Protein AF-A0A2M6Z151-F1 (afdb_monomer)

Nearest PDB structures (foldseek):
  4gug-assembly1_A  TM=4.540E-01  e=3.270E-01  Salmonella enterica subsp. enterica serovar Typhimurium str. LT2
  3lb0-assembly1_B  TM=4.136E-01  e=5.228E-01  Salmonella enterica subsp. enterica serovar Typhimurium str. LT2
  3gyb-assembly1_B  TM=2.472E-01  e=1.348E-01  Corynebacterium glutamicum
  1dbp-assembly1_A  TM=1.691E-01  e=4.508E-02  Escherichia coli
  6sw4-assembly1_A  TM=1.558E-01  e=1.957E-02  Geobacillus stearothermophilus

pLDDT: mean 87.72, std 14.54, range [30.88, 98.75]

Mean predicted aligned error: 7.16 Å

Structure (mmCIF, N/CA/C/O backbone):
data_AF-A0A2M6Z151-F1
#
_entry.id   AF-A0A2M6Z151-F1
#
loop_
_atom_site.group_PDB
_atom_site.id
_atom_site.type_symbol
_atom_site.label_atom_id
_atom_site.label_alt_id
_atom_site.label_comp_id
_atom_site.label_asym_id
_atom_site.label_entity_id
_atom_site.label_seq_id
_atom_site.pdbx_PDB_ins_code
_atom_site.Cartn_x
_atom_site.Cartn_y
_atom_site.Cartn_z
_atom_site.occupancy
_atom_site.B_iso_or_equiv
_atom_site.auth_seq_id
_atom_site.auth_comp_id
_atom_site.auth_asym_id
_atom_site.auth_atom_id
_atom_site.pdbx_PDB_model_num
ATOM 1 N N . MET A 1 1 ? -70.090 42.543 28.246 1.00 35.19 1 MET A N 1
ATOM 2 C CA . MET A 1 1 ? -69.728 41.661 27.106 1.00 35.19 1 MET A CA 1
ATOM 3 C C . MET A 1 1 ? -68.418 42.211 26.548 1.00 35.19 1 MET A C 1
ATOM 5 O O . MET A 1 1 ? -68.407 43.393 26.272 1.00 35.19 1 MET A O 1
ATOM 9 N N . ARG A 1 2 ? -67.268 41.540 26.450 1.00 32.69 2 ARG A N 1
ATOM 10 C CA . ARG A 1 2 ? -66.901 40.126 26.283 1.00 32.69 2 ARG A CA 1
ATOM 11 C C . ARG A 1 2 ? -65.659 39.806 27.140 1.00 32.69 2 ARG A C 1
ATOM 13 O O . ARG A 1 2 ? -64.844 40.686 27.391 1.00 32.69 2 ARG A O 1
ATOM 20 N N . ARG A 1 3 ? -65.564 38.552 27.595 1.00 32.09 3 ARG A N 1
ATOM 21 C CA . ARG A 1 3 ? -64.459 37.978 28.380 1.00 32.09 3 ARG A CA 1
ATOM 22 C C . ARG A 1 3 ? -63.292 37.571 27.476 1.00 32.09 3 ARG A C 1
ATOM 24 O O . ARG A 1 3 ? -63.520 37.079 26.374 1.00 32.09 3 ARG A O 1
ATOM 31 N N . ALA A 1 4 ? -62.079 37.726 28.000 1.00 33.22 4 ALA A N 1
ATOM 32 C CA . ALA A 1 4 ? -60.856 37.109 27.507 1.00 33.22 4 ALA A CA 1
ATOM 33 C C . ALA A 1 4 ? -60.859 35.597 27.796 1.00 33.22 4 ALA A C 1
ATOM 35 O O . ALA A 1 4 ? -61.297 35.174 28.867 1.00 33.22 4 ALA A O 1
ATOM 36 N N . ALA A 1 5 ? -60.356 34.801 26.853 1.00 33.69 5 ALA A N 1
ATOM 37 C CA . ALA A 1 5 ? -60.055 33.387 27.038 1.00 33.69 5 ALA A CA 1
ATOM 38 C C . ALA A 1 5 ? -58.546 33.195 26.849 1.00 33.69 5 ALA A C 1
ATOM 40 O O . ALA A 1 5 ? -58.009 33.465 25.777 1.00 33.69 5 ALA A O 1
ATOM 41 N N . VAL A 1 6 ? -57.878 32.774 27.920 1.00 34.41 6 VAL A N 1
ATOM 42 C CA . VAL A 1 6 ? -56.476 32.350 27.936 1.00 34.41 6 VAL A CA 1
ATOM 43 C C . VAL A 1 6 ? -56.460 30.861 27.595 1.00 34.41 6 VAL A C 1
ATOM 45 O O . VAL A 1 6 ? -57.033 30.057 28.328 1.00 34.41 6 VAL A O 1
ATOM 48 N N . GLY A 1 7 ? -55.854 30.507 26.463 1.00 31.27 7 GLY A N 1
ATOM 49 C CA . GLY A 1 7 ? -55.612 29.124 26.058 1.00 31.27 7 GLY A CA 1
ATOM 50 C C . GLY A 1 7 ? -54.285 28.625 26.623 1.00 31.27 7 GLY A C 1
ATOM 51 O O . GLY A 1 7 ? -53.240 29.218 26.370 1.00 31.27 7 GLY A O 1
ATOM 52 N N . PHE A 1 8 ? -54.343 27.542 27.394 1.00 31.70 8 PHE A N 1
ATOM 53 C CA . PHE A 1 8 ? -53.193 26.789 27.892 1.00 31.70 8 PHE A CA 1
ATOM 54 C C . PHE A 1 8 ? -52.585 25.978 26.733 1.00 31.70 8 PHE A C 1
ATOM 56 O O . PHE A 1 8 ? -53.241 25.088 26.193 1.00 31.70 8 PHE A O 1
ATOM 63 N N . LEU A 1 9 ? -51.342 26.276 26.349 1.00 32.91 9 LEU A N 1
ATOM 64 C CA . LEU A 1 9 ? -50.526 25.416 25.489 1.00 32.91 9 LEU A CA 1
ATOM 65 C C . LEU A 1 9 ? -49.807 24.406 26.388 1.00 32.91 9 LEU A C 1
ATOM 67 O O . LEU A 1 9 ? -48.947 24.774 27.185 1.00 32.91 9 LEU A O 1
ATOM 71 N N . ALA A 1 10 ? -50.194 23.137 26.283 1.00 30.88 10 ALA A N 1
ATOM 72 C CA . ALA A 1 10 ? -49.451 22.033 26.871 1.00 30.88 10 ALA A CA 1
ATOM 73 C C . ALA A 1 10 ? -48.181 21.807 26.039 1.00 30.88 10 ALA A C 1
ATOM 75 O O . ALA A 1 10 ? -48.242 21.300 24.920 1.00 30.88 10 ALA A O 1
ATOM 76 N N . SER A 1 11 ? -47.036 22.220 26.576 1.00 31.56 11 SER A N 1
ATOM 77 C CA . SER A 1 11 ? -45.727 21.880 26.027 1.00 31.56 11 SER A CA 1
ATOM 78 C C . SER A 1 11 ? -45.445 20.404 26.290 1.00 31.56 11 SER A C 1
ATOM 80 O O . SER A 1 11 ? -45.212 20.000 27.429 1.00 31.56 11 SER A O 1
ATOM 82 N N . THR A 1 12 ? -45.452 19.595 25.236 1.00 32.94 12 THR A N 1
ATOM 83 C CA . THR A 1 12 ? -44.906 18.238 25.257 1.00 32.94 12 THR A CA 1
ATOM 84 C C . THR A 1 12 ? -43.391 18.345 25.426 1.00 32.94 12 THR A C 1
ATOM 86 O O . THR A 1 12 ? -42.662 18.598 24.470 1.00 32.94 12 THR A O 1
ATOM 89 N N . ILE A 1 13 ? -42.909 18.212 26.661 1.00 32.41 13 ILE A N 1
ATOM 90 C CA . ILE A 1 13 ? -41.485 18.028 26.940 1.00 32.41 13 ILE A CA 1
ATOM 91 C C . ILE A 1 13 ? -41.140 16.614 26.471 1.00 32.41 13 ILE A C 1
ATOM 93 O O . ILE A 1 13 ? -41.472 15.633 27.134 1.00 32.41 13 ILE A O 1
ATOM 97 N N . VAL A 1 14 ? -40.499 16.503 25.307 1.00 34.97 14 VAL A N 1
ATOM 98 C CA . VAL A 1 14 ? -39.755 15.293 24.953 1.00 34.97 14 VAL A CA 1
ATOM 99 C C . VAL A 1 14 ? -38.577 15.242 25.916 1.00 34.97 14 VAL A C 1
ATOM 101 O O . VAL A 1 14 ? -37.662 16.060 25.835 1.00 34.97 14 VAL A O 1
ATOM 104 N N . ALA A 1 15 ? -38.646 14.339 26.891 1.00 33.75 15 ALA A N 1
ATOM 105 C CA . ALA A 1 15 ? -37.527 14.051 27.768 1.00 33.75 15 ALA A CA 1
ATOM 106 C C . ALA A 1 15 ? -36.375 13.537 26.896 1.00 33.75 15 ALA A C 1
ATOM 108 O O . ALA A 1 15 ? -36.418 12.412 26.402 1.00 33.75 15 ALA A O 1
ATOM 109 N N . ALA A 1 16 ? -35.363 14.376 26.675 1.00 36.88 16 ALA A N 1
ATOM 110 C CA . ALA A 1 16 ? -34.077 13.914 26.189 1.00 36.88 16 ALA A CA 1
ATOM 111 C C . ALA A 1 16 ? -33.544 12.935 27.241 1.00 36.88 16 ALA A C 1
ATOM 113 O O . ALA A 1 16 ? -33.193 13.338 28.351 1.00 36.88 16 ALA A O 1
ATOM 114 N N . SER A 1 17 ? -33.576 11.641 26.923 1.00 42.75 17 SER A N 1
ATOM 115 C CA . SER A 1 17 ? -32.907 10.622 27.719 1.00 42.75 17 SER A CA 1
ATOM 116 C C . SER A 1 17 ? -31.439 11.026 27.817 1.00 42.75 17 SER A C 1
ATOM 118 O O . SER A 1 17 ? -30.738 11.076 26.808 1.00 42.75 17 SER A O 1
ATOM 120 N N . LEU A 1 18 ? -30.993 11.388 29.019 1.00 45.53 18 LEU A N 1
ATOM 121 C CA . LEU A 1 18 ? -29.583 11.596 29.327 1.00 45.53 18 LEU A CA 1
ATOM 122 C C . LEU A 1 18 ? -28.897 10.236 29.185 1.00 45.53 18 LEU A C 1
ATOM 124 O O . LEU A 1 18 ? -28.844 9.461 30.138 1.00 45.53 18 LEU A O 1
ATOM 128 N N . HIS A 1 19 ? -28.440 9.910 27.977 1.00 58.19 19 HIS A N 1
ATOM 129 C CA . HIS A 1 19 ? -27.643 8.716 27.751 1.00 58.19 19 HIS A CA 1
ATOM 130 C C . HIS A 1 19 ? -26.319 8.883 28.491 1.00 58.19 19 HIS A C 1
ATOM 132 O O . HIS A 1 19 ? -25.520 9.771 28.198 1.00 58.19 19 HIS A O 1
ATOM 138 N N . THR A 1 20 ? -26.122 8.056 29.512 1.00 67.56 20 THR A N 1
ATOM 139 C CA . THR 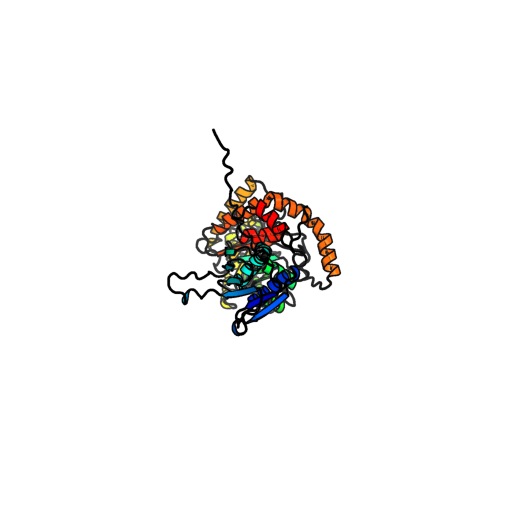A 1 20 ? -24.858 7.972 30.231 1.00 67.56 20 THR A CA 1
ATOM 140 C C . THR A 1 20 ? -23.879 7.191 29.374 1.00 67.56 20 THR A C 1
ATOM 142 O O . THR A 1 20 ? -24.136 6.029 29.069 1.00 67.56 20 THR A O 1
ATOM 145 N N . THR A 1 21 ? -22.765 7.820 29.001 1.00 79.38 21 THR A N 1
ATOM 146 C CA . THR A 1 21 ? -21.636 7.145 28.355 1.00 79.38 21 THR A CA 1
ATOM 147 C C . THR A 1 21 ? -21.264 5.882 29.140 1.00 79.38 21 THR A C 1
ATOM 149 O O . THR A 1 21 ? -21.118 5.974 30.368 1.00 79.38 21 THR A O 1
ATOM 152 N N . PRO A 1 22 ? -21.121 4.718 28.477 1.00 83.94 22 PRO A N 1
ATOM 153 C CA . PRO A 1 22 ? -20.812 3.470 29.157 1.00 83.94 22 PRO A CA 1
ATOM 154 C C . PRO A 1 22 ? -19.457 3.586 29.853 1.00 83.94 22 PRO A C 1
ATOM 156 O O . PRO A 1 22 ? -18.478 4.069 29.282 1.00 83.94 22 PRO A O 1
ATOM 159 N N . ARG A 1 23 ? -19.393 3.140 31.105 1.00 88.38 23 ARG A N 1
ATOM 160 C CA . ARG A 1 23 ? -18.162 3.109 31.905 1.00 88.38 23 ARG A CA 1
ATOM 161 C C . ARG A 1 23 ? -17.315 1.888 31.579 1.00 88.38 23 ARG A C 1
ATOM 163 O O . ARG A 1 23 ? -16.101 1.914 31.792 1.00 88.38 23 ARG A O 1
ATOM 170 N N . SER A 1 24 ? -17.945 0.832 31.071 1.00 91.75 24 SER A N 1
ATOM 171 C CA . SER A 1 24 ? -17.282 -0.383 30.619 1.00 91.75 24 SER A CA 1
ATOM 172 C C . SER A 1 24 ? -17.861 -0.899 29.305 1.00 91.75 24 SER A C 1
ATOM 174 O O . SER A 1 24 ? -19.068 -0.850 29.075 1.00 91.75 24 SER A O 1
ATOM 176 N N . VAL A 1 25 ? -16.981 -1.419 28.451 1.00 93.38 25 VAL A N 1
ATOM 177 C CA . VAL A 1 25 ? -17.342 -2.067 27.188 1.00 93.38 25 VAL A CA 1
ATOM 178 C C . VAL A 1 25 ? -16.665 -3.431 27.097 1.00 93.38 25 VAL A C 1
ATOM 180 O O . VAL A 1 25 ? -15.449 -3.546 27.270 1.00 93.38 25 VAL A O 1
ATOM 183 N N . THR A 1 26 ? -17.431 -4.477 26.794 1.00 95.44 26 THR A N 1
ATOM 184 C CA . THR A 1 26 ? -16.865 -5.776 26.412 1.00 95.44 26 THR A CA 1
ATOM 185 C C . THR A 1 26 ? -16.655 -5.820 24.904 1.00 95.44 26 THR A C 1
ATOM 187 O O . THR A 1 26 ? -17.583 -5.590 24.136 1.00 95.44 26 THR A O 1
ATOM 190 N N . ILE A 1 27 ? -15.443 -6.155 24.471 1.00 96.62 27 ILE A N 1
ATOM 191 C CA . ILE A 1 27 ? -15.145 -6.460 23.072 1.00 96.62 27 ILE A CA 1
ATOM 192 C C . ILE A 1 27 ? -15.231 -7.974 22.911 1.00 96.62 27 ILE A C 1
ATOM 194 O O . ILE A 1 27 ? -14.508 -8.719 23.577 1.00 96.62 27 ILE A O 1
ATOM 198 N N . VAL A 1 28 ? -16.129 -8.436 22.046 1.00 96.19 28 VAL A N 1
ATOM 199 C CA . VAL A 1 28 ? -16.355 -9.861 21.794 1.00 96.19 28 VAL A CA 1
ATOM 200 C C . VAL A 1 28 ? -15.749 -10.240 20.453 1.00 96.19 28 VAL A C 1
ATOM 202 O O . VAL A 1 28 ? -16.156 -9.724 19.415 1.00 96.19 28 VAL A O 1
ATOM 205 N N . ILE A 1 29 ? -14.798 -11.170 20.468 1.00 96.44 29 ILE A N 1
ATOM 206 C CA . ILE A 1 29 ? -14.116 -11.667 19.267 1.00 96.44 29 ILE A CA 1
ATOM 207 C C . ILE A 1 29 ? -14.513 -13.114 18.947 1.00 96.44 29 ILE A C 1
ATOM 209 O O . ILE A 1 29 ? -14.890 -13.862 19.854 1.00 96.44 29 ILE A O 1
ATOM 213 N N . PRO A 1 30 ? -14.384 -13.560 17.683 1.00 94.12 30 PRO A N 1
ATOM 214 C CA . PRO A 1 30 ? -14.575 -14.964 17.330 1.00 94.12 30 PRO A CA 1
ATOM 215 C C . PRO A 1 30 ? -13.659 -15.893 18.142 1.00 94.12 30 PRO A C 1
ATOM 217 O O . PRO A 1 30 ? -12.493 -15.576 18.381 1.00 94.12 30 PRO A O 1
ATOM 220 N N . ASP A 1 31 ? -14.138 -17.091 18.495 1.00 91.00 31 ASP A N 1
ATOM 221 C CA . ASP A 1 31 ? -13.372 -18.054 19.315 1.00 91.00 31 ASP A CA 1
ATOM 222 C C . ASP A 1 31 ? -12.021 -18.446 18.698 1.00 91.00 31 ASP A C 1
ATOM 224 O O . ASP A 1 31 ? -11.068 -18.793 19.402 1.00 91.00 31 ASP A O 1
ATOM 228 N N . ARG A 1 32 ? -11.949 -18.391 17.364 1.00 92.38 32 ARG A N 1
ATOM 229 C CA . ARG A 1 32 ? -10.753 -18.637 16.551 1.00 92.38 32 ARG A CA 1
ATOM 230 C C . ARG A 1 32 ? -10.313 -17.370 15.815 1.00 92.38 32 ARG A C 1
ATOM 232 O O . ARG A 1 32 ? -10.051 -17.420 14.617 1.00 92.38 32 ARG A O 1
ATOM 239 N N . ALA A 1 33 ? -10.273 -16.242 16.520 1.00 94.06 33 ALA A N 1
ATOM 240 C CA . ALA A 1 33 ? -9.779 -14.982 15.977 1.00 94.06 33 ALA A CA 1
ATOM 241 C C . ALA A 1 33 ? -8.347 -15.133 15.438 1.00 94.06 33 ALA A C 1
ATOM 243 O O . ALA A 1 33 ? -7.465 -15.680 16.108 1.00 94.06 33 ALA A O 1
ATOM 244 N N . SER A 1 34 ? -8.117 -14.641 14.222 1.00 97.56 34 SER A N 1
ATOM 245 C CA . SER A 1 34 ? -6.777 -14.587 13.648 1.00 97.56 34 SER A CA 1
ATOM 246 C C . SER A 1 34 ? -5.941 -13.479 14.302 1.00 97.56 34 SER A C 1
ATOM 248 O O . SER A 1 34 ? -6.489 -12.592 14.963 1.00 97.56 34 SER A O 1
ATOM 250 N N . PRO A 1 35 ? -4.611 -13.467 14.098 1.00 98.44 35 PRO A N 1
ATOM 251 C CA . PRO A 1 35 ? -3.765 -12.382 14.590 1.00 98.44 35 PRO A CA 1
ATOM 252 C C . PRO A 1 35 ? -4.197 -10.982 14.122 1.00 98.44 35 PRO A C 1
ATOM 254 O O . PRO A 1 35 ? -4.013 -10.027 14.868 1.00 98.44 35 PRO A O 1
ATOM 257 N N . VAL A 1 36 ? -4.812 -10.868 12.938 1.00 98.69 36 VAL A N 1
ATOM 258 C CA . VAL A 1 36 ? -5.318 -9.593 12.397 1.00 98.69 36 VAL A CA 1
ATOM 259 C C . VAL A 1 36 ? -6.510 -9.093 13.210 1.00 98.69 36 VAL A C 1
ATOM 261 O O . VAL A 1 36 ? -6.548 -7.933 13.612 1.00 98.69 36 VAL A O 1
ATOM 264 N N . VAL A 1 37 ? -7.449 -9.987 13.528 1.00 98.44 37 VAL A N 1
ATOM 265 C CA . VAL A 1 37 ? -8.613 -9.671 14.369 1.00 98.44 37 VAL A CA 1
ATOM 266 C C . VAL A 1 37 ? -8.184 -9.345 15.805 1.00 98.44 37 VAL A C 1
ATOM 268 O O . VAL A 1 37 ? -8.739 -8.444 16.430 1.00 98.44 37 VAL A O 1
ATOM 271 N N . LEU A 1 38 ? -7.163 -10.034 16.327 1.00 98.44 38 LEU A N 1
ATOM 272 C CA . LEU A 1 38 ? -6.587 -9.730 17.641 1.00 98.44 38 LEU A CA 1
ATOM 273 C C . LEU A 1 38 ? -5.899 -8.359 17.674 1.00 98.44 38 LEU A C 1
ATOM 275 O O . LEU A 1 38 ? -6.035 -7.641 18.662 1.00 98.44 38 LEU A O 1
ATOM 279 N N . PHE A 1 39 ? -5.194 -7.983 16.603 1.00 98.62 39 PHE A N 1
ATOM 280 C CA . PHE A 1 39 ? -4.627 -6.643 16.465 1.00 98.62 39 PHE A CA 1
ATOM 281 C C . PHE A 1 39 ? -5.732 -5.575 16.467 1.00 98.62 39 PHE A C 1
ATOM 283 O O . PHE A 1 39 ? -5.667 -4.647 17.269 1.00 98.62 39 PHE A O 1
ATOM 290 N N . ALA A 1 40 ? -6.793 -5.763 15.673 1.00 98.75 40 ALA A N 1
ATOM 291 C CA . ALA A 1 40 ? -7.950 -4.863 15.653 1.00 98.75 40 ALA A CA 1
ATOM 292 C C . ALA A 1 40 ? -8.585 -4.694 17.047 1.00 98.75 40 ALA A C 1
ATOM 294 O O . ALA A 1 40 ? -8.864 -3.579 17.485 1.00 98.75 40 ALA A O 1
ATOM 295 N N . ALA A 1 41 ? -8.751 -5.792 17.790 1.00 98.56 41 ALA A N 1
ATOM 296 C CA . ALA A 1 41 ? -9.297 -5.744 19.143 1.00 98.56 41 ALA A CA 1
ATOM 297 C C . ALA A 1 41 ? -8.397 -4.941 20.099 1.00 98.56 41 ALA A C 1
ATOM 299 O O . ALA A 1 41 ? -8.901 -4.154 20.899 1.00 98.56 41 ALA A O 1
ATOM 300 N N . GLY A 1 42 ? -7.074 -5.095 19.991 1.00 98.38 42 GLY A N 1
ATOM 301 C CA . GLY A 1 42 ? -6.102 -4.333 20.779 1.00 98.38 42 GLY A CA 1
ATOM 302 C C . GLY A 1 42 ? -6.119 -2.827 20.486 1.00 98.38 42 GLY A C 1
ATOM 303 O O . GLY A 1 42 ? -6.042 -2.017 21.417 1.00 98.38 42 GLY A O 1
ATOM 304 N N . GLU A 1 43 ? -6.280 -2.439 19.218 1.00 98.19 43 GLU A N 1
ATOM 305 C CA . GLU A 1 43 ? -6.454 -1.034 18.819 1.00 98.19 43 GLU A CA 1
ATOM 306 C C . GLU A 1 43 ? -7.739 -0.448 19.416 1.00 98.19 43 GLU A C 1
ATOM 308 O O . GLU A 1 43 ? -7.712 0.617 20.039 1.00 98.19 43 GLU A O 1
ATOM 313 N N . LEU A 1 44 ? -8.848 -1.190 19.345 1.00 98.12 44 LEU A N 1
ATOM 314 C CA . LEU A 1 44 ? -10.124 -0.762 19.914 1.00 98.12 44 LEU A CA 1
ATOM 315 C C . LEU A 1 44 ? -10.074 -0.641 21.446 1.00 98.12 44 LEU A C 1
ATOM 317 O O . LEU A 1 44 ? -10.556 0.346 22.004 1.00 98.12 44 LEU A O 1
ATOM 321 N N . GLN A 1 45 ? -9.434 -1.591 22.141 1.00 97.88 45 GLN A N 1
ATOM 322 C CA . GLN A 1 45 ? -9.189 -1.488 23.586 1.00 97.88 45 GLN A CA 1
ATOM 323 C C . GLN A 1 45 ? -8.397 -0.227 23.939 1.00 97.88 45 GLN A C 1
ATOM 325 O O . GLN A 1 45 ? -8.716 0.460 24.914 1.00 97.88 45 GLN A O 1
ATOM 330 N N . THR A 1 46 ? -7.370 0.085 23.146 1.00 96.88 46 THR A N 1
ATOM 331 C CA . THR A 1 46 ? -6.534 1.274 23.336 1.00 96.88 46 THR A CA 1
ATOM 332 C C . THR A 1 46 ? -7.344 2.554 23.132 1.00 96.88 46 THR A C 1
ATOM 334 O O . THR A 1 46 ? -7.239 3.474 23.947 1.00 96.88 46 THR A O 1
ATOM 337 N N . ALA A 1 47 ? -8.197 2.600 22.108 1.00 96.75 47 ALA A N 1
ATOM 338 C CA . ALA A 1 47 ? -9.067 3.737 21.826 1.00 96.75 47 ALA A CA 1
ATOM 339 C C . ALA A 1 47 ? -10.087 3.989 22.954 1.00 96.75 47 ALA A C 1
ATOM 341 O O . ALA A 1 47 ? -10.162 5.103 23.475 1.00 96.75 47 ALA A O 1
ATOM 342 N N . PHE A 1 48 ? -10.795 2.955 23.424 1.00 96.25 48 PHE A N 1
ATOM 343 C CA . PHE A 1 48 ? -11.705 3.079 24.572 1.00 96.25 48 PHE A CA 1
ATOM 344 C C . PHE A 1 48 ? -10.983 3.517 25.850 1.00 96.25 48 PHE A C 1
ATOM 346 O O . PHE A 1 48 ? -11.465 4.398 26.562 1.00 96.25 48 PHE A O 1
ATOM 353 N N . LYS A 1 49 ? -9.791 2.970 26.119 1.00 95.44 49 LYS A N 1
ATOM 354 C CA . LYS A 1 49 ? -8.985 3.374 27.278 1.00 95.44 49 LYS A CA 1
ATOM 355 C C . LYS A 1 49 ? -8.619 4.859 27.226 1.00 95.44 49 LYS A C 1
ATOM 357 O O . LYS A 1 49 ? -8.679 5.529 28.255 1.00 95.44 49 LYS A O 1
ATOM 362 N N . ARG A 1 50 ? -8.260 5.388 26.049 1.00 94.88 50 ARG A N 1
ATOM 363 C CA . ARG A 1 50 ? -8.000 6.828 25.848 1.00 94.88 50 ARG A CA 1
ATOM 364 C C . ARG A 1 50 ? -9.253 7.674 26.087 1.00 94.88 50 ARG A C 1
ATOM 366 O O . ARG A 1 50 ? -9.139 8.765 26.633 1.00 94.88 50 ARG A O 1
ATOM 373 N N . ALA A 1 51 ? -10.430 7.148 25.752 1.00 93.56 51 ALA A N 1
ATOM 374 C CA . ALA A 1 51 ? -11.721 7.766 26.052 1.00 93.56 51 ALA A CA 1
ATOM 375 C C . ALA A 1 51 ? -12.169 7.605 27.524 1.00 93.56 51 ALA A C 1
ATOM 377 O O . ALA A 1 51 ? -13.253 8.054 27.886 1.00 93.56 51 ALA A O 1
ATOM 378 N N . GLY A 1 52 ? -11.358 6.977 28.387 1.00 94.56 52 GLY A N 1
ATOM 379 C CA . GLY A 1 52 ? -11.682 6.771 29.802 1.00 94.56 52 GLY A CA 1
ATOM 380 C C . GLY A 1 52 ? -12.673 5.634 30.071 1.00 94.56 52 GLY A C 1
ATOM 381 O O . GLY A 1 52 ? -13.237 5.571 31.162 1.00 94.56 52 GLY A O 1
ATOM 382 N N . VAL A 1 53 ? -12.877 4.734 29.106 1.00 93.88 53 VAL A N 1
ATOM 383 C CA . VAL A 1 53 ? -13.801 3.594 29.197 1.00 93.88 53 VAL A CA 1
ATOM 384 C C . VAL A 1 53 ? -13.017 2.319 29.507 1.00 93.88 53 VAL A C 1
ATOM 386 O O . VAL A 1 53 ? -12.035 1.994 28.833 1.00 93.88 53 VAL A O 1
ATOM 389 N N . ALA A 1 54 ? -13.434 1.582 30.539 1.00 93.62 54 ALA A N 1
ATOM 390 C CA . ALA A 1 54 ? -12.828 0.297 30.874 1.00 93.62 54 ALA A CA 1
ATOM 391 C C . ALA A 1 54 ? -13.186 -0.756 29.817 1.00 93.62 54 ALA A C 1
ATOM 393 O O . ALA A 1 54 ? -14.318 -0.794 29.339 1.00 93.62 54 ALA A O 1
ATOM 394 N N . THR A 1 55 ? -12.247 -1.637 29.468 1.00 94.81 55 THR A N 1
ATOM 395 C CA . THR A 1 55 ? -12.501 -2.692 28.480 1.00 94.81 55 THR A CA 1
ATOM 396 C C . THR A 1 55 ? -12.179 -4.079 28.999 1.00 94.81 55 THR A C 1
ATOM 398 O O . THR A 1 55 ? -11.227 -4.281 29.752 1.00 94.81 55 THR A O 1
ATOM 401 N N . GLU A 1 56 ? -12.969 -5.047 28.549 1.00 94.38 56 GLU A N 1
ATOM 402 C CA . GLU A 1 56 ? -12.719 -6.475 28.719 1.00 94.38 56 GLU A CA 1
ATOM 403 C C . GLU A 1 56 ? -12.788 -7.145 27.343 1.00 94.38 56 GLU A C 1
ATOM 405 O O . GLU A 1 56 ? -13.682 -6.842 26.557 1.00 94.38 56 GLU A O 1
ATOM 410 N N . LEU A 1 57 ? -11.851 -8.043 27.041 1.00 94.56 57 LEU A N 1
ATOM 411 C CA . LEU A 1 57 ? -11.853 -8.818 25.801 1.00 94.56 57 LEU A CA 1
ATOM 412 C C . LEU A 1 57 ? -12.359 -10.232 26.100 1.00 94.56 57 LEU A C 1
ATOM 414 O O . LEU A 1 57 ? -11.776 -10.913 26.943 1.00 94.56 57 LEU A O 1
ATOM 418 N N . LYS A 1 58 ? -13.407 -10.681 25.404 1.00 94.69 58 LYS A N 1
ATOM 419 C CA . LYS A 1 58 ? -13.972 -12.033 25.552 1.00 94.69 58 LYS A CA 1
ATOM 420 C C . LYS A 1 58 ? -14.061 -12.754 24.222 1.00 94.69 58 LYS A C 1
ATOM 422 O O . LYS A 1 58 ? -14.302 -12.142 23.182 1.00 94.69 58 LYS A O 1
ATOM 427 N N . LYS A 1 59 ? -13.937 -14.077 24.264 1.00 92.94 59 LYS A N 1
ATOM 428 C CA . LYS A 1 59 ? -14.336 -14.914 23.131 1.00 92.94 59 LYS A CA 1
ATOM 429 C C . LYS A 1 59 ? -15.855 -15.009 23.051 1.00 92.94 59 LYS A C 1
ATOM 431 O O . LYS A 1 59 ? -16.551 -14.886 24.058 1.00 92.94 59 LYS A O 1
ATOM 436 N N . GLN A 1 60 ? -16.375 -15.269 21.860 1.00 89.06 60 GLN A N 1
ATOM 437 C CA . GLN A 1 60 ? -17.805 -15.428 21.621 1.00 89.06 60 GLN A CA 1
ATOM 438 C C . GLN A 1 60 ? -18.435 -16.510 22.511 1.00 89.06 60 GLN A C 1
ATOM 440 O O . GLN A 1 60 ? -19.526 -16.297 23.033 1.00 89.06 60 GLN A O 1
ATOM 445 N N . SER A 1 61 ? -17.738 -17.622 22.760 1.00 87.06 61 SER A N 1
ATOM 446 C CA . SER A 1 61 ? -18.185 -18.683 23.672 1.00 87.06 61 SER A CA 1
ATOM 447 C C . SER A 1 61 ? -18.227 -18.273 25.149 1.00 87.06 61 SER A C 1
ATOM 449 O O . SER A 1 61 ? -18.835 -18.963 25.962 1.00 87.06 61 SER A O 1
ATOM 451 N N . GLU A 1 62 ? -17.544 -17.188 25.511 1.00 84.19 62 GLU A N 1
ATOM 452 C CA . GLU A 1 62 ? -17.388 -16.690 26.883 1.00 84.19 62 GLU A CA 1
ATOM 453 C C . GLU A 1 62 ? -18.255 -15.448 27.148 1.00 84.19 62 GLU A C 1
ATOM 455 O O . GLU A 1 62 ? -18.314 -14.965 28.281 1.00 84.19 62 GLU A O 1
ATOM 460 N N . SER A 1 63 ? -18.923 -14.900 26.122 1.00 74.12 63 SER A N 1
ATOM 461 C CA . SER A 1 63 ? -19.697 -13.668 26.271 1.00 74.12 63 SER A CA 1
ATOM 462 C C . SER A 1 63 ? -20.958 -13.924 27.105 1.00 74.12 63 SER A C 1
ATOM 464 O O . SER A 1 63 ? -21.877 -14.612 26.661 1.00 74.12 63 SER A O 1
ATOM 466 N N . SER A 1 64 ? -21.009 -13.345 28.305 1.00 61.53 64 SER A N 1
ATOM 467 C CA . SER A 1 64 ? -22.219 -13.190 29.119 1.00 61.53 64 SER A CA 1
ATOM 468 C C . SER A 1 64 ? -22.613 -11.712 29.171 1.00 61.53 64 SER A C 1
ATOM 470 O O . SER A 1 64 ? -21.736 -10.868 29.353 1.00 61.53 64 SER A O 1
ATOM 472 N N . THR A 1 65 ? -23.908 -11.406 29.090 1.00 57.12 65 THR A N 1
ATOM 473 C CA . THR A 1 65 ? -24.525 -10.066 28.953 1.00 57.12 65 THR A CA 1
ATOM 474 C C . THR A 1 65 ? -24.390 -9.144 30.185 1.00 57.12 65 THR A C 1
ATOM 476 O O . THR A 1 65 ? -25.387 -8.626 30.680 1.00 57.12 65 THR A O 1
ATOM 479 N N . GLN A 1 66 ? -23.189 -8.974 30.747 1.00 57.84 66 GLN A N 1
ATOM 480 C CA . GLN A 1 66 ? -22.970 -8.236 32.005 1.00 57.84 66 GLN A CA 1
ATOM 481 C C . GLN A 1 66 ? -22.293 -6.859 31.859 1.00 57.84 66 GLN A C 1
ATOM 483 O O . GLN A 1 66 ? -22.202 -6.149 32.858 1.00 57.84 66 GLN A O 1
ATOM 488 N N . ALA A 1 67 ? -21.814 -6.467 30.674 1.00 63.94 67 ALA A N 1
ATOM 489 C CA . ALA A 1 67 ? -21.219 -5.141 30.466 1.00 63.94 67 ALA A CA 1
ATOM 490 C C . ALA A 1 67 ? -22.267 -4.074 30.116 1.00 63.94 67 ALA A C 1
ATOM 492 O O . ALA A 1 67 ? -23.336 -4.397 29.606 1.00 63.94 67 ALA A O 1
ATOM 493 N N . GLU A 1 68 ? -21.949 -2.804 30.397 1.00 81.44 68 GLU A N 1
ATOM 494 C CA . GLU A 1 68 ? -22.817 -1.662 30.066 1.00 81.44 68 GLU A CA 1
ATOM 495 C C . GLU A 1 68 ? -22.902 -1.428 28.549 1.00 81.44 68 GLU A C 1
ATOM 497 O O . GLU A 1 68 ? -23.955 -1.032 28.053 1.00 81.44 68 GLU A O 1
ATOM 502 N N . GLY A 1 69 ? -21.815 -1.717 27.823 1.00 87.44 69 GLY A N 1
ATOM 503 C CA . GLY A 1 69 ? -21.788 -1.776 26.365 1.00 87.44 69 GLY A CA 1
ATOM 504 C C . GLY A 1 69 ? -21.060 -3.014 25.830 1.00 87.44 69 GLY A C 1
ATOM 505 O O . GLY A 1 69 ? -20.181 -3.572 26.491 1.00 87.44 69 GLY A O 1
ATOM 506 N N . GLU A 1 70 ? -21.385 -3.427 24.608 1.00 92.62 70 GLU A N 1
ATOM 507 C CA . GLU A 1 70 ? -20.731 -4.530 23.897 1.00 92.62 70 GLU A CA 1
ATOM 508 C C . GLU A 1 70 ? -20.345 -4.110 22.471 1.00 92.62 70 GLU A C 1
ATOM 510 O O . GLU A 1 70 ? -21.145 -3.511 21.760 1.00 92.62 70 GLU A O 1
ATOM 515 N N . VAL A 1 71 ? -19.129 -4.444 22.027 1.00 95.50 71 VAL A N 1
ATOM 516 C CA . VAL A 1 71 ? -18.732 -4.351 20.613 1.00 95.50 71 VAL A CA 1
ATOM 517 C C . VAL A 1 71 ? -18.340 -5.734 20.113 1.00 95.50 71 VAL A C 1
ATOM 519 O O . VAL A 1 71 ? -17.384 -6.332 20.608 1.00 95.50 71 VAL A O 1
ATOM 522 N N . ARG A 1 72 ? -19.064 -6.256 19.125 1.00 96.31 72 ARG A N 1
ATOM 523 C CA . ARG A 1 72 ? -18.907 -7.624 18.626 1.00 96.31 72 ARG A CA 1
ATOM 524 C C . ARG A 1 72 ? -18.257 -7.658 17.252 1.00 96.31 72 ARG A C 1
ATOM 526 O O . ARG A 1 72 ? -18.745 -7.043 16.309 1.00 96.31 72 ARG A O 1
ATOM 533 N N . PHE A 1 73 ? -17.189 -8.435 17.121 1.00 97.38 73 PHE A N 1
ATOM 534 C CA . PHE A 1 73 ? -16.550 -8.713 15.839 1.00 97.38 73 PHE A CA 1
ATOM 535 C C . PHE A 1 73 ? -17.132 -9.977 15.218 1.00 97.38 73 PHE A C 1
ATOM 537 O O . PHE A 1 73 ? -17.278 -11.006 15.884 1.00 97.38 73 PHE A O 1
ATOM 544 N N . ALA A 1 74 ? -17.424 -9.914 13.924 1.00 93.62 74 ALA A N 1
ATOM 545 C CA . ALA A 1 74 ? -17.947 -11.039 13.166 1.00 93.62 74 ALA A CA 1
ATOM 546 C C . ALA A 1 74 ? -17.319 -11.120 11.772 1.00 93.62 74 ALA A C 1
ATOM 548 O O . ALA A 1 74 ? -16.848 -10.130 11.213 1.00 93.62 74 ALA A O 1
ATOM 549 N N . LEU A 1 75 ? -17.349 -12.320 11.196 1.00 91.12 75 LEU A N 1
ATOM 550 C CA . LEU A 1 75 ? -17.060 -12.532 9.784 1.00 91.12 75 LEU A CA 1
ATOM 551 C C . LEU A 1 75 ? -18.361 -12.845 9.056 1.00 91.12 75 LEU A C 1
ATOM 553 O O . LEU A 1 75 ? -19.155 -13.672 9.512 1.00 91.12 75 LEU A O 1
ATOM 557 N N . SER A 1 76 ? -18.563 -12.194 7.916 1.00 85.25 76 SER A N 1
ATOM 558 C CA . SER A 1 76 ? -19.664 -12.502 7.016 1.00 85.25 76 SER A CA 1
ATOM 559 C C . SER A 1 76 ? -19.525 -13.947 6.507 1.00 85.25 76 SER A C 1
ATOM 561 O O . SER A 1 76 ? -18.405 -14.401 6.247 1.00 85.25 76 SER A O 1
ATOM 563 N N . PRO A 1 77 ? -20.623 -14.712 6.365 1.00 71.06 77 PRO A N 1
ATOM 564 C CA . PRO A 1 77 ? -20.559 -16.063 5.822 1.00 71.06 77 PRO A CA 1
ATOM 565 C C . PRO A 1 77 ? -19.904 -16.083 4.436 1.00 71.06 77 PRO A C 1
ATOM 567 O O . PRO A 1 77 ? -20.217 -15.258 3.577 1.00 71.06 77 PRO A O 1
ATOM 570 N N . ALA A 1 78 ? -19.033 -17.067 4.194 1.00 59.38 78 ALA A N 1
ATOM 571 C CA . ALA A 1 78 ? -18.413 -17.253 2.886 1.00 59.38 78 ALA A CA 1
ATOM 572 C C . ALA A 1 78 ? -19.486 -17.389 1.793 1.00 59.38 78 ALA A C 1
ATOM 574 O O . ALA A 1 78 ? -20.414 -18.191 1.924 1.00 59.38 78 ALA A O 1
ATOM 575 N N . ARG A 1 79 ? -19.327 -16.641 0.696 1.00 51.28 79 ARG A N 1
ATOM 576 C CA . ARG A 1 79 ? -20.302 -16.527 -0.403 1.00 51.28 79 ARG A CA 1
ATOM 577 C C . ARG A 1 79 ? -20.705 -17.874 -1.020 1.00 51.28 79 ARG A C 1
ATOM 579 O O . ARG A 1 79 ? -21.840 -18.031 -1.443 1.00 51.28 79 ARG A O 1
ATOM 586 N N . GLU A 1 80 ? -19.812 -18.865 -1.006 1.00 46.22 80 GLU A N 1
ATOM 587 C CA . GLU A 1 80 ? -20.074 -20.240 -1.476 1.00 46.22 80 GLU A CA 1
ATOM 588 C C . GLU A 1 80 ? -21.067 -21.021 -0.597 1.00 46.22 80 GLU A C 1
ATOM 590 O O . GLU A 1 80 ? -21.674 -21.987 -1.050 1.00 46.22 80 GLU A O 1
ATOM 595 N N . ARG A 1 81 ? -21.243 -20.613 0.666 1.00 45.12 81 ARG A N 1
ATOM 596 C CA . ARG A 1 81 ? -22.214 -21.185 1.616 1.00 45.12 81 ARG A CA 1
ATOM 597 C C . ARG A 1 81 ? -23.464 -20.328 1.774 1.00 45.12 81 ARG A C 1
ATOM 599 O O . ARG A 1 81 ? -24.381 -20.712 2.498 1.00 45.12 81 ARG A O 1
ATOM 606 N N . ALA A 1 82 ? -23.477 -19.157 1.153 1.00 47.59 82 ALA A N 1
ATOM 607 C CA . ALA A 1 82 ? -24.526 -18.180 1.316 1.00 47.59 82 ALA A CA 1
ATOM 608 C C . ALA A 1 82 ? -25.605 -18.423 0.246 1.00 47.59 82 ALA A C 1
ATOM 610 O O . ALA A 1 82 ? -25.298 -18.635 -0.928 1.00 47.59 82 ALA A O 1
ATOM 611 N N . ALA A 1 83 ? -26.875 -18.474 0.656 1.00 45.31 83 ALA A N 1
ATOM 612 C CA . ALA A 1 83 ? -27.982 -18.672 -0.276 1.00 45.31 83 ALA A CA 1
ATOM 613 C C . ALA A 1 83 ? -27.986 -17.553 -1.334 1.00 45.31 83 ALA A C 1
ATOM 615 O O . ALA A 1 83 ? -27.671 -16.403 -1.023 1.00 45.31 83 ALA A O 1
ATOM 616 N N . ALA A 1 84 ? -28.342 -17.876 -2.582 1.00 37.03 84 ALA A N 1
ATOM 617 C CA . ALA A 1 84 ? -28.433 -16.887 -3.654 1.00 37.03 84 ALA A CA 1
ATOM 618 C C . ALA A 1 84 ? -29.359 -15.730 -3.224 1.00 37.03 84 ALA A C 1
ATOM 620 O O . ALA A 1 84 ? -30.559 -15.932 -3.055 1.00 37.03 84 ALA A O 1
ATOM 621 N N . GLY A 1 85 ? -28.780 -14.543 -3.004 1.00 47.59 85 GLY A N 1
ATOM 622 C CA . GLY A 1 85 ? -29.477 -13.363 -2.472 1.00 47.59 85 GLY A CA 1
ATOM 623 C C . GLY A 1 85 ? -29.060 -12.908 -1.064 1.00 47.59 85 GLY A C 1
ATOM 624 O O . GLY A 1 85 ? -29.627 -11.941 -0.575 1.00 47.59 85 GLY A O 1
ATOM 625 N N . SER A 1 86 ? -28.092 -13.553 -0.403 1.00 51.66 86 SER A N 1
ATOM 626 C CA . SER A 1 86 ? -27.598 -13.100 0.908 1.00 51.66 86 SER A CA 1
ATOM 627 C C . SER A 1 86 ? -26.682 -11.868 0.825 1.00 51.66 86 SER A C 1
ATOM 629 O O . SER A 1 86 ? -25.813 -11.818 -0.051 1.00 51.66 86 SER A O 1
ATOM 631 N N . ASP A 1 87 ? -26.774 -10.978 1.819 1.00 66.31 87 ASP A N 1
ATOM 632 C CA . ASP A 1 87 ? -25.871 -9.847 2.114 1.00 66.31 87 ASP A CA 1
ATOM 633 C C . ASP A 1 87 ? -24.442 -10.271 2.536 1.00 66.31 87 ASP A C 1
ATOM 635 O O . ASP A 1 87 ? -23.893 -9.813 3.537 1.00 66.31 87 ASP A O 1
ATOM 639 N N . SER A 1 88 ? -23.801 -11.179 1.795 1.00 83.38 88 SER A N 1
ATOM 640 C CA . SER A 1 88 ? -22.411 -11.559 2.067 1.00 83.38 88 SER A CA 1
ATOM 641 C C . SER A 1 88 ? -21.468 -10.413 1.689 1.00 83.38 88 SER A C 1
ATOM 643 O O . SER A 1 88 ? -21.529 -9.921 0.556 1.00 83.38 88 SER A O 1
ATOM 645 N N . LEU A 1 89 ? -20.572 -10.036 2.596 1.00 91.81 89 LEU A N 1
ATOM 646 C CA . LEU A 1 89 ? -19.544 -9.026 2.346 1.00 91.81 89 LEU A CA 1
ATOM 647 C C . LEU A 1 89 ? -18.409 -9.610 1.488 1.00 91.81 89 LEU A C 1
ATOM 649 O O . LEU A 1 89 ? -18.053 -10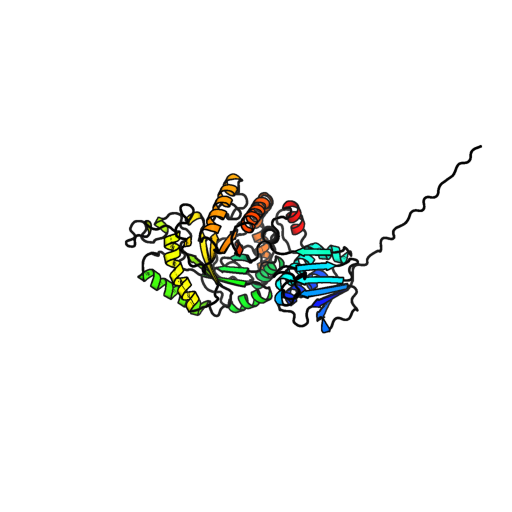.784 1.612 1.00 91.81 89 LEU A O 1
ATOM 653 N N . LYS A 1 90 ? -17.848 -8.797 0.592 1.00 92.94 90 LYS A N 1
ATOM 654 C CA . LYS A 1 90 ? -16.673 -9.126 -0.232 1.00 92.94 90 LYS A CA 1
ATOM 655 C C . LYS A 1 90 ? -15.384 -9.076 0.609 1.00 92.94 90 LYS A C 1
ATOM 657 O O . LYS A 1 90 ? -15.381 -8.471 1.679 1.00 92.94 90 LYS A O 1
ATOM 662 N N . PRO A 1 91 ? -14.262 -9.653 0.137 1.00 94.56 91 PRO A N 1
ATOM 663 C CA . PRO A 1 91 ? -12.966 -9.468 0.792 1.00 94.56 91 PRO A CA 1
ATOM 664 C C . PRO A 1 91 ? -12.667 -7.985 1.045 1.00 94.56 91 PRO A C 1
ATOM 666 O O . PRO A 1 91 ? -12.912 -7.160 0.164 1.00 94.56 91 PRO A O 1
ATOM 669 N N . GLN A 1 92 ? -12.134 -7.661 2.225 1.00 96.38 92 GLN A N 1
ATOM 670 C CA . GLN A 1 92 ? -11.854 -6.305 2.720 1.00 96.38 92 GLN A CA 1
ATOM 671 C C . GLN A 1 92 ? -13.063 -5.378 2.939 1.00 96.38 92 GLN A C 1
ATOM 673 O O . GLN A 1 92 ? -12.885 -4.304 3.509 1.00 96.38 92 GLN A O 1
ATOM 678 N N . GLU A 1 93 ? -14.265 -5.755 2.507 1.00 97.19 93 GLU A N 1
ATOM 679 C CA . GLU A 1 93 ? -15.494 -5.011 2.794 1.00 97.19 93 GLU A CA 1
ATOM 680 C C . GLU A 1 93 ? -15.902 -5.227 4.255 1.00 97.19 93 GLU A C 1
ATOM 682 O O . GLU A 1 93 ? -15.682 -6.305 4.820 1.00 97.19 93 GLU A O 1
ATOM 687 N N . TYR A 1 94 ? -16.520 -4.221 4.865 1.00 97.75 94 TYR A N 1
ATOM 688 C CA . TYR A 1 94 ? -17.061 -4.326 6.213 1.00 97.75 94 TYR A CA 1
ATOM 689 C C . TYR A 1 94 ? -18.412 -3.625 6.347 1.00 97.75 94 TYR A C 1
ATOM 691 O O . TYR A 1 94 ? -18.788 -2.791 5.525 1.00 97.75 94 TYR A O 1
ATOM 699 N N . ALA A 1 95 ? -19.127 -3.955 7.418 1.00 97.25 95 ALA A N 1
ATOM 700 C CA . ALA A 1 95 ? -20.286 -3.221 7.897 1.00 97.25 95 ALA A CA 1
ATOM 701 C C . ALA A 1 95 ? -20.169 -2.972 9.406 1.00 97.25 95 ALA A C 1
ATOM 703 O O . ALA A 1 95 ? -19.750 -3.863 10.151 1.00 97.25 95 ALA A O 1
ATOM 704 N N . VAL A 1 96 ? -20.549 -1.774 9.845 1.00 97.12 96 VAL A N 1
ATOM 705 C CA . VAL A 1 96 ? -20.659 -1.403 11.257 1.00 97.12 96 VAL A CA 1
ATOM 706 C C . VAL A 1 96 ? -22.100 -1.034 11.554 1.00 97.12 96 VAL A C 1
ATOM 708 O O . VAL A 1 96 ? -22.675 -0.174 10.890 1.00 97.12 96 VAL A O 1
ATOM 711 N N . HIS A 1 97 ? -22.668 -1.667 12.574 1.00 95.88 97 HIS A N 1
ATOM 712 C CA . HIS A 1 97 ? -24.034 -1.409 13.005 1.00 95.88 97 HIS A CA 1
ATOM 713 C C . HIS A 1 97 ? -24.094 -1.195 14.515 1.00 95.88 97 HIS A C 1
ATOM 715 O O . HIS A 1 97 ? -23.673 -2.065 15.276 1.00 95.88 97 HIS A O 1
ATOM 721 N N . ALA A 1 98 ? -24.648 -0.064 14.942 1.00 94.06 98 ALA A N 1
ATOM 722 C CA . ALA A 1 98 ? -24.974 0.259 16.324 1.00 94.06 98 ALA A CA 1
ATOM 723 C C . ALA A 1 98 ? -26.348 0.958 16.354 1.00 94.06 98 ALA A C 1
ATOM 725 O O . ALA A 1 98 ? -26.469 2.071 15.843 1.00 94.06 98 ALA A O 1
ATOM 726 N N . PRO A 1 99 ? -27.396 0.369 16.953 1.00 87.19 99 PRO A N 1
ATOM 727 C CA . PRO A 1 99 ? -28.754 0.921 16.896 1.00 87.19 99 PRO A CA 1
ATOM 728 C C . PRO A 1 99 ? -28.943 2.219 17.707 1.00 87.19 99 PRO A C 1
ATOM 730 O O . PRO A 1 99 ? -29.978 2.873 17.587 1.00 87.19 99 PRO A O 1
ATOM 733 N N . GLY A 1 100 ? -27.953 2.609 18.518 1.00 82.31 100 GLY A N 1
ATOM 734 C CA . GLY A 1 100 ? -27.969 3.802 19.368 1.00 82.31 100 GLY A CA 1
ATOM 735 C C . GLY A 1 100 ? -27.982 3.475 20.865 1.00 82.31 100 GLY A C 1
ATOM 736 O O . GLY A 1 100 ? -28.071 2.322 21.283 1.00 82.31 100 GLY A O 1
ATOM 737 N N . GLY A 1 101 ? -27.840 4.506 21.699 1.00 77.12 101 GLY A N 1
ATOM 738 C CA . GLY A 1 101 ? -27.850 4.372 23.162 1.00 77.12 101 GLY A CA 1
ATOM 739 C C . GLY A 1 101 ? -26.584 3.767 23.786 1.00 77.12 101 GLY A C 1
ATOM 740 O O . GLY A 1 101 ? -26.602 3.483 24.979 1.00 77.12 101 GLY A O 1
ATOM 741 N N . ALA A 1 102 ? -25.507 3.599 23.008 1.00 74.12 102 ALA A N 1
ATOM 742 C CA . ALA A 1 102 ? -24.172 3.171 23.457 1.00 74.12 102 ALA A CA 1
ATOM 743 C C . ALA A 1 102 ? -24.119 1.788 24.144 1.00 74.12 102 ALA A C 1
ATOM 745 O O . ALA A 1 102 ? -23.254 1.547 24.985 1.00 74.12 102 ALA A O 1
ATOM 746 N N . SER A 1 103 ? -25.055 0.896 23.803 1.00 81.56 103 SER A N 1
ATOM 747 C CA . SER A 1 103 ? -25.204 -0.422 24.439 1.00 81.56 103 SER A CA 1
ATOM 748 C C . SER A 1 103 ? -24.627 -1.570 23.610 1.00 81.56 103 SER A C 1
ATOM 750 O O . SER A 1 103 ? -24.060 -2.506 24.165 1.00 81.56 103 SER A O 1
ATOM 752 N N . GLU A 1 104 ? -24.736 -1.503 22.287 1.00 90.50 104 GLU A N 1
ATOM 753 C CA . GLU A 1 104 ? -24.269 -2.560 21.396 1.00 90.50 104 GLU A CA 1
ATOM 754 C C . GLU A 1 104 ? -23.766 -1.965 20.079 1.00 90.50 104 GLU A C 1
ATOM 756 O O . GLU A 1 104 ? -24.386 -1.061 19.510 1.00 90.50 104 GLU A O 1
ATOM 761 N N . ALA A 1 105 ? -22.647 -2.486 19.586 1.00 94.50 105 ALA A N 1
ATOM 762 C CA . ALA A 1 105 ? -22.196 -2.316 18.216 1.00 94.50 105 ALA A CA 1
ATOM 763 C C . ALA A 1 105 ? -21.687 -3.646 17.655 1.00 94.50 105 ALA A C 1
ATOM 765 O O . ALA A 1 105 ? -21.138 -4.485 18.368 1.00 94.50 105 ALA A O 1
ATOM 766 N N . SER A 1 106 ? -21.811 -3.824 16.348 1.00 95.81 106 SER A N 1
ATOM 767 C CA . SER A 1 106 ? -21.230 -4.944 15.616 1.00 95.81 106 SER A CA 1
ATOM 768 C C . SER A 1 106 ? -20.343 -4.428 14.492 1.00 95.81 106 SER A C 1
ATOM 770 O O . SER A 1 106 ? -20.705 -3.478 13.803 1.00 95.81 106 SER A O 1
ATOM 772 N N . ILE A 1 107 ? -19.181 -5.054 14.319 1.00 98.00 107 ILE A N 1
ATOM 773 C CA . ILE A 1 107 ? -18.250 -4.811 13.216 1.00 98.00 107 ILE A CA 1
ATOM 774 C C . ILE A 1 107 ? -18.085 -6.141 12.486 1.00 98.00 107 ILE A C 1
ATOM 776 O O . ILE A 1 107 ? -17.491 -7.089 13.007 1.00 98.00 107 ILE A O 1
ATOM 780 N N . THR A 1 108 ? -18.645 -6.224 11.284 1.00 97.38 108 THR A N 1
ATOM 781 C CA . THR A 1 108 ? -18.631 -7.438 10.464 1.00 97.38 108 THR A CA 1
ATOM 782 C C . THR A 1 108 ? -17.743 -7.224 9.252 1.00 97.38 108 THR A C 1
ATOM 784 O O . THR A 1 108 ? -18.006 -6.323 8.465 1.00 97.38 108 THR A O 1
ATOM 787 N N . GLY A 1 109 ? -16.716 -8.053 9.070 1.00 97.44 109 GLY A N 1
ATOM 788 C CA . GLY A 1 109 ? -15.867 -8.040 7.874 1.00 97.44 109 GLY A CA 1
ATOM 789 C C . GLY A 1 109 ? -16.211 -9.170 6.906 1.00 97.44 109 GLY A C 1
ATOM 790 O O . GLY A 1 109 ? -16.645 -10.239 7.330 1.00 97.44 109 GLY A O 1
ATOM 791 N N . GLY A 1 110 ? -15.998 -8.977 5.605 1.00 95.94 110 GLY A N 1
ATOM 792 C CA . GLY A 1 110 ? -16.013 -10.079 4.631 1.00 95.94 110 GLY A CA 1
ATOM 793 C C . GLY A 1 110 ? -14.800 -11.005 4.749 1.00 95.94 110 GLY A C 1
ATOM 794 O O . GLY A 1 110 ? -14.856 -12.166 4.350 1.00 95.94 110 GLY A O 1
ATOM 795 N N . ASP A 1 111 ? -13.722 -10.507 5.351 1.00 96.50 111 ASP A N 1
ATOM 796 C CA . ASP A 1 111 ? -12.553 -11.250 5.812 1.00 96.50 111 ASP A CA 1
ATOM 797 C C . ASP A 1 111 ? -11.958 -10.565 7.062 1.00 96.50 111 ASP A C 1
ATOM 799 O O . ASP A 1 111 ? -12.477 -9.556 7.552 1.00 96.50 111 ASP A O 1
ATOM 803 N N . ASP A 1 112 ? -10.857 -11.106 7.588 1.00 97.94 112 ASP A N 1
ATOM 804 C CA . ASP A 1 112 ? -10.181 -10.549 8.767 1.00 97.94 112 ASP A CA 1
ATOM 805 C C . ASP A 1 112 ? -9.695 -9.105 8.555 1.00 97.94 112 ASP A C 1
ATOM 807 O O . ASP A 1 112 ? -9.669 -8.312 9.498 1.00 97.94 112 ASP A O 1
ATOM 811 N N . ARG A 1 113 ? -9.314 -8.752 7.318 1.00 98.25 113 ARG A N 1
ATOM 812 C CA . ARG A 1 113 ? -8.920 -7.385 6.957 1.00 98.25 113 ARG A CA 1
ATOM 813 C C . ARG A 1 113 ? -10.124 -6.448 7.021 1.00 98.25 113 ARG A C 1
ATOM 815 O O . ARG A 1 113 ? -9.988 -5.358 7.554 1.00 98.25 113 ARG A O 1
ATOM 822 N N . GLY A 1 114 ? -11.295 -6.884 6.560 1.00 98.31 114 GLY A N 1
ATOM 823 C CA . GLY A 1 114 ? -12.548 -6.142 6.703 1.00 98.31 114 GLY A CA 1
ATOM 824 C C . GLY A 1 114 ? -12.873 -5.831 8.166 1.00 98.31 114 GLY A C 1
ATOM 825 O O . GLY A 1 114 ? -13.193 -4.691 8.485 1.00 98.31 114 GLY A O 1
ATOM 826 N N . VAL A 1 115 ? -12.703 -6.795 9.083 1.00 98.50 115 VAL A N 1
ATOM 827 C CA . VAL A 1 115 ? -12.888 -6.543 10.529 1.00 98.50 115 VAL A CA 1
ATOM 828 C C . VAL A 1 115 ? -11.914 -5.480 11.030 1.00 98.50 115 VAL A C 1
ATOM 830 O O . VAL A 1 115 ? -12.324 -4.561 11.738 1.00 98.50 115 VAL A O 1
ATOM 833 N N . LEU A 1 116 ? -10.639 -5.572 10.643 1.00 98.75 116 LEU A N 1
ATOM 834 C CA . LEU A 1 116 ? -9.641 -4.562 10.986 1.00 98.75 116 LEU A CA 1
ATOM 835 C C . LEU A 1 116 ? -10.028 -3.178 10.446 1.00 98.75 116 LEU A C 1
ATOM 837 O O . LEU A 1 116 ? -10.011 -2.213 11.200 1.00 98.75 116 LEU A O 1
ATOM 841 N N . TYR A 1 117 ? -10.413 -3.070 9.176 1.00 98.62 117 TYR A N 1
ATOM 842 C CA . TYR A 1 117 ? -10.737 -1.784 8.554 1.00 98.62 117 TYR A CA 1
ATOM 843 C C . 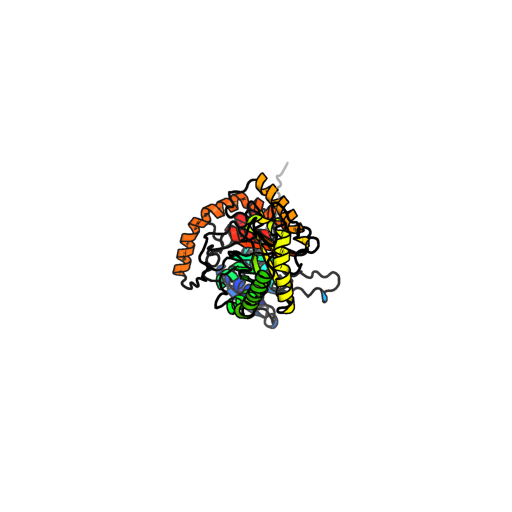TYR A 1 117 ? -11.992 -1.154 9.154 1.00 98.62 117 TYR A C 1
ATOM 845 O O . TYR A 1 117 ? -11.957 0.018 9.514 1.00 98.62 117 TYR A O 1
ATOM 853 N N . GLY A 1 118 ? -13.045 -1.942 9.380 1.00 98.38 118 GLY A N 1
ATOM 854 C CA . GLY A 1 118 ? -14.242 -1.463 10.071 1.00 98.38 118 GLY A CA 1
ATOM 855 C C . GLY A 1 118 ? -13.968 -1.059 11.518 1.00 98.38 118 GLY A C 1
ATOM 856 O O . GLY A 1 118 ? -14.584 -0.127 12.023 1.00 98.38 118 GLY A O 1
ATOM 857 N N . THR A 1 119 ? -13.002 -1.707 12.176 1.00 98.62 119 THR A N 1
ATOM 858 C CA . THR A 1 119 ? -12.535 -1.287 13.506 1.00 98.62 119 THR A CA 1
ATOM 859 C C . THR A 1 119 ? -11.831 0.062 13.456 1.00 98.62 119 THR A C 1
ATOM 861 O O . THR A 1 119 ? -12.086 0.907 14.310 1.00 98.62 119 THR A O 1
ATOM 864 N N . MET A 1 120 ? -10.963 0.281 12.466 1.00 98.19 120 MET A N 1
ATOM 865 C CA . MET A 1 120 ? -10.240 1.545 12.344 1.00 98.19 120 MET A CA 1
ATOM 866 C C . MET A 1 120 ? -11.171 2.709 12.016 1.00 98.19 120 MET A C 1
ATOM 868 O O . MET A 1 120 ? -11.093 3.732 12.688 1.00 98.19 120 MET A O 1
ATOM 872 N N . ASP A 1 121 ? -12.113 2.528 11.092 1.00 97.25 121 ASP A N 1
ATOM 873 C CA . ASP A 1 121 ? -13.094 3.571 10.767 1.00 97.25 121 ASP A CA 1
ATOM 874 C C . ASP A 1 121 ? -14.078 3.777 11.930 1.00 97.25 121 ASP A C 1
ATOM 876 O O . ASP A 1 121 ? -14.449 4.906 12.240 1.00 97.25 121 ASP A O 1
ATOM 880 N N . PHE A 1 122 ? -14.408 2.730 12.702 1.00 97.44 122 PHE A N 1
ATOM 881 C CA . PHE A 1 122 ? -15.120 2.920 13.968 1.00 97.44 122 PHE A CA 1
ATOM 882 C C . PHE A 1 122 ? -14.335 3.811 14.941 1.00 97.44 122 PHE A C 1
ATOM 884 O O . PHE A 1 122 ? -14.917 4.705 15.549 1.00 97.44 122 PHE A O 1
ATOM 891 N N . ILE A 1 123 ? -13.024 3.599 15.087 1.00 97.38 123 ILE A N 1
ATOM 892 C CA . ILE A 1 123 ? -12.167 4.403 15.970 1.00 97.38 123 ILE A CA 1
ATOM 893 C C . ILE A 1 123 ? -12.057 5.851 15.476 1.00 97.38 123 ILE A C 1
ATOM 895 O O . ILE A 1 123 ? -12.186 6.768 16.289 1.00 97.38 123 ILE A O 1
ATOM 899 N N . HIS A 1 124 ? -11.816 6.056 14.181 1.00 95.38 124 HIS A N 1
ATOM 900 C CA . HIS A 1 124 ? -11.606 7.379 13.591 1.00 95.38 124 HIS A CA 1
ATOM 901 C C . HIS A 1 124 ? -12.903 8.197 13.519 1.00 95.38 124 HIS A C 1
ATOM 903 O O . HIS A 1 124 ? -12.912 9.372 13.893 1.00 95.38 124 HIS A O 1
ATOM 909 N N . ASP A 1 125 ? -14.011 7.563 13.126 1.00 93.69 125 ASP A N 1
ATOM 910 C CA . ASP A 1 125 ? -15.194 8.286 12.644 1.00 93.69 125 ASP A CA 1
ATOM 911 C C . ASP A 1 125 ? -16.381 8.175 13.599 1.00 93.69 125 ASP A C 1
ATOM 913 O O . ASP A 1 125 ? -17.267 9.035 13.616 1.00 93.69 125 ASP A O 1
ATOM 917 N N . HIS A 1 126 ? -16.437 7.105 14.395 1.00 94.69 126 HIS A N 1
ATOM 918 C CA . HIS A 1 126 ? -17.678 6.715 15.058 1.00 94.69 126 HIS A CA 1
ATOM 919 C C . HIS A 1 126 ? -17.577 6.565 16.573 1.00 94.69 126 HIS A C 1
ATOM 921 O O . HIS A 1 126 ? -18.602 6.677 17.238 1.00 94.69 126 HIS A O 1
ATOM 927 N N . LEU A 1 127 ? -16.386 6.387 17.149 1.00 94.81 127 LEU A N 1
ATOM 928 C CA . LEU A 1 127 ? -16.210 6.099 18.575 1.00 94.81 127 LEU A CA 1
ATOM 929 C C . LEU A 1 127 ? -16.847 7.171 19.466 1.00 94.81 127 LEU A C 1
ATOM 931 O O . LEU A 1 127 ? -17.587 6.853 20.395 1.00 94.81 127 LEU A O 1
ATOM 935 N N . THR A 1 128 ? -16.610 8.447 19.161 1.00 92.69 128 THR A N 1
ATOM 936 C CA . THR A 1 128 ? -17.197 9.566 19.914 1.00 92.69 128 THR A CA 1
ATOM 937 C C . THR A 1 128 ? -18.723 9.572 19.814 1.00 92.69 128 THR A C 1
ATOM 939 O O . THR A 1 128 ? -19.407 9.759 20.819 1.00 92.69 128 THR A O 1
ATOM 942 N N . GLY A 1 129 ? -19.269 9.327 18.618 1.00 91.62 129 GLY A N 1
ATOM 943 C CA . GLY A 1 129 ? -20.713 9.232 18.400 1.00 91.62 129 GLY A CA 1
ATOM 944 C C . GLY A 1 129 ? -21.326 8.039 19.130 1.00 91.62 129 GLY A C 1
ATOM 945 O O . GLY A 1 129 ? -22.318 8.198 19.834 1.00 91.62 129 GLY A O 1
ATOM 946 N N . TYR A 1 130 ? -20.692 6.870 19.042 1.00 93.06 130 TYR A N 1
ATOM 947 C CA . TYR A 1 130 ? -21.088 5.659 19.752 1.00 93.06 130 TYR A CA 1
ATOM 948 C C . TYR A 1 130 ? -21.175 5.897 21.261 1.00 93.06 130 TYR A C 1
ATOM 950 O O . TYR A 1 130 ? -22.196 5.592 21.867 1.00 93.06 130 TYR A O 1
ATOM 958 N N . LEU A 1 131 ? -20.150 6.514 21.860 1.00 92.69 131 LEU A N 1
ATOM 959 C CA . LEU A 1 131 ? -20.115 6.840 23.291 1.00 92.69 131 LEU A CA 1
ATOM 960 C C . LEU A 1 131 ? -21.167 7.881 23.710 1.00 92.69 131 LEU A C 1
ATOM 962 O O . LEU A 1 131 ? -21.564 7.917 24.878 1.00 92.69 131 LEU A O 1
ATOM 966 N N . ALA A 1 132 ? -21.626 8.708 22.769 1.00 91.06 132 ALA A N 1
ATOM 967 C CA . ALA A 1 132 ? -22.744 9.632 22.943 1.00 91.06 132 ALA A CA 1
ATOM 968 C C . ALA A 1 132 ? -24.118 8.986 22.660 1.00 91.06 132 ALA A C 1
ATOM 970 O O . ALA A 1 132 ? -25.151 9.631 22.833 1.00 91.06 132 ALA A O 1
ATOM 971 N N . GLY A 1 133 ? -24.147 7.718 22.237 1.00 90.00 133 GLY A N 1
ATOM 972 C CA . GLY A 1 133 ? -25.364 6.982 21.908 1.00 90.00 133 GLY A CA 1
ATOM 973 C C . GLY A 1 133 ? -25.917 7.247 20.507 1.00 90.00 133 GLY A C 1
ATOM 974 O O . GLY A 1 133 ? -27.064 6.884 20.241 1.00 90.00 133 GLY A O 1
ATOM 975 N N . THR A 1 134 ? -25.130 7.848 19.615 1.00 92.81 134 THR A N 1
ATOM 976 C CA . THR A 1 134 ? -25.503 8.071 18.214 1.00 92.81 134 THR A CA 1
ATOM 977 C C . THR A 1 134 ? -25.588 6.733 17.468 1.00 92.81 134 THR A C 1
ATOM 979 O O . THR A 1 134 ? -24.643 5.943 17.550 1.00 92.81 134 THR A O 1
ATOM 982 N N . PRO A 1 135 ? -26.685 6.461 16.736 1.00 93.25 135 PRO A N 1
ATOM 983 C CA . PRO A 1 135 ? -26.778 5.292 15.869 1.00 93.25 135 PRO A CA 1
ATOM 984 C C . PRO A 1 135 ? -25.718 5.312 14.765 1.00 93.25 135 PRO A C 1
ATOM 986 O O . PRO A 1 135 ? -25.398 6.370 14.221 1.00 93.25 135 PRO A O 1
ATOM 989 N N . ILE A 1 136 ? -25.211 4.136 14.409 1.00 95.12 136 ILE A N 1
ATOM 990 C CA . ILE A 1 136 ? -24.248 3.921 13.329 1.00 95.12 136 ILE A CA 1
ATOM 991 C C . ILE A 1 136 ? -24.814 2.829 12.431 1.00 95.12 136 ILE A C 1
ATOM 993 O O . ILE A 1 136 ? -25.186 1.761 12.910 1.00 95.12 136 ILE A O 1
ATOM 997 N N . ASP A 1 137 ? -24.870 3.093 11.135 1.00 94.69 137 ASP A N 1
ATOM 998 C CA . ASP A 1 137 ? -25.198 2.091 10.128 1.00 94.69 137 ASP A CA 1
ATOM 999 C C . ASP A 1 137 ? -24.386 2.416 8.878 1.00 94.69 137 ASP A C 1
ATOM 1001 O O . ASP A 1 137 ? -24.732 3.315 8.109 1.00 94.69 137 ASP A O 1
ATOM 1005 N N . CYS A 1 138 ? -23.230 1.769 8.736 1.00 94.06 138 CYS A N 1
ATOM 1006 C CA . CYS A 1 138 ? -22.329 2.008 7.617 1.00 94.06 138 CYS A CA 1
ATOM 1007 C C . CYS A 1 138 ? -21.808 0.701 7.029 1.00 94.06 138 CYS A C 1
ATOM 1009 O O . CYS A 1 138 ? -21.675 -0.320 7.705 1.00 94.06 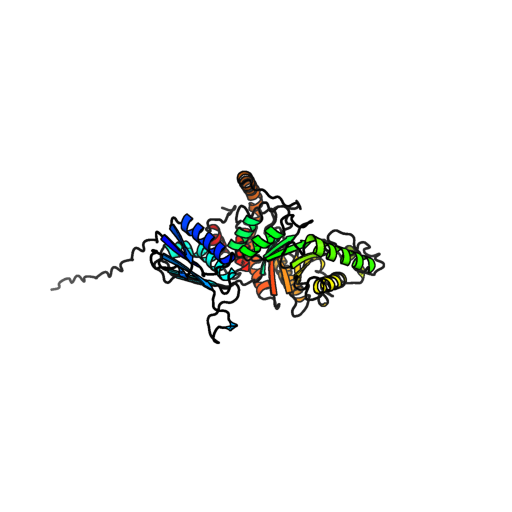138 CYS A O 1
ATOM 1011 N N . ARG A 1 139 ? -21.520 0.741 5.731 1.00 95.75 139 ARG A N 1
ATOM 1012 C CA . ARG A 1 139 ? -20.953 -0.365 4.968 1.00 95.75 139 ARG A CA 1
ATOM 1013 C C . ARG A 1 139 ? -19.996 0.217 3.947 1.00 95.75 139 ARG A C 1
ATOM 1015 O O . ARG A 1 139 ? -20.416 1.022 3.119 1.00 95.75 139 ARG A O 1
ATOM 1022 N N . GLU A 1 140 ? -18.736 -0.192 4.001 1.00 96.44 140 GLU A N 1
ATOM 1023 C CA . GLU A 1 140 ? -17.690 0.342 3.130 1.00 96.44 140 GLU A CA 1
ATOM 1024 C C . GLU A 1 140 ? -16.785 -0.756 2.572 1.00 96.44 140 GLU A C 1
ATOM 1026 O O . GLU A 1 140 ? -16.626 -1.835 3.147 1.00 96.44 140 GLU A O 1
ATOM 1031 N N . ALA A 1 141 ? -16.181 -0.458 1.425 1.00 96.12 141 ALA A N 1
ATOM 1032 C CA . ALA A 1 141 ? -15.218 -1.300 0.736 1.00 96.12 141 ALA A CA 1
ATOM 1033 C C . ALA A 1 141 ? -14.155 -0.413 0.076 1.00 96.12 141 ALA A C 1
ATOM 1035 O O . ALA A 1 141 ? -14.467 0.713 -0.317 1.00 96.12 141 ALA A O 1
ATOM 1036 N N . PRO A 1 142 ? -12.928 -0.919 -0.119 1.00 96.19 142 PRO A N 1
ATOM 1037 C CA . PRO A 1 142 ? -11.907 -0.148 -0.803 1.00 96.19 142 PRO A CA 1
ATOM 1038 C C . PRO A 1 142 ? -12.192 -0.024 -2.301 1.00 96.19 142 PRO A C 1
ATOM 1040 O O . PRO A 1 142 ? -12.523 -1.010 -2.963 1.00 96.19 142 PRO A O 1
ATOM 1043 N N . HIS A 1 143 ? -11.950 1.162 -2.853 1.00 95.94 143 HIS A N 1
ATOM 1044 C CA . HIS A 1 143 ? -11.970 1.391 -4.299 1.00 95.94 143 HIS A CA 1
ATOM 1045 C C . HIS A 1 143 ? -10.686 0.887 -4.987 1.00 95.94 143 HIS A C 1
ATOM 1047 O O . HIS A 1 143 ? -10.728 0.425 -6.129 1.00 95.94 143 HIS A O 1
ATOM 1053 N N . ILE A 1 144 ? -9.552 0.878 -4.274 1.00 96.50 144 ILE A N 1
ATOM 1054 C CA . ILE A 1 144 ? -8.302 0.235 -4.704 1.00 96.50 144 ILE A CA 1
ATOM 1055 C C . ILE A 1 144 ? -8.002 -0.978 -3.811 1.00 96.50 144 ILE A C 1
ATOM 1057 O O . ILE A 1 144 ? -7.674 -0.859 -2.627 1.00 96.50 144 ILE A O 1
ATOM 1061 N N . ALA A 1 145 ? -8.102 -2.176 -4.397 1.00 93.94 145 ALA A N 1
ATOM 1062 C CA . ALA A 1 145 ? -8.021 -3.443 -3.667 1.00 93.94 145 ALA A CA 1
ATOM 1063 C C . ALA A 1 145 ? -6.630 -3.732 -3.084 1.00 93.94 145 ALA A C 1
ATOM 1065 O O . ALA A 1 145 ? -6.532 -4.280 -1.984 1.00 93.94 145 ALA A O 1
ATOM 1066 N N . THR A 1 146 ? -5.562 -3.371 -3.797 1.00 96.25 146 THR A N 1
ATOM 1067 C CA . THR A 1 146 ? -4.180 -3.493 -3.322 1.00 96.25 146 THR A CA 1
ATOM 1068 C C . THR A 1 146 ? -3.597 -2.103 -3.133 1.00 96.25 146 THR A C 1
ATOM 1070 O O . THR A 1 146 ? -3.321 -1.390 -4.095 1.00 96.25 146 THR A O 1
ATOM 1073 N N . ARG A 1 147 ? -3.410 -1.718 -1.873 1.00 97.31 147 ARG A N 1
ATOM 1074 C CA . ARG A 1 147 ? -2.929 -0.393 -1.483 1.00 97.31 147 ARG A CA 1
ATOM 1075 C C . ARG A 1 147 ? -1.785 -0.535 -0.507 1.00 97.31 147 ARG A C 1
ATOM 1077 O O . ARG A 1 147 ? -1.848 -1.346 0.421 1.00 97.31 147 ARG A O 1
ATOM 1084 N N . GLY A 1 148 ? -0.737 0.243 -0.705 1.00 97.19 148 GLY A N 1
ATOM 1085 C CA . GLY A 1 148 ? 0.481 -0.016 0.032 1.00 97.19 148 GLY A CA 1
ATOM 1086 C C . GLY A 1 148 ? 1.477 1.112 0.077 1.00 97.19 148 GLY A C 1
ATOM 1087 O O . GLY A 1 148 ? 1.252 2.204 -0.438 1.00 97.19 148 GLY A O 1
ATOM 1088 N N . ILE A 1 149 ? 2.603 0.794 0.700 1.00 96.88 149 ILE A N 1
ATOM 1089 C CA . ILE A 1 149 ? 3.776 1.654 0.744 1.00 96.88 149 ILE A CA 1
ATOM 1090 C C . ILE A 1 149 ? 4.883 1.018 -0.087 1.00 96.88 149 ILE A C 1
ATOM 1092 O O . ILE A 1 149 ? 5.147 -0.180 0.009 1.00 96.88 149 ILE A O 1
ATOM 1096 N N . TRP A 1 150 ? 5.546 1.836 -0.888 1.00 94.50 150 TRP A N 1
ATOM 1097 C CA . TRP A 1 150 ? 6.813 1.517 -1.521 1.00 94.50 150 TRP A CA 1
ATOM 1098 C C . TRP A 1 150 ? 7.931 2.266 -0.785 1.00 94.50 150 TRP A C 1
ATOM 1100 O O . TRP A 1 150 ? 7.768 3.429 -0.422 1.00 94.50 150 TRP A O 1
ATOM 1110 N N . THR A 1 151 ? 9.062 1.613 -0.534 1.00 90.06 151 THR A N 1
ATOM 1111 C CA . THR A 1 151 ? 10.192 2.193 0.211 1.00 90.06 151 THR A CA 1
ATOM 1112 C C . THR A 1 151 ? 11.521 1.640 -0.306 1.00 90.06 151 THR A C 1
ATOM 1114 O O . THR A 1 151 ? 11.587 0.476 -0.704 1.00 90.06 151 THR A O 1
ATOM 1117 N N . TRP A 1 152 ? 12.588 2.448 -0.247 1.00 84.38 152 TRP A N 1
ATOM 1118 C CA . TRP A 1 152 ? 13.984 2.019 -0.446 1.00 84.38 152 TRP A CA 1
ATOM 1119 C C . TRP A 1 152 ? 14.596 1.362 0.809 1.00 84.38 152 TRP A C 1
ATOM 1121 O O . TRP A 1 152 ? 15.786 1.029 0.831 1.00 84.38 152 TRP A O 1
ATOM 1131 N N . GLY A 1 153 ? 13.797 1.183 1.863 1.00 75.06 153 GLY A N 1
ATOM 1132 C CA . GLY A 1 153 ? 14.060 0.334 3.019 1.00 75.06 153 GLY A CA 1
ATOM 1133 C C . GLY A 1 153 ? 15.171 0.796 3.965 1.00 75.06 153 GLY A C 1
ATOM 1134 O O . GLY A 1 153 ? 15.407 0.130 4.977 1.00 75.06 153 GLY A O 1
ATOM 1135 N N . GLY A 1 154 ? 15.871 1.890 3.662 1.00 74.25 154 GLY A N 1
ATOM 1136 C CA . GLY A 1 154 ? 17.085 2.281 4.377 1.00 74.25 154 GLY A CA 1
ATOM 1137 C C . GLY A 1 154 ? 16.930 3.458 5.341 1.00 74.25 154 GLY A C 1
ATOM 1138 O O . GLY A 1 154 ? 17.853 3.749 6.098 1.00 74.25 154 GLY A O 1
ATOM 1139 N N . ARG A 1 155 ? 15.765 4.114 5.399 1.00 79.75 155 ARG A N 1
ATOM 1140 C CA . ARG A 1 155 ? 15.425 5.078 6.465 1.00 79.75 155 ARG A CA 1
ATOM 1141 C C . ARG A 1 155 ? 14.085 4.786 7.130 1.00 79.75 155 ARG A C 1
ATOM 1143 O O . ARG A 1 155 ? 13.331 5.696 7.465 1.00 79.75 155 ARG A O 1
ATOM 1150 N N . ILE A 1 156 ? 13.813 3.502 7.339 1.00 85.06 156 ILE A N 1
ATOM 1151 C CA . ILE A 1 156 ? 12.749 3.034 8.229 1.00 85.06 156 ILE A CA 1
ATOM 1152 C C . ILE A 1 156 ? 13.395 2.620 9.538 1.00 85.06 156 ILE A C 1
ATOM 1154 O O . ILE A 1 156 ? 14.146 1.646 9.568 1.00 85.06 156 ILE A O 1
ATOM 1158 N N . TYR A 1 157 ? 13.085 3.355 10.603 1.00 85.38 157 TYR A N 1
ATOM 1159 C CA . TYR A 1 157 ? 13.714 3.217 11.910 1.00 85.38 157 TYR A CA 1
ATOM 1160 C C . TYR A 1 157 ? 13.091 2.106 12.763 1.00 85.38 157 TYR A C 1
ATOM 1162 O O . TYR A 1 157 ? 13.751 1.513 13.621 1.00 85.38 157 TYR A O 1
ATOM 1170 N N . ASN A 1 158 ? 11.810 1.816 12.521 1.00 88.12 158 ASN A N 1
ATOM 1171 C CA . ASN A 1 158 ? 11.061 0.763 13.192 1.00 88.12 158 ASN A CA 1
ATOM 1172 C C . ASN A 1 158 ? 9.975 0.192 12.263 1.00 88.12 158 ASN A C 1
ATOM 1174 O O . ASN A 1 158 ? 8.892 0.759 12.120 1.00 88.12 158 ASN A O 1
ATOM 1178 N N . TYR A 1 159 ? 10.262 -0.957 11.649 1.00 88.81 159 TYR A N 1
ATOM 1179 C CA . TYR A 1 159 ? 9.332 -1.627 10.734 1.00 88.81 159 TYR A CA 1
ATOM 1180 C C . TYR A 1 159 ? 8.039 -2.100 11.407 1.00 88.81 159 TYR A C 1
ATOM 1182 O O . TYR A 1 159 ? 6.997 -2.099 10.766 1.00 88.81 159 TYR A O 1
ATOM 1190 N N . GLU A 1 160 ? 8.076 -2.500 12.677 1.00 91.81 160 GLU A N 1
ATOM 1191 C CA . GLU A 1 160 ? 6.877 -2.971 13.378 1.00 91.81 160 GLU A CA 1
ATOM 1192 C C . GLU A 1 160 ? 5.870 -1.833 13.549 1.00 91.81 160 GLU A C 1
ATOM 1194 O O . GLU A 1 160 ? 4.717 -1.949 13.138 1.00 91.81 160 GLU A O 1
ATOM 1199 N N . ARG A 1 161 ? 6.338 -0.681 14.036 1.00 92.81 161 ARG A N 1
ATOM 1200 C CA . ARG A 1 161 ? 5.505 0.518 14.174 1.00 92.81 161 ARG A CA 1
ATOM 1201 C C . ARG A 1 161 ? 5.054 1.080 12.824 1.00 92.81 161 ARG A C 1
ATOM 1203 O O . ARG A 1 161 ? 3.937 1.584 12.724 1.00 92.81 161 ARG A O 1
ATOM 1210 N N . LEU A 1 162 ? 5.892 0.979 11.786 1.00 94.00 162 LEU A N 1
ATOM 1211 C CA . LEU A 1 162 ? 5.493 1.289 10.410 1.00 94.00 162 LEU A CA 1
ATOM 1212 C C . LEU A 1 162 ? 4.296 0.426 9.993 1.00 94.00 162 LEU A C 1
ATOM 1214 O O . LEU A 1 162 ? 3.290 0.961 9.542 1.00 94.00 162 LEU A O 1
ATOM 1218 N N . LEU A 1 163 ? 4.388 -0.894 10.174 1.00 96.88 163 LEU A N 1
ATOM 1219 C CA . LEU A 1 163 ? 3.343 -1.849 9.798 1.00 96.88 163 LEU A CA 1
ATOM 1220 C C . LEU A 1 163 ? 2.061 -1.665 10.622 1.00 96.88 163 LEU A C 1
ATOM 1222 O O . LEU A 1 163 ? 0.969 -1.775 10.069 1.00 96.88 163 LEU A O 1
ATOM 1226 N N . ASP A 1 164 ? 2.173 -1.332 11.908 1.00 97.81 164 ASP A N 1
ATOM 1227 C CA . ASP A 1 164 ? 1.018 -0.971 12.735 1.00 97.81 164 ASP A CA 1
ATOM 1228 C C . ASP A 1 164 ? 0.321 0.284 12.188 1.00 97.81 164 ASP A C 1
ATOM 1230 O O . ASP A 1 164 ? -0.895 0.290 12.007 1.00 97.81 164 ASP A O 1
ATOM 1234 N N . ASN A 1 165 ? 1.077 1.338 11.859 1.00 97.56 165 ASN A N 1
ATOM 1235 C CA . ASN A 1 165 ? 0.503 2.550 11.270 1.00 97.56 165 ASN A CA 1
ATOM 1236 C C . ASN A 1 165 ? -0.068 2.296 9.871 1.00 97.56 165 ASN A C 1
ATOM 1238 O O . ASN A 1 165 ? -1.113 2.842 9.532 1.00 97.56 165 ASN A O 1
ATOM 1242 N N . MET A 1 166 ? 0.549 1.421 9.079 1.00 98.50 166 MET A N 1
ATOM 1243 C CA . MET A 1 166 ? -0.017 0.988 7.806 1.00 98.50 166 MET A CA 1
ATOM 1244 C C . MET A 1 166 ? -1.383 0.318 7.988 1.00 98.50 166 MET A C 1
ATOM 1246 O O . MET A 1 166 ? -2.323 0.654 7.275 1.00 98.50 166 MET A O 1
ATOM 1250 N N . ALA A 1 167 ? -1.505 -0.584 8.964 1.00 98.44 167 ALA A N 1
ATOM 1251 C CA . ALA A 1 167 ? -2.746 -1.286 9.274 1.00 98.44 167 ALA A CA 1
ATOM 1252 C C . ALA A 1 167 ? -3.856 -0.336 9.753 1.00 98.44 167 ALA A C 1
ATOM 1254 O O . ALA A 1 167 ? -5.001 -0.475 9.321 1.00 98.44 167 ALA A O 1
ATOM 1255 N N . ARG A 1 168 ? -3.504 0.661 10.581 1.00 98.19 168 ARG A N 1
ATOM 1256 C CA . ARG A 1 168 ? -4.416 1.729 11.037 1.00 98.19 168 ARG A CA 1
ATOM 1257 C C . ARG A 1 168 ? -4.995 2.538 9.879 1.00 98.19 168 ARG A C 1
ATOM 1259 O O . ARG A 1 168 ? -6.178 2.849 9.878 1.00 98.19 168 ARG A O 1
ATOM 1266 N N . TRP A 1 169 ? -4.180 2.793 8.858 1.00 98.06 169 TRP A N 1
ATOM 1267 C CA . TRP A 1 169 ? -4.580 3.458 7.612 1.00 98.06 169 TRP A CA 1
ATOM 1268 C C . TRP A 1 169 ? -4.994 2.476 6.519 1.00 98.06 169 TRP A C 1
ATOM 1270 O O . TRP A 1 169 ? -4.926 2.756 5.324 1.00 98.06 169 TRP A O 1
ATOM 1280 N N . LYS A 1 170 ? -5.426 1.285 6.931 1.00 98.25 170 LYS A N 1
ATOM 1281 C CA . LYS A 1 170 ? -5.996 0.253 6.076 1.00 98.25 170 LYS A CA 1
ATOM 1282 C C . LYS A 1 170 ? -5.035 -0.255 4.987 1.00 98.25 170 LYS A C 1
ATOM 1284 O O . LYS A 1 170 ? -5.468 -1.070 4.190 1.00 98.25 170 LYS A O 1
ATOM 1289 N N . PHE A 1 171 ? -3.759 0.121 4.898 1.00 98.62 171 PHE A N 1
ATOM 1290 C CA . PHE A 1 171 ? -2.845 -0.430 3.885 1.00 98.62 171 PHE A CA 1
ATOM 1291 C C . PHE A 1 171 ? -2.686 -1.952 4.031 1.00 98.62 171 PHE A C 1
ATOM 1293 O O . PHE A 1 171 ? -2.773 -2.501 5.128 1.00 98.62 171 PHE A O 1
ATOM 1300 N N . ASN A 1 172 ? -2.458 -2.652 2.916 1.00 98.19 172 ASN A N 1
ATOM 1301 C CA . ASN A 1 172 ? -2.436 -4.119 2.885 1.00 98.19 172 ASN A CA 1
ATOM 1302 C C . ASN A 1 172 ? -1.240 -4.728 2.151 1.00 98.19 172 ASN A C 1
ATOM 1304 O O . ASN A 1 172 ? -1.148 -5.953 2.054 1.00 98.19 172 ASN A O 1
ATOM 1308 N N . SER A 1 173 ? -0.315 -3.897 1.677 1.00 97.75 173 SER A N 1
ATOM 1309 C CA . SER A 1 173 ? 0.916 -4.352 1.045 1.00 97.75 173 SER A CA 1
ATOM 1310 C C . SER A 1 173 ? 2.070 -3.381 1.286 1.00 97.75 173 SER A C 1
ATOM 1312 O O . SER A 1 173 ? 1.861 -2.173 1.380 1.00 97.75 173 SER A O 1
ATOM 1314 N N . ILE A 1 174 ? 3.293 -3.895 1.374 1.00 96.44 174 ILE A N 1
ATOM 1315 C CA . ILE A 1 174 ? 4.521 -3.100 1.415 1.00 96.44 174 ILE A CA 1
ATOM 1316 C C . ILE A 1 174 ? 5.544 -3.665 0.430 1.00 96.44 174 ILE A C 1
ATOM 1318 O O . ILE A 1 174 ? 5.834 -4.861 0.439 1.00 96.44 174 ILE A O 1
ATOM 1322 N N . CYS A 1 175 ? 6.124 -2.802 -0.401 1.00 95.00 175 CYS A N 1
ATOM 1323 C CA . CYS A 1 175 ? 7.313 -3.119 -1.180 1.00 95.00 175 CYS A CA 1
ATOM 1324 C C . CYS A 1 175 ? 8.548 -2.555 -0.487 1.00 95.00 175 CYS A C 1
ATOM 1326 O O . CYS A 1 175 ? 8.702 -1.339 -0.395 1.00 95.00 175 CYS A O 1
ATOM 1328 N N . VAL A 1 176 ? 9.434 -3.445 -0.040 1.00 91.38 176 VAL A N 1
ATOM 1329 C CA . VAL A 1 176 ? 10.710 -3.079 0.581 1.00 91.38 176 VAL A CA 1
ATOM 1330 C C . VAL A 1 176 ? 11.823 -3.304 -0.431 1.00 91.38 176 VAL A C 1
ATOM 1332 O O . VAL A 1 176 ? 12.337 -4.417 -0.565 1.00 91.38 176 VAL A O 1
ATOM 1335 N N . TRP A 1 177 ? 12.179 -2.255 -1.169 1.00 88.25 177 TRP A N 1
ATOM 1336 C CA . TRP A 1 177 ? 13.347 -2.250 -2.041 1.00 88.25 177 TRP A CA 1
ATOM 1337 C C . TRP A 1 177 ? 14.594 -2.046 -1.211 1.00 88.25 177 TRP A C 1
ATOM 1339 O O . TRP A 1 177 ? 14.719 -1.022 -0.569 1.00 88.25 177 TRP A O 1
ATOM 1349 N N . HIS A 1 178 ? 15.540 -2.977 -1.221 1.00 78.06 178 HIS A N 1
ATOM 1350 C CA . HIS A 1 178 ? 16.788 -2.784 -0.490 1.00 78.06 178 HIS A CA 1
ATOM 1351 C C . HIS A 1 178 ? 17.961 -3.351 -1.285 1.00 78.06 178 HIS A C 1
ATOM 1353 O O . HIS A 1 178 ? 17.809 -4.284 -2.073 1.00 78.06 178 HIS A O 1
ATOM 1359 N N . ARG A 1 179 ? 19.170 -2.811 -1.075 1.00 73.06 179 ARG A N 1
ATOM 1360 C CA . ARG A 1 179 ? 20.373 -3.327 -1.758 1.00 73.06 179 ARG A CA 1
ATOM 1361 C C . ARG A 1 179 ? 20.666 -4.783 -1.369 1.00 73.06 179 ARG A C 1
ATOM 1363 O O . ARG A 1 179 ? 21.184 -5.551 -2.174 1.00 73.06 179 ARG A O 1
ATOM 1370 N N . PHE A 1 180 ? 20.311 -5.145 -0.141 1.00 77.69 180 PHE A N 1
ATOM 1371 C CA . PHE A 1 180 ? 20.441 -6.481 0.442 1.00 77.69 180 PHE A CA 1
ATOM 1372 C C . PHE A 1 180 ? 19.179 -6.822 1.232 1.00 77.69 180 PHE A C 1
ATOM 1374 O O . PHE A 1 180 ? 18.609 -5.930 1.848 1.00 77.69 180 PHE A O 1
ATOM 1381 N N . ALA A 1 181 ? 18.767 -8.086 1.300 1.00 80.00 181 ALA A N 1
ATOM 1382 C CA . ALA A 1 181 ? 17.630 -8.442 2.146 1.00 80.00 181 ALA A CA 1
ATOM 1383 C C . ALA A 1 181 ? 17.877 -8.033 3.615 1.00 80.00 181 ALA A C 1
ATOM 1385 O O . ALA A 1 181 ? 18.989 -8.238 4.122 1.00 80.00 181 ALA A O 1
ATOM 1386 N N . PRO A 1 182 ? 16.867 -7.500 4.328 1.00 79.38 182 PRO A N 1
ATOM 1387 C CA . PRO A 1 182 ? 16.989 -7.246 5.758 1.00 79.38 182 PRO A CA 1
ATOM 1388 C C . PRO A 1 182 ? 17.374 -8.524 6.513 1.00 79.38 182 PRO A C 1
ATOM 1390 O O . PRO A 1 182 ? 16.809 -9.592 6.279 1.00 79.38 182 PRO A O 1
ATOM 1393 N N . LYS A 1 183 ? 18.302 -8.435 7.474 1.00 81.44 183 LYS A N 1
ATOM 1394 C CA . LYS A 1 183 ? 18.749 -9.610 8.255 1.00 81.44 183 LYS A CA 1
ATOM 1395 C C . LYS A 1 183 ? 17.596 -10.318 8.981 1.00 81.44 183 LYS A C 1
ATOM 1397 O O . LYS A 1 183 ? 17.643 -11.524 9.195 1.00 81.44 183 LYS A O 1
ATOM 1402 N N . ASN A 1 184 ? 16.564 -9.567 9.355 1.00 83.50 184 ASN A N 1
ATOM 1403 C CA . ASN A 1 184 ? 15.352 -10.035 10.023 1.00 83.50 184 ASN A CA 1
ATOM 1404 C C . ASN A 1 184 ? 14.143 -10.152 9.071 1.00 83.50 184 ASN A C 1
ATOM 1406 O O . ASN A 1 184 ? 13.010 -10.170 9.548 1.00 83.50 184 ASN A O 1
ATOM 1410 N N . ALA A 1 185 ? 14.351 -10.253 7.752 1.00 88.38 185 ALA A N 1
ATOM 1411 C CA . ALA A 1 185 ? 13.280 -10.229 6.749 1.00 88.38 185 ALA A CA 1
ATOM 1412 C C . ALA A 1 185 ? 12.142 -11.231 7.030 1.00 88.38 185 ALA A C 1
ATOM 1414 O O . ALA A 1 185 ? 10.971 -10.869 6.950 1.00 88.38 185 ALA A O 1
ATOM 1415 N N . ARG A 1 186 ? 12.466 -12.455 7.479 1.00 92.38 186 ARG A N 1
ATOM 1416 C CA . ARG A 1 186 ? 11.457 -13.459 7.870 1.00 92.38 186 ARG A CA 1
ATOM 1417 C C . ARG A 1 186 ? 10.585 -13.021 9.043 1.00 92.38 186 ARG A C 1
ATOM 1419 O O . ARG A 1 186 ? 9.379 -13.260 9.023 1.00 92.38 186 ARG A O 1
ATOM 1426 N N . ALA A 1 187 ? 11.186 -12.409 10.060 1.00 92.19 187 ALA A N 1
ATOM 1427 C CA . ALA A 1 187 ? 10.448 -11.902 11.211 1.00 92.19 187 ALA A CA 1
ATOM 1428 C C . ALA A 1 187 ? 9.551 -10.726 10.802 1.00 92.19 187 ALA A C 1
ATOM 1430 O O . ALA A 1 187 ? 8.383 -10.702 11.173 1.00 92.19 187 ALA A O 1
ATOM 1431 N N . LEU A 1 188 ? 10.064 -9.826 9.956 1.00 91.69 188 LEU A N 1
ATOM 1432 C CA . LEU A 1 188 ? 9.300 -8.715 9.388 1.00 91.69 188 LEU A CA 1
ATOM 1433 C C . LEU A 1 188 ? 8.086 -9.223 8.597 1.00 91.69 188 LEU A C 1
ATOM 1435 O O . LEU A 1 188 ? 6.966 -8.807 8.874 1.00 91.69 188 LEU A O 1
ATOM 1439 N N . ALA A 1 189 ? 8.271 -10.170 7.672 1.00 94.69 189 ALA A N 1
ATOM 1440 C CA . ALA A 1 189 ? 7.169 -10.737 6.891 1.00 94.69 189 ALA A CA 1
ATOM 1441 C C . ALA A 1 189 ? 6.135 -11.470 7.763 1.00 94.69 189 ALA A C 1
ATOM 1443 O O . ALA A 1 189 ? 4.932 -11.394 7.501 1.00 94.69 189 ALA A O 1
ATOM 1444 N N . ALA A 1 190 ? 6.579 -12.169 8.812 1.00 96.25 190 ALA A N 1
ATOM 1445 C CA . ALA A 1 190 ? 5.676 -12.796 9.771 1.00 96.25 190 ALA A CA 1
ATOM 1446 C C . ALA A 1 190 ? 4.862 -11.750 10.547 1.00 96.25 190 ALA A C 1
ATOM 1448 O O . ALA A 1 190 ? 3.650 -11.908 10.679 1.00 96.25 190 ALA A O 1
ATOM 1449 N N . TYR A 1 191 ? 5.503 -10.671 11.004 1.00 97.19 191 TYR A N 1
ATOM 1450 C CA . TYR A 1 191 ? 4.842 -9.571 11.700 1.00 97.19 191 TYR A CA 1
ATOM 1451 C C . TYR A 1 191 ? 3.831 -8.858 10.793 1.00 97.19 191 TYR A C 1
ATOM 1453 O O . TYR A 1 191 ? 2.667 -8.732 11.167 1.00 97.19 191 TYR A O 1
ATOM 1461 N N . ALA A 1 192 ? 4.221 -8.500 9.567 1.00 97.75 192 ALA A N 1
ATOM 1462 C CA . ALA A 1 192 ? 3.346 -7.875 8.572 1.00 97.75 192 ALA A CA 1
ATOM 1463 C C . ALA A 1 192 ? 2.066 -8.693 8.333 1.00 97.75 192 ALA A C 1
ATOM 1465 O O . ALA A 1 192 ? 0.962 -8.149 8.355 1.00 97.75 192 ALA A O 1
ATOM 1466 N N . ARG A 1 193 ? 2.182 -10.025 8.236 1.00 97.62 193 ARG A N 1
ATOM 1467 C CA . ARG A 1 193 ? 1.022 -10.916 8.082 1.00 97.62 193 ARG A CA 1
ATOM 1468 C C . ARG A 1 193 ? 0.025 -10.796 9.233 1.00 97.62 193 ARG A C 1
ATOM 1470 O O . ARG A 1 193 ? -1.177 -10.856 8.998 1.00 97.62 193 ARG A O 1
ATOM 1477 N N . THR A 1 194 ? 0.498 -10.597 10.464 1.00 98.00 194 THR A N 1
ATOM 1478 C CA . THR A 1 194 ? -0.396 -10.405 11.620 1.00 98.00 194 THR A CA 1
ATOM 1479 C C . THR A 1 194 ? -1.171 -9.088 11.581 1.00 98.00 194 THR A C 1
ATOM 1481 O O . THR A 1 194 ? -2.126 -8.940 12.327 1.00 98.00 194 THR A O 1
ATOM 1484 N N . ARG A 1 195 ? -0.790 -8.158 10.699 1.00 98.44 195 ARG A N 1
ATOM 1485 C CA . ARG A 1 195 ? -1.477 -6.887 10.419 1.00 98.44 195 ARG A CA 1
ATOM 1486 C C . ARG A 1 195 ? -2.276 -6.944 9.113 1.00 98.44 195 ARG A C 1
ATOM 1488 O O . ARG A 1 195 ? -2.811 -5.943 8.658 1.00 98.44 195 ARG A O 1
ATOM 1495 N N . GLY A 1 196 ? -2.328 -8.115 8.475 1.00 97.88 196 GLY A N 1
ATOM 1496 C CA . GLY A 1 196 ? -2.937 -8.275 7.164 1.00 97.88 196 GLY A CA 1
ATOM 1497 C C . GLY A 1 196 ? -2.138 -7.587 6.056 1.00 97.88 196 GLY A C 1
ATOM 1498 O O . GLY A 1 196 ? -2.723 -7.256 5.033 1.00 97.88 196 GLY A O 1
ATOM 1499 N N . ILE A 1 197 ? -0.831 -7.379 6.211 1.00 98.62 197 ILE A N 1
ATOM 1500 C CA . ILE A 1 197 ? 0.016 -6.719 5.210 1.00 98.62 197 ILE A CA 1
ATOM 1501 C C . ILE A 1 197 ? 0.879 -7.759 4.487 1.00 98.62 197 ILE A C 1
ATOM 1503 O O . ILE A 1 197 ? 1.616 -8.517 5.121 1.00 98.62 197 ILE A O 1
ATOM 1507 N N . GLY A 1 198 ? 0.784 -7.784 3.157 1.00 97.19 198 GLY A N 1
ATOM 1508 C CA . GLY A 1 198 ? 1.664 -8.562 2.288 1.00 97.19 198 GLY A CA 1
ATOM 1509 C C . GLY A 1 198 ? 3.018 -7.877 2.112 1.00 97.19 198 GLY A C 1
ATOM 1510 O O . GLY A 1 198 ? 3.093 -6.653 2.051 1.00 97.19 198 GLY A O 1
ATOM 1511 N N . VAL A 1 199 ? 4.101 -8.652 2.038 1.00 96.31 199 VAL A N 1
ATOM 1512 C CA . VAL A 1 199 ? 5.452 -8.110 1.809 1.00 96.31 199 VAL A CA 1
ATOM 1513 C C . VAL A 1 199 ? 5.942 -8.502 0.425 1.00 96.31 199 VAL A C 1
ATOM 1515 O O . VAL A 1 199 ? 5.967 -9.685 0.085 1.00 96.31 199 VAL A O 1
ATOM 1518 N N . VAL A 1 200 ? 6.378 -7.510 -0.342 1.00 95.81 200 VAL A N 1
ATOM 1519 C CA . VAL A 1 200 ? 7.051 -7.663 -1.630 1.00 95.81 200 VAL A CA 1
ATOM 1520 C C . VAL A 1 200 ? 8.513 -7.267 -1.456 1.00 95.81 200 VAL A C 1
ATOM 1522 O O . VAL A 1 200 ? 8.817 -6.153 -1.026 1.00 95.81 200 VAL A O 1
ATOM 1525 N N . TRP A 1 201 ? 9.429 -8.176 -1.780 1.00 94.31 201 TRP A N 1
ATOM 1526 C CA . TRP A 1 201 ? 10.860 -7.913 -1.642 1.00 94.31 201 TRP A CA 1
ATOM 1527 C C . TRP A 1 201 ? 11.440 -7.330 -2.918 1.00 94.31 201 TRP A C 1
ATOM 1529 O O . TRP A 1 201 ? 11.379 -7.952 -3.978 1.00 94.31 201 TRP A O 1
ATOM 1539 N N . GLY A 1 202 ? 12.028 -6.146 -2.805 1.00 91.31 202 GLY A N 1
ATOM 1540 C CA . GLY A 1 202 ? 12.651 -5.462 -3.920 1.00 91.31 202 GLY A CA 1
ATOM 1541 C C . GLY A 1 202 ? 14.147 -5.754 -4.030 1.00 91.31 202 GLY A C 1
ATOM 1542 O O . GLY A 1 202 ? 14.873 -5.570 -3.053 1.00 91.31 202 GLY A O 1
ATOM 1543 N N . TYR A 1 203 ? 14.619 -6.167 -5.210 1.00 89.06 203 TYR A N 1
ATOM 1544 C CA . TYR A 1 203 ? 16.052 -6.255 -5.512 1.00 89.06 203 TYR A CA 1
ATOM 1545 C C . TYR A 1 203 ? 16.356 -6.092 -7.010 1.00 89.06 203 TYR A C 1
ATOM 1547 O O . TYR A 1 203 ? 15.509 -6.286 -7.880 1.00 89.06 203 TYR A O 1
ATOM 1555 N N . ALA A 1 204 ? 17.596 -5.712 -7.321 1.00 83.56 204 ALA A N 1
ATOM 1556 C CA . ALA A 1 204 ? 17.996 -5.298 -8.663 1.00 83.56 204 ALA A CA 1
ATOM 1557 C C . ALA A 1 204 ? 18.017 -6.443 -9.693 1.00 83.56 204 ALA A C 1
ATOM 1559 O O . ALA A 1 204 ? 18.697 -7.451 -9.500 1.00 83.56 204 ALA A O 1
ATOM 1560 N N . TRP A 1 205 ? 17.372 -6.233 -10.848 1.00 89.12 205 TRP A N 1
ATOM 1561 C CA . TRP A 1 205 ? 17.511 -7.073 -12.049 1.00 89.12 205 TRP A CA 1
ATOM 1562 C C . TRP A 1 205 ? 18.290 -6.311 -13.130 1.00 89.12 205 TRP A C 1
ATOM 1564 O O . TRP A 1 205 ? 17.774 -5.996 -14.204 1.00 89.12 205 TRP A O 1
ATOM 1574 N N . GLY A 1 206 ? 19.539 -5.960 -12.811 1.00 80.44 206 GLY A N 1
ATOM 1575 C CA . GLY A 1 206 ? 20.395 -5.126 -13.664 1.00 80.44 206 GLY A CA 1
ATOM 1576 C C . GLY A 1 206 ? 20.264 -3.617 -13.421 1.00 80.44 206 GLY A C 1
ATOM 1577 O O . GLY A 1 206 ? 20.865 -2.834 -14.152 1.00 80.44 206 GLY A O 1
ATOM 1578 N N . TRP A 1 207 ? 19.516 -3.197 -12.394 1.00 80.38 207 TRP A N 1
ATOM 1579 C CA . TRP A 1 207 ? 19.429 -1.792 -11.987 1.00 80.38 207 TRP A CA 1
ATOM 1580 C C . TRP A 1 207 ? 20.812 -1.184 -11.710 1.00 80.38 207 TRP A C 1
ATOM 1582 O O . TRP A 1 207 ? 21.613 -1.769 -10.978 1.00 80.38 207 TRP A O 1
ATOM 1592 N N . GLY A 1 208 ? 21.088 -0.015 -12.298 1.00 75.19 208 GLY A N 1
ATOM 1593 C CA . GLY A 1 208 ? 22.355 0.707 -12.139 1.00 75.19 208 GLY A CA 1
ATOM 1594 C C . GLY A 1 208 ? 23.576 0.043 -12.790 1.00 75.19 208 GLY A C 1
ATOM 1595 O O . GLY A 1 208 ? 24.692 0.528 -12.606 1.00 75.19 208 GLY A O 1
ATOM 1596 N N . MET A 1 209 ? 23.397 -1.048 -13.543 1.00 81.50 209 MET A N 1
ATOM 1597 C CA . MET A 1 209 ? 24.499 -1.805 -14.140 1.00 81.50 209 MET A CA 1
ATOM 1598 C C . MET A 1 209 ? 24.582 -1.591 -15.658 1.00 81.50 209 MET A C 1
ATOM 1600 O O . MET A 1 209 ? 23.556 -1.605 -16.341 1.00 81.50 209 MET A O 1
ATOM 1604 N N . PRO A 1 210 ? 25.794 -1.446 -16.231 1.00 81.56 210 PRO A N 1
ATOM 1605 C CA . PRO A 1 210 ? 25.967 -1.310 -17.671 1.00 81.56 210 PRO A CA 1
ATOM 1606 C C . PRO A 1 210 ? 25.757 -2.668 -18.357 1.00 81.56 210 PRO A C 1
ATOM 1608 O O . PRO A 1 210 ? 26.699 -3.452 -18.488 1.00 81.56 210 PRO A O 1
ATOM 1611 N N . VAL A 1 211 ? 24.534 -2.924 -18.831 1.00 87.19 211 VAL A N 1
ATOM 1612 C CA . VAL A 1 211 ? 24.147 -4.182 -19.495 1.00 87.19 211 VAL A CA 1
ATOM 1613 C C . VAL A 1 211 ? 23.776 -4.001 -20.970 1.00 87.19 211 VAL A C 1
ATOM 1615 O O . VAL A 1 211 ? 23.397 -2.914 -21.407 1.00 87.19 211 VAL A O 1
ATOM 1618 N N . CYS A 1 212 ? 23.881 -5.065 -21.766 1.00 90.19 212 CYS A N 1
ATOM 1619 C CA . CYS A 1 212 ? 23.323 -5.157 -23.111 1.00 90.19 212 CYS A CA 1
ATOM 1620 C C . CYS A 1 212 ? 22.114 -6.118 -23.125 1.00 90.19 212 CYS A C 1
ATOM 1622 O O . CYS A 1 212 ? 22.299 -7.332 -23.215 1.00 90.19 212 CYS A O 1
ATOM 1624 N N . PRO A 1 213 ? 20.863 -5.616 -23.127 1.00 88.50 213 PRO A N 1
ATOM 1625 C CA . PRO A 1 213 ? 19.669 -6.465 -23.022 1.00 88.50 213 PRO A CA 1
ATOM 1626 C C . PRO A 1 213 ? 19.474 -7.458 -24.174 1.00 88.50 213 PRO A C 1
ATOM 1628 O O . PRO A 1 213 ? 18.790 -8.464 -24.014 1.00 88.50 213 PRO A O 1
ATOM 1631 N N . SER A 1 214 ? 20.063 -7.199 -25.346 1.00 90.94 214 SER A N 1
ATOM 1632 C CA . SER A 1 214 ? 19.983 -8.119 -26.490 1.00 90.94 214 SER A CA 1
ATOM 1633 C C . SER A 1 214 ? 21.118 -9.148 -26.545 1.00 90.94 214 SER A C 1
ATOM 1635 O O . SER A 1 214 ? 21.065 -10.035 -27.393 1.00 90.94 214 SER A O 1
ATOM 1637 N N . ASP A 1 215 ? 22.122 -9.070 -25.666 1.00 92.56 215 ASP A N 1
ATOM 1638 C CA . ASP A 1 215 ? 23.207 -10.056 -25.616 1.00 92.56 215 ASP A CA 1
ATOM 1639 C C . ASP A 1 215 ? 22.714 -11.340 -24.922 1.00 92.56 215 ASP A C 1
ATOM 1641 O O . ASP A 1 215 ? 22.189 -11.309 -23.808 1.00 92.56 215 ASP A O 1
ATOM 1645 N N . SER A 1 216 ? 22.823 -12.489 -25.591 1.00 92.06 216 SER A N 1
ATOM 1646 C CA . SER A 1 216 ? 22.369 -13.772 -25.041 1.00 92.06 216 SER A CA 1
ATOM 1647 C C . SER A 1 216 ? 23.218 -14.265 -23.869 1.00 92.06 216 SER A C 1
ATOM 1649 O O . SER A 1 216 ? 22.668 -14.835 -22.929 1.00 92.06 216 SER A O 1
ATOM 1651 N N . LEU A 1 217 ? 24.537 -14.054 -23.905 1.00 91.94 217 LEU A N 1
ATOM 1652 C CA . LEU A 1 217 ? 25.437 -14.505 -22.843 1.00 91.94 217 LEU A CA 1
ATOM 1653 C C . LEU A 1 217 ? 25.251 -13.656 -21.584 1.00 91.94 217 LEU A C 1
ATOM 1655 O O . LEU A 1 217 ? 25.231 -14.182 -20.467 1.00 91.94 217 LEU A O 1
ATOM 1659 N N . GLU A 1 218 ? 25.085 -12.347 -21.763 1.00 91.19 218 GLU A N 1
ATOM 1660 C CA . GLU A 1 218 ? 24.808 -11.438 -20.654 1.00 91.19 218 GLU A CA 1
ATOM 1661 C C . GLU A 1 218 ? 23.451 -11.746 -20.011 1.00 91.19 218 GLU A C 1
ATOM 1663 O O . GLU A 1 218 ? 23.384 -11.882 -18.789 1.00 91.19 218 GLU A O 1
ATOM 1668 N N . ARG A 1 219 ? 22.399 -11.974 -20.814 1.00 91.69 219 ARG A N 1
ATOM 1669 C CA . ARG A 1 219 ? 21.085 -12.404 -20.305 1.00 91.69 219 ARG A CA 1
ATOM 1670 C C . ARG A 1 219 ? 21.158 -13.692 -19.494 1.00 91.69 219 ARG A C 1
ATOM 1672 O O . ARG A 1 219 ? 20.596 -13.745 -18.406 1.00 91.69 219 ARG A O 1
ATOM 1679 N N . GLU A 1 220 ? 21.868 -14.711 -19.973 1.00 94.31 220 GLU A N 1
ATOM 1680 C CA . GLU A 1 220 ? 21.995 -15.975 -19.236 1.00 94.31 220 GLU A CA 1
ATOM 1681 C C . GLU A 1 220 ? 22.812 -15.813 -17.942 1.00 94.31 220 GLU A C 1
ATOM 1683 O O . GLU A 1 220 ? 22.536 -16.445 -16.921 1.00 94.31 220 GLU A O 1
ATOM 1688 N N . THR A 1 221 ? 23.809 -14.929 -17.946 1.00 93.19 221 THR A N 1
ATOM 1689 C CA . THR A 1 221 ? 24.596 -14.615 -16.745 1.00 93.19 221 THR A CA 1
ATOM 1690 C C . THR A 1 221 ? 23.737 -13.925 -15.689 1.00 93.19 221 THR A C 1
ATOM 1692 O O . THR A 1 221 ? 23.712 -14.365 -14.538 1.00 93.19 221 THR A O 1
ATOM 1695 N N . TRP A 1 222 ? 22.975 -12.903 -16.084 1.00 92.94 222 TRP A N 1
ATOM 1696 C CA . TRP A 1 222 ? 22.048 -12.207 -15.194 1.00 92.94 222 TRP A CA 1
ATOM 1697 C C . TRP A 1 222 ? 20.911 -13.101 -14.718 1.00 92.94 222 TRP A C 1
ATOM 1699 O O . TRP A 1 222 ? 20.586 -13.073 -13.535 1.00 92.94 222 TRP A O 1
ATOM 1709 N N . LYS A 1 223 ? 20.367 -13.954 -15.590 1.00 95.00 223 LYS A N 1
ATOM 1710 C CA . LYS A 1 223 ? 19.361 -14.952 -15.223 1.00 95.00 223 LYS A CA 1
ATOM 1711 C C . LYS A 1 223 ? 19.832 -15.845 -14.086 1.00 95.00 223 LYS A C 1
ATOM 1713 O O . LYS A 1 223 ? 19.137 -15.962 -13.080 1.00 95.00 223 LYS A O 1
ATOM 1718 N N . ARG A 1 224 ? 21.027 -16.428 -14.208 1.00 95.19 224 ARG A N 1
ATOM 1719 C CA . ARG A 1 224 ? 21.600 -17.267 -13.147 1.00 95.19 224 ARG A CA 1
ATOM 1720 C C . ARG A 1 224 ? 21.816 -16.486 -11.855 1.00 95.19 224 ARG A C 1
ATOM 1722 O O . ARG A 1 224 ? 21.436 -16.981 -10.800 1.00 95.19 224 ARG A O 1
ATOM 1729 N N . TYR A 1 225 ? 22.367 -15.273 -11.940 1.00 93.88 225 TYR A N 1
ATOM 1730 C CA . TYR A 1 225 ? 22.584 -14.418 -10.771 1.00 93.88 225 TYR A CA 1
ATOM 1731 C C . TYR A 1 225 ? 21.272 -14.086 -10.046 1.00 93.88 225 TYR A C 1
ATOM 1733 O O . TYR A 1 225 ? 21.147 -14.353 -8.858 1.00 93.88 225 TYR A O 1
ATOM 1741 N N . ILE A 1 226 ? 20.272 -13.576 -10.769 1.00 94.12 226 ILE A N 1
ATOM 1742 C CA . ILE A 1 226 ? 18.982 -13.136 -10.219 1.00 94.12 226 ILE A CA 1
ATOM 1743 C C . ILE A 1 226 ? 18.239 -14.289 -9.535 1.00 94.12 226 ILE A C 1
ATOM 1745 O O . ILE A 1 226 ? 17.714 -14.118 -8.431 1.00 94.12 226 ILE A O 1
ATOM 1749 N N . ILE A 1 227 ? 18.198 -15.454 -10.186 1.00 95.56 227 ILE A N 1
ATOM 1750 C CA . ILE A 1 227 ? 17.531 -16.647 -9.658 1.00 95.56 227 ILE A CA 1
ATOM 1751 C C . ILE A 1 227 ? 18.274 -17.181 -8.428 1.00 95.56 227 ILE A C 1
ATOM 1753 O O . ILE A 1 227 ? 17.638 -17.504 -7.426 1.00 95.56 227 ILE A O 1
ATOM 1757 N N . GLU A 1 228 ? 19.610 -17.228 -8.458 1.00 95.62 228 GLU A N 1
ATOM 1758 C CA . GLU A 1 228 ? 20.414 -17.653 -7.306 1.00 95.62 228 GLU A CA 1
ATOM 1759 C C . GLU A 1 228 ? 20.277 -16.688 -6.122 1.00 95.62 228 GLU A C 1
ATOM 1761 O O . GLU A 1 228 ? 20.144 -17.132 -4.981 1.00 95.62 228 GLU A O 1
ATOM 1766 N N . THR A 1 229 ? 20.235 -15.374 -6.367 1.00 93.25 229 THR A N 1
ATOM 1767 C CA . THR A 1 229 ? 19.981 -14.373 -5.323 1.00 93.25 229 THR A CA 1
ATOM 1768 C C . THR A 1 229 ? 18.631 -14.609 -4.657 1.00 93.25 229 THR A C 1
ATOM 1770 O O . THR A 1 229 ? 18.560 -14.643 -3.428 1.00 93.25 229 THR A O 1
ATOM 1773 N N . TYR A 1 230 ? 17.563 -14.841 -5.427 1.00 94.25 230 TYR A N 1
ATOM 1774 C CA . TYR A 1 230 ? 16.268 -15.166 -4.833 1.00 94.25 230 TYR A CA 1
ATOM 1775 C C . TYR A 1 230 ? 16.327 -16.459 -4.016 1.00 94.25 230 TYR A C 1
ATOM 1777 O O . TYR A 1 230 ? 15.953 -16.457 -2.842 1.00 94.25 230 TYR A O 1
ATOM 1785 N N . ARG A 1 231 ? 16.861 -17.535 -4.608 1.00 95.19 231 ARG A N 1
ATOM 1786 C CA . ARG A 1 231 ? 16.975 -18.864 -3.990 1.00 95.19 231 ARG A CA 1
ATOM 1787 C C . ARG A 1 231 ? 17.661 -18.814 -2.627 1.00 95.19 231 ARG A C 1
ATOM 1789 O O . ARG A 1 231 ? 17.178 -19.407 -1.668 1.00 95.19 231 ARG A O 1
ATOM 1796 N N . THR A 1 232 ? 18.791 -18.118 -2.555 1.00 93.25 232 THR A N 1
ATOM 1797 C CA . THR A 1 232 ? 19.661 -18.106 -1.371 1.00 93.25 232 THR A CA 1
ATOM 1798 C C . THR A 1 232 ? 19.280 -17.052 -0.343 1.00 93.25 232 THR A C 1
ATOM 1800 O O . THR A 1 232 ? 19.557 -17.240 0.839 1.00 93.25 232 THR A O 1
ATOM 1803 N N . THR A 1 233 ? 18.656 -15.951 -0.772 1.00 90.00 233 THR A N 1
ATOM 1804 C CA . THR A 1 233 ? 18.456 -14.774 0.084 1.00 90.00 233 THR A CA 1
ATOM 1805 C C . THR A 1 233 ? 16.984 -14.521 0.408 1.00 90.00 233 THR A C 1
ATOM 1807 O O . THR A 1 233 ? 16.647 -14.276 1.565 1.00 90.00 233 THR A O 1
ATOM 1810 N N . TYR A 1 234 ? 16.091 -14.594 -0.583 1.00 92.44 234 TYR A N 1
ATOM 1811 C CA . TYR A 1 234 ? 14.707 -14.121 -0.442 1.00 92.44 234 TYR A CA 1
ATOM 1812 C C . TYR A 1 234 ? 13.675 -15.242 -0.291 1.00 92.44 234 TYR A C 1
ATOM 1814 O O . TYR A 1 234 ? 12.680 -15.050 0.400 1.00 92.44 234 TYR A O 1
ATOM 1822 N N . ALA A 1 235 ? 13.912 -16.434 -0.845 1.00 92.81 235 ALA A N 1
ATOM 1823 C CA . ALA A 1 235 ? 12.957 -17.543 -0.773 1.00 92.81 235 ALA A CA 1
ATOM 1824 C C . ALA A 1 235 ? 12.607 -17.930 0.681 1.00 92.81 235 ALA A C 1
ATOM 1826 O O . ALA A 1 235 ? 11.453 -18.201 1.008 1.00 92.81 235 ALA A O 1
ATOM 1827 N N . ALA A 1 236 ? 13.594 -17.897 1.585 1.00 92.31 236 ALA A N 1
ATOM 1828 C CA . ALA A 1 236 ? 13.400 -18.178 3.010 1.00 92.31 236 ALA A CA 1
ATOM 1829 C C . ALA A 1 236 ? 12.937 -16.958 3.835 1.00 92.31 236 ALA A C 1
ATOM 1831 O O . ALA A 1 236 ? 12.553 -17.114 4.999 1.00 92.31 236 ALA A O 1
ATOM 1832 N N . ALA A 1 237 ? 12.961 -15.751 3.258 1.00 90.69 237 ALA A N 1
ATOM 1833 C CA . ALA A 1 237 ? 12.564 -14.514 3.928 1.00 90.69 237 ALA A CA 1
ATOM 1834 C C . ALA A 1 237 ? 11.039 -14.389 4.105 1.00 90.69 237 ALA A C 1
ATOM 1836 O O . ALA A 1 237 ? 10.574 -13.489 4.797 1.00 90.69 237 ALA A O 1
ATOM 1837 N N . GLY A 1 238 ? 10.248 -15.285 3.509 1.00 88.31 238 GLY A N 1
ATOM 1838 C CA . GLY A 1 238 ? 8.802 -15.097 3.393 1.00 88.31 238 GLY A CA 1
ATOM 1839 C C . GLY A 1 238 ? 8.476 -13.963 2.419 1.00 88.31 238 GLY A C 1
ATOM 1840 O O . GLY A 1 238 ? 9.365 -13.464 1.748 1.00 88.31 238 GLY A O 1
ATOM 1841 N N . GLY A 1 239 ? 7.214 -13.556 2.322 1.00 91.12 239 GLY A N 1
ATOM 1842 C CA . GLY A 1 239 ? 6.758 -12.554 1.350 1.00 91.12 239 GLY A CA 1
ATOM 1843 C C . GLY A 1 239 ? 5.888 -13.160 0.250 1.00 91.12 239 GLY A C 1
ATOM 1844 O O . GLY A 1 239 ? 5.870 -14.372 0.048 1.00 91.12 239 GLY A O 1
ATOM 1845 N N . GLU A 1 240 ? 5.119 -12.303 -0.407 1.00 92.00 240 GLU A N 1
ATOM 1846 C CA . GLU A 1 240 ? 4.109 -12.665 -1.409 1.00 92.00 240 GLU A CA 1
ATOM 1847 C C . GLU A 1 240 ? 4.618 -12.465 -2.843 1.00 92.00 240 GLU A C 1
ATOM 1849 O O . GLU A 1 240 ? 4.052 -13.004 -3.795 1.00 92.00 240 GLU A O 1
ATOM 1854 N N . GLY A 1 241 ? 5.713 -11.722 -3.012 1.00 93.75 241 GLY A N 1
ATOM 1855 C CA . GLY A 1 241 ? 6.276 -11.456 -4.324 1.00 93.75 241 GLY A CA 1
ATOM 1856 C C . GLY A 1 241 ? 7.658 -10.827 -4.297 1.00 93.75 241 GLY A C 1
ATOM 1857 O O . GLY A 1 241 ? 8.226 -10.527 -3.243 1.00 93.75 241 GLY A O 1
ATOM 1858 N N . VAL A 1 242 ? 8.175 -10.615 -5.500 1.00 95.00 242 VAL A N 1
ATOM 1859 C CA . VAL A 1 242 ? 9.407 -9.884 -5.773 1.00 95.00 242 VAL A CA 1
ATOM 1860 C C . VAL A 1 242 ? 9.101 -8.668 -6.616 1.00 95.00 242 VAL A C 1
ATOM 1862 O O . VAL A 1 242 ? 8.324 -8.744 -7.563 1.00 95.00 242 VAL A O 1
ATOM 1865 N N . TYR A 1 243 ? 9.745 -7.561 -6.296 1.00 94.88 243 TYR A N 1
ATOM 1866 C CA . TYR A 1 243 ? 9.767 -6.382 -7.137 1.00 94.88 243 TYR A CA 1
ATOM 1867 C C . TYR A 1 243 ? 11.186 -6.179 -7.660 1.00 94.88 243 TYR A C 1
ATOM 1869 O O . TYR A 1 243 ? 12.171 -6.378 -6.948 1.00 94.88 243 TYR A O 1
ATOM 1877 N N . PHE A 1 244 ? 11.307 -5.819 -8.927 1.00 92.25 244 PHE A N 1
ATOM 1878 C CA . PHE A 1 244 ? 12.588 -5.492 -9.526 1.00 92.25 244 PHE A CA 1
ATOM 1879 C C . PHE A 1 244 ? 12.474 -4.197 -10.311 1.00 92.25 244 PHE A C 1
ATOM 1881 O O . PHE A 1 244 ? 11.455 -3.941 -10.938 1.00 92.25 244 PHE A O 1
ATOM 1888 N N . GLN A 1 245 ? 13.550 -3.424 -10.336 1.00 85.38 245 GLN A N 1
ATOM 1889 C CA . GLN A 1 245 ? 13.752 -2.384 -11.332 1.00 85.38 245 GLN A CA 1
ATOM 1890 C C . GLN A 1 245 ? 14.777 -2.867 -12.348 1.00 85.38 245 GLN A C 1
ATOM 1892 O O . GLN A 1 245 ? 15.799 -3.476 -12.001 1.00 85.38 245 GLN A O 1
ATOM 1897 N N . THR A 1 246 ? 14.499 -2.594 -13.614 1.00 80.19 246 THR A N 1
ATOM 1898 C CA . THR A 1 246 ? 15.437 -2.796 -14.714 1.00 80.19 246 THR A CA 1
ATOM 1899 C C . THR A 1 246 ? 15.277 -1.653 -15.706 1.00 80.19 246 THR A C 1
ATOM 1901 O O . THR A 1 246 ? 14.166 -1.181 -15.934 1.00 80.19 246 THR A O 1
ATOM 1904 N N . PHE A 1 247 ? 16.391 -1.172 -16.257 1.00 75.06 247 PHE A N 1
ATOM 1905 C CA . PHE A 1 247 ? 16.409 -0.034 -17.185 1.00 75.06 247 PHE A CA 1
ATOM 1906 C C . PHE A 1 247 ? 15.680 1.228 -16.676 1.00 75.06 247 PHE A C 1
ATOM 1908 O O . PHE A 1 247 ? 15.052 1.942 -17.455 1.00 75.06 247 PHE A O 1
ATOM 1915 N N . THR A 1 248 ? 15.750 1.505 -15.373 1.00 69.38 248 THR A N 1
ATOM 1916 C CA . THR A 1 248 ? 15.276 2.770 -14.791 1.00 69.38 248 THR A CA 1
ATOM 1917 C C . THR A 1 248 ? 16.414 3.796 -14.774 1.00 69.38 248 THR A C 1
ATOM 1919 O O . THR A 1 248 ? 17.582 3.413 -14.843 1.00 69.38 248 THR A O 1
ATOM 1922 N N . GLU A 1 249 ? 16.086 5.093 -14.770 1.00 74.00 249 GLU A N 1
ATOM 1923 C CA . GLU A 1 249 ? 16.999 6.221 -15.086 1.00 74.00 249 GLU A CA 1
ATOM 1924 C C . GLU A 1 249 ? 17.419 6.336 -16.563 1.00 74.00 249 GLU A C 1
ATOM 1926 O O . GLU A 1 249 ? 18.533 6.748 -16.901 1.00 74.00 249 GLU A O 1
ATOM 1931 N N . VAL A 1 250 ? 16.514 5.963 -17.466 1.00 72.56 250 VAL A N 1
ATOM 1932 C CA . VAL A 1 250 ? 16.742 5.981 -18.910 1.00 72.56 250 VAL A CA 1
ATOM 1933 C C . VAL A 1 250 ? 15.930 7.108 -19.549 1.00 72.56 250 VAL A C 1
ATOM 1935 O O . VAL A 1 250 ? 14.709 7.037 -19.639 1.00 72.56 250 VAL A O 1
ATOM 1938 N N . TYR A 1 251 ? 16.627 8.137 -20.029 1.00 74.25 251 TYR A N 1
ATOM 1939 C CA . TYR A 1 251 ? 16.037 9.350 -20.613 1.00 74.25 251 TYR A CA 1
ATOM 1940 C C . TYR A 1 251 ? 16.087 9.356 -22.147 1.00 74.25 251 TYR A C 1
ATOM 1942 O O . TYR A 1 251 ? 15.584 10.271 -22.792 1.00 74.25 251 TYR A O 1
ATOM 1950 N N . SER A 1 252 ? 16.715 8.343 -22.748 1.00 71.38 252 SER A N 1
ATOM 1951 C CA . SER A 1 252 ? 16.765 8.155 -24.195 1.00 71.38 252 SER A CA 1
ATOM 1952 C C . SER A 1 252 ? 16.999 6.693 -24.574 1.00 71.38 252 SER A C 1
ATOM 1954 O O . SER A 1 252 ? 17.580 5.905 -23.824 1.00 71.38 252 SER A O 1
ATOM 1956 N N . LYS A 1 253 ? 16.613 6.335 -25.802 1.00 65.38 253 LYS A N 1
ATOM 1957 C CA . LYS A 1 253 ? 16.725 4.973 -26.348 1.00 65.38 253 LYS A CA 1
ATOM 1958 C C . LYS A 1 253 ? 18.147 4.392 -26.309 1.00 65.38 253 LYS A C 1
ATOM 1960 O O . LYS A 1 253 ? 18.322 3.178 -26.208 1.00 65.38 253 LYS A O 1
ATOM 1965 N N . THR A 1 254 ? 19.173 5.236 -26.387 1.00 69.56 254 THR A N 1
ATOM 1966 C CA . THR A 1 254 ? 20.580 4.809 -26.390 1.00 69.56 254 THR A CA 1
ATOM 1967 C C . THR A 1 254 ? 21.071 4.386 -25.004 1.00 69.56 254 THR A C 1
ATOM 1969 O O . THR A 1 254 ? 22.028 3.624 -24.914 1.00 69.56 254 THR A O 1
ATOM 1972 N N . GLN A 1 255 ? 20.396 4.799 -23.929 1.00 75.50 255 GLN A N 1
ATOM 1973 C CA . GLN A 1 255 ? 20.789 4.494 -22.549 1.00 75.50 255 GLN A CA 1
ATOM 1974 C C . GLN A 1 255 ? 20.310 3.114 -22.059 1.00 75.50 255 GLN A C 1
ATOM 1976 O O . GLN A 1 255 ? 20.839 2.610 -21.074 1.00 75.50 255 GLN A O 1
ATOM 1981 N N . PHE A 1 256 ? 19.399 2.440 -22.777 1.00 78.69 256 PHE A N 1
ATOM 1982 C CA . PHE A 1 256 ? 18.986 1.056 -22.472 1.00 78.69 256 PHE A CA 1
ATOM 1983 C C . PHE A 1 256 ? 20.104 0.016 -22.658 1.00 78.69 256 PHE A C 1
ATOM 1985 O O . PHE A 1 256 ? 19.955 -1.142 -22.272 1.00 78.69 256 PHE A O 1
ATOM 1992 N N . CYS A 1 257 ? 21.205 0.386 -23.310 1.00 84.56 257 CYS A N 1
ATOM 1993 C CA . CYS A 1 257 ? 22.300 -0.517 -23.618 1.00 84.56 257 CYS A CA 1
ATOM 1994 C C . CYS A 1 257 ? 23.633 0.149 -23.303 1.00 84.56 257 CYS A C 1
ATOM 1996 O O . CYS A 1 257 ? 23.911 1.240 -23.793 1.00 84.56 257 CYS A O 1
ATOM 1998 N N . ARG A 1 258 ? 24.522 -0.561 -22.605 1.00 85.81 258 ARG A N 1
ATOM 1999 C CA . ARG A 1 258 ? 25.883 -0.081 -22.309 1.00 85.81 258 ARG A CA 1
ATOM 2000 C C . ARG A 1 258 ? 26.698 0.318 -23.542 1.00 85.81 258 ARG A C 1
ATOM 2002 O O . ARG A 1 258 ? 27.648 1.082 -23.430 1.00 85.81 258 ARG A O 1
ATOM 2009 N N . PHE A 1 259 ? 26.361 -0.234 -24.707 1.00 85.56 259 PHE A N 1
ATOM 2010 C CA . PHE A 1 259 ? 27.040 0.044 -25.973 1.00 85.56 259 PHE A CA 1
ATOM 2011 C C . PHE A 1 259 ? 26.390 1.181 -26.779 1.00 85.56 259 PHE A C 1
ATOM 2013 O O . PHE A 1 259 ? 26.933 1.571 -27.814 1.00 85.56 259 PHE A O 1
ATOM 2020 N N . GLY A 1 260 ? 25.235 1.695 -26.340 1.00 85.31 260 GLY A N 1
ATOM 2021 C CA . GLY A 1 260 ? 24.482 2.735 -27.036 1.00 85.31 260 GLY A CA 1
ATOM 2022 C C . GLY A 1 260 ? 24.255 2.426 -28.516 1.00 85.31 260 GLY A C 1
ATOM 2023 O O . GLY A 1 260 ? 23.960 1.290 -28.894 1.00 85.31 260 GLY A O 1
ATOM 2024 N N . GLU A 1 261 ? 24.443 3.438 -29.365 1.00 85.56 261 GLU A N 1
ATOM 2025 C CA . GLU A 1 261 ? 24.314 3.348 -30.830 1.00 85.56 261 GLU A CA 1
ATOM 2026 C C . GLU A 1 261 ? 25.252 2.329 -31.480 1.00 85.56 261 GLU A C 1
ATOM 2028 O O . GLU A 1 261 ? 24.949 1.803 -32.546 1.00 85.56 261 GLU A O 1
ATOM 2033 N N . LYS A 1 262 ? 26.372 2.007 -30.826 1.00 88.44 262 LYS A N 1
ATOM 2034 C CA . LYS A 1 262 ? 27.375 1.060 -31.329 1.00 88.44 262 LYS A CA 1
ATOM 2035 C C . LYS A 1 262 ? 27.095 -0.378 -30.896 1.00 88.44 262 LYS A C 1
ATOM 2037 O O . LYS A 1 262 ? 27.973 -1.231 -31.007 1.00 88.44 262 LYS A O 1
ATOM 2042 N N . CYS A 1 263 ? 25.907 -0.657 -30.360 1.00 89.88 263 CYS A N 1
ATOM 2043 C CA . CYS A 1 263 ? 25.555 -1.988 -29.893 1.00 89.88 263 CYS A CA 1
ATOM 2044 C C . CYS A 1 263 ? 25.616 -3.015 -31.040 1.00 89.88 263 CYS A C 1
ATOM 2046 O O . CYS A 1 263 ? 24.783 -2.951 -31.947 1.00 89.88 263 CYS A O 1
ATOM 2048 N N . PRO A 1 264 ? 26.511 -4.022 -30.975 1.00 90.25 264 PRO A N 1
ATOM 2049 C CA . PRO A 1 264 ? 26.608 -5.046 -32.018 1.00 90.25 264 PRO A CA 1
ATOM 2050 C C . PRO A 1 264 ? 25.363 -5.946 -32.073 1.00 90.25 264 PRO A C 1
ATOM 2052 O O . PRO A 1 264 ? 25.111 -6.594 -33.081 1.00 90.25 264 PRO A O 1
ATOM 2055 N N . ASN A 1 265 ? 24.558 -5.949 -31.004 1.00 90.56 265 ASN A N 1
ATOM 2056 C CA . ASN A 1 265 ? 23.325 -6.726 -30.882 1.00 90.56 265 ASN A CA 1
ATOM 2057 C C . ASN A 1 265 ? 22.065 -5.935 -31.293 1.00 90.56 265 ASN A C 1
ATOM 2059 O O . ASN A 1 265 ? 20.945 -6.393 -31.060 1.00 90.56 265 ASN A O 1
ATOM 2063 N N . GLY A 1 266 ? 22.228 -4.733 -31.866 1.00 89.94 266 GLY A N 1
ATOM 2064 C CA . GLY A 1 266 ? 21.135 -3.959 -32.458 1.00 89.94 266 GLY A CA 1
ATOM 2065 C C . GLY A 1 266 ? 20.095 -3.430 -31.465 1.00 89.94 266 GLY A C 1
ATOM 2066 O O . GLY A 1 266 ? 18.936 -3.267 -31.843 1.00 89.94 266 GLY A O 1
ATOM 2067 N N . CYS A 1 267 ? 20.467 -3.164 -30.204 1.00 88.81 267 CYS A N 1
ATOM 2068 C CA . CYS A 1 267 ? 19.522 -2.667 -29.192 1.00 88.81 267 CYS A CA 1
ATOM 2069 C C . CYS A 1 267 ? 18.815 -1.368 -29.614 1.00 88.81 267 CYS A C 1
ATOM 2071 O O . CYS A 1 267 ? 17.626 -1.216 -29.361 1.00 88.81 267 CYS A O 1
ATOM 2073 N N . THR A 1 268 ? 19.501 -0.459 -30.309 1.00 86.25 268 THR A N 1
ATOM 2074 C CA . THR A 1 268 ? 18.923 0.811 -30.781 1.00 86.25 268 THR A CA 1
ATOM 2075 C C . THR A 1 268 ? 17.875 0.652 -31.883 1.00 86.25 268 THR A C 1
ATOM 2077 O O . THR A 1 268 ? 17.117 1.589 -32.132 1.00 86.25 268 THR A O 1
ATOM 2080 N N . ASN A 1 269 ? 17.753 -0.530 -32.495 1.00 88.19 269 ASN A N 1
ATOM 2081 C CA . ASN A 1 269 ? 16.707 -0.830 -33.477 1.00 88.19 269 ASN A CA 1
ATOM 2082 C C . ASN A 1 269 ? 15.402 -1.323 -32.833 1.00 88.19 269 ASN A C 1
ATOM 2084 O O . ASN A 1 269 ? 14.394 -1.422 -33.522 1.00 88.19 269 ASN A O 1
ATOM 2088 N N . LYS A 1 270 ? 15.400 -1.609 -31.527 1.00 89.19 270 LYS A N 1
ATOM 2089 C CA . LYS A 1 270 ? 14.246 -2.141 -30.786 1.00 89.19 270 LYS A CA 1
ATOM 2090 C C . LYS A 1 270 ? 13.626 -1.071 -29.902 1.00 89.19 270 LYS A C 1
ATOM 2092 O O . LYS A 1 270 ? 14.344 -0.196 -29.425 1.00 89.19 270 LYS A O 1
ATOM 2097 N N . SER A 1 271 ? 12.318 -1.110 -29.676 1.00 89.50 271 SER A N 1
ATOM 2098 C CA . SER A 1 271 ? 11.686 -0.219 -28.691 1.00 89.50 271 SER A CA 1
ATOM 2099 C C . SER A 1 271 ? 12.121 -0.567 -27.256 1.00 89.50 271 SER A C 1
ATOM 2101 O O . SER A 1 271 ? 12.607 -1.669 -26.988 1.00 89.50 271 SER A O 1
ATOM 2103 N N . ALA A 1 272 ? 11.889 0.348 -26.308 1.00 88.50 272 ALA A N 1
ATOM 2104 C CA . ALA A 1 272 ? 12.067 0.075 -24.881 1.00 88.50 272 ALA A CA 1
ATOM 2105 C C . ALA A 1 272 ? 11.265 -1.164 -24.430 1.00 88.50 272 ALA A C 1
ATOM 2107 O O . ALA A 1 272 ? 11.798 -2.033 -23.742 1.00 88.50 272 ALA A O 1
ATOM 2108 N N . GLY A 1 273 ? 10.013 -1.294 -24.887 1.00 91.56 273 GLY A N 1
ATOM 2109 C CA . GLY A 1 273 ? 9.147 -2.432 -24.560 1.00 91.56 273 GLY A CA 1
ATOM 2110 C C . GLY A 1 273 ? 9.634 -3.768 -25.121 1.00 91.56 273 GLY A C 1
ATOM 2111 O O . GLY A 1 273 ? 9.517 -4.795 -24.455 1.00 91.56 273 GLY A O 1
ATOM 2112 N N . GLU A 1 274 ? 10.244 -3.777 -26.308 1.00 92.56 274 GLU A N 1
ATOM 2113 C CA . GLU A 1 274 ? 10.848 -4.984 -26.880 1.00 92.56 274 GLU A CA 1
ATOM 2114 C C . GLU A 1 274 ? 12.109 -5.416 -26.125 1.00 92.56 274 GLU A C 1
ATOM 2116 O O . GLU A 1 274 ? 12.326 -6.614 -25.918 1.00 92.56 274 GLU A O 1
ATOM 2121 N N . LEU A 1 275 ? 12.936 -4.455 -25.700 1.00 91.69 275 LEU A N 1
ATOM 2122 C CA . LEU A 1 275 ? 14.117 -4.726 -24.880 1.00 91.69 275 LEU A CA 1
ATOM 2123 C C . LEU A 1 275 ? 13.723 -5.248 -23.495 1.00 91.69 275 LEU A C 1
ATOM 2125 O O . LEU A 1 275 ? 14.275 -6.259 -23.058 1.00 91.69 275 LEU A O 1
ATOM 2129 N N . LEU A 1 276 ? 12.740 -4.613 -22.850 1.00 92.00 276 LEU A N 1
ATOM 2130 C CA . LEU A 1 276 ? 12.219 -5.033 -21.552 1.00 92.00 276 LEU A CA 1
ATOM 2131 C C . LEU A 1 276 ? 11.654 -6.455 -21.620 1.00 92.00 276 LEU A C 1
ATOM 2133 O O . LEU A 1 276 ? 12.090 -7.321 -20.867 1.00 92.00 276 LEU A O 1
ATOM 2137 N N . SER A 1 277 ? 10.752 -6.735 -22.562 1.00 93.56 277 SER A N 1
ATOM 2138 C CA . SER A 1 277 ? 10.136 -8.064 -22.694 1.00 93.56 277 SER A CA 1
ATOM 2139 C C . SER A 1 277 ? 11.169 -9.152 -22.998 1.00 93.56 277 SER A C 1
ATOM 2141 O O . SER A 1 277 ? 11.122 -10.243 -22.430 1.00 93.56 277 SER A O 1
ATOM 2143 N N . GLY A 1 278 ? 12.160 -8.853 -23.845 1.00 92.56 278 GLY A N 1
ATOM 2144 C CA . GLY A 1 278 ? 13.252 -9.780 -24.153 1.00 92.56 278 GLY A CA 1
ATOM 2145 C C . GLY A 1 278 ? 14.206 -10.057 -22.982 1.00 92.56 278 GLY A C 1
ATOM 2146 O O . GLY A 1 278 ? 14.892 -11.085 -22.998 1.00 92.56 278 GLY A O 1
ATOM 2147 N N . TRP A 1 279 ? 14.260 -9.156 -21.998 1.00 92.31 279 TRP A N 1
ATOM 2148 C CA . TRP A 1 279 ? 15.020 -9.302 -20.755 1.00 92.31 279 TRP A CA 1
ATOM 2149 C C . TRP A 1 279 ? 14.220 -10.040 -19.676 1.00 92.31 279 TRP A C 1
ATOM 2151 O O . TRP A 1 279 ? 14.729 -10.969 -19.053 1.00 92.31 279 TRP A O 1
ATOM 2161 N N . VAL A 1 280 ? 12.958 -9.651 -19.484 1.00 94.44 280 VAL A N 1
ATOM 2162 C CA . VAL A 1 280 ? 12.113 -10.089 -18.367 1.00 94.44 280 VAL A CA 1
ATOM 2163 C C . VAL A 1 280 ? 11.481 -11.460 -18.610 1.00 94.44 280 VAL A C 1
ATOM 2165 O O . VAL A 1 280 ? 11.476 -12.282 -17.695 1.00 94.44 280 VAL A O 1
ATOM 2168 N N . ASN A 1 281 ? 11.000 -11.770 -19.820 1.00 95.75 281 ASN A N 1
ATOM 2169 C CA . ASN A 1 281 ? 10.266 -13.022 -20.066 1.00 95.75 281 ASN A CA 1
ATOM 2170 C C . ASN A 1 281 ? 11.060 -14.290 -19.677 1.00 95.75 281 ASN A C 1
ATOM 2172 O O . ASN A 1 281 ? 10.501 -15.143 -18.984 1.00 95.75 281 ASN A O 1
ATOM 2176 N N . PRO A 1 282 ? 12.361 -14.429 -20.017 1.00 95.25 282 PRO A N 1
ATOM 2177 C CA . PRO A 1 282 ? 13.139 -15.602 -19.608 1.00 95.25 282 PRO A CA 1
ATOM 2178 C C . PRO A 1 282 ? 13.337 -15.729 -18.089 1.00 95.25 282 PRO A C 1
ATOM 2180 O O . PRO A 1 282 ? 13.550 -16.837 -17.589 1.00 95.25 282 PRO A O 1
ATOM 2183 N N . LEU A 1 283 ? 13.314 -14.607 -17.357 1.00 95.25 283 LEU A N 1
ATOM 2184 C CA . LEU A 1 283 ? 13.396 -14.584 -15.894 1.00 95.25 283 LEU A CA 1
ATOM 2185 C C . LEU A 1 283 ? 12.071 -15.038 -15.289 1.00 95.25 283 LEU A C 1
ATOM 2187 O O . LEU A 1 283 ? 12.064 -15.919 -14.436 1.00 95.25 283 LEU A O 1
ATOM 2191 N N . VAL A 1 284 ? 10.955 -14.502 -15.786 1.00 95.88 284 VAL A N 1
ATOM 2192 C CA . VAL A 1 284 ? 9.602 -14.894 -15.368 1.00 95.88 284 VAL A CA 1
ATOM 2193 C C . VAL A 1 284 ? 9.363 -16.387 -15.587 1.00 95.88 284 VAL A C 1
ATOM 2195 O O . VAL A 1 284 ? 8.857 -17.068 -14.696 1.00 95.88 284 VAL A O 1
ATOM 2198 N N . GLU A 1 285 ? 9.781 -16.928 -16.734 1.00 96.81 285 GLU A N 1
ATOM 2199 C CA . GLU A 1 285 ? 9.701 -18.364 -17.012 1.00 96.81 285 GLU A CA 1
ATOM 2200 C C . GLU A 1 285 ? 10.489 -19.194 -15.987 1.00 96.81 285 GLU A C 1
ATOM 2202 O O . GLU A 1 285 ? 9.984 -20.197 -15.475 1.00 96.81 285 GLU A O 1
ATOM 2207 N N . ALA A 1 286 ? 11.708 -18.765 -15.644 1.00 96.06 286 ALA A N 1
ATOM 2208 C CA . ALA A 1 286 ? 12.523 -19.442 -14.639 1.00 96.06 286 ALA A CA 1
ATOM 2209 C C . ALA A 1 286 ? 11.899 -19.369 -13.239 1.00 96.06 286 ALA A C 1
ATOM 2211 O O . ALA A 1 286 ? 11.816 -20.392 -12.561 1.00 96.06 286 ALA A O 1
ATOM 2212 N N . PHE A 1 287 ? 11.390 -18.202 -12.837 1.00 96.06 287 PHE A N 1
ATOM 2213 C CA . PHE A 1 287 ? 10.664 -18.039 -11.579 1.00 96.06 287 PHE A CA 1
ATOM 2214 C C . PHE A 1 287 ? 9.450 -18.955 -11.499 1.00 96.06 287 PHE A C 1
ATOM 2216 O O . PHE A 1 287 ? 9.285 -19.658 -10.511 1.00 96.06 287 PHE A O 1
ATOM 2223 N N . ALA A 1 288 ? 8.629 -19.010 -12.544 1.00 95.62 288 ALA A N 1
ATOM 2224 C CA . ALA A 1 288 ? 7.444 -19.855 -12.537 1.00 95.62 288 ALA A CA 1
ATOM 2225 C C . ALA A 1 288 ? 7.771 -21.353 -12.450 1.00 95.62 288 ALA A C 1
ATOM 2227 O O . ALA A 1 288 ? 6.986 -22.120 -11.894 1.00 95.62 288 ALA A O 1
ATOM 2228 N N . LYS A 1 289 ? 8.918 -21.773 -12.997 1.00 96.38 289 LYS A N 1
ATOM 2229 C CA . LYS A 1 289 ? 9.389 -23.158 -12.918 1.00 96.38 289 LYS A CA 1
ATOM 2230 C C . LYS A 1 289 ? 9.912 -23.514 -11.526 1.00 96.38 289 LYS A C 1
ATOM 2232 O O . LYS A 1 289 ? 9.662 -24.619 -11.054 1.00 96.38 289 LYS A O 1
ATOM 2237 N N . GLU A 1 290 ? 10.675 -22.620 -10.907 1.00 96.19 290 GLU A N 1
ATOM 2238 C CA . GLU A 1 290 ? 11.407 -22.915 -9.669 1.00 96.19 290 GLU A CA 1
ATOM 2239 C C . GLU A 1 290 ? 10.678 -22.481 -8.394 1.00 96.19 290 GLU A C 1
ATOM 2241 O O . GLU A 1 290 ? 10.796 -23.132 -7.357 1.00 96.19 290 GLU A O 1
ATOM 2246 N N . PHE A 1 291 ? 9.904 -21.404 -8.475 1.00 95.12 291 PHE A N 1
ATOM 2247 C CA . PHE A 1 291 ? 9.204 -20.766 -7.363 1.00 95.12 291 PHE A CA 1
ATOM 2248 C C . PHE A 1 291 ? 7.743 -20.479 -7.754 1.00 95.12 291 PHE A C 1
ATOM 2250 O O . PHE A 1 291 ? 7.335 -19.315 -7.856 1.00 95.12 291 PHE A O 1
ATOM 2257 N N . PRO A 1 292 ? 6.934 -21.526 -8.015 1.00 92.31 292 PRO A N 1
ATOM 2258 C CA . PRO A 1 292 ? 5.545 -21.342 -8.414 1.00 92.31 292 PRO A CA 1
ATOM 2259 C C . PRO A 1 292 ? 4.774 -20.585 -7.324 1.00 92.31 292 PRO A C 1
ATOM 2261 O O . PRO A 1 292 ? 4.842 -20.931 -6.146 1.00 92.31 292 PRO A O 1
ATOM 2264 N N . GLY A 1 293 ? 4.035 -19.550 -7.724 1.00 89.56 293 GLY A N 1
ATOM 2265 C CA . GLY A 1 293 ? 3.222 -18.728 -6.821 1.00 89.56 293 GLY A CA 1
ATOM 2266 C C . GLY A 1 293 ? 3.879 -17.432 -6.338 1.00 89.56 293 GLY A C 1
ATOM 2267 O O . GLY A 1 293 ? 3.197 -16.624 -5.716 1.00 89.56 293 GLY A O 1
ATOM 2268 N N . VAL A 1 294 ? 5.157 -17.188 -6.648 1.00 93.81 294 VAL A N 1
ATOM 2269 C CA . VAL A 1 294 ? 5.785 -15.878 -6.406 1.00 93.81 294 VAL A CA 1
ATOM 2270 C C . VAL A 1 294 ? 5.221 -14.856 -7.391 1.00 93.81 294 VAL A C 1
ATOM 2272 O O . VAL A 1 294 ? 5.361 -15.028 -8.603 1.00 93.81 294 VAL A O 1
ATOM 2275 N N . ARG A 1 295 ? 4.611 -13.778 -6.882 1.00 94.19 295 ARG A N 1
ATOM 2276 C CA . ARG A 1 295 ? 4.209 -12.634 -7.716 1.00 94.19 295 ARG A CA 1
ATOM 2277 C C . ARG A 1 295 ? 5.435 -11.849 -8.163 1.00 94.19 295 ARG A C 1
ATOM 2279 O O . ARG A 1 295 ? 6.376 -11.680 -7.388 1.00 94.19 295 ARG A O 1
ATOM 2286 N N . ILE A 1 296 ? 5.426 -11.362 -9.398 1.00 95.25 296 ILE A N 1
ATOM 2287 C CA . ILE A 1 296 ? 6.559 -10.654 -9.992 1.00 95.25 296 ILE A CA 1
ATOM 2288 C C . ILE A 1 296 ? 6.101 -9.258 -10.391 1.00 95.25 296 ILE A C 1
ATOM 2290 O O . ILE A 1 296 ? 5.248 -9.105 -11.259 1.00 95.25 296 ILE A O 1
ATOM 2294 N N . TYR A 1 297 ? 6.708 -8.247 -9.786 1.00 95.19 297 TYR A N 1
ATOM 2295 C CA . TYR A 1 297 ? 6.431 -6.842 -10.037 1.00 95.19 297 TYR A CA 1
ATOM 2296 C C . TYR A 1 297 ? 7.587 -6.217 -10.830 1.00 95.19 297 TYR A C 1
ATOM 2298 O O . TYR A 1 297 ? 8.715 -6.122 -10.342 1.00 95.19 297 TYR A O 1
ATOM 2306 N N . CYS A 1 298 ? 7.305 -5.807 -12.064 1.00 94.62 298 CYS A N 1
ATOM 2307 C CA . CYS A 1 298 ? 8.255 -5.226 -13.008 1.00 94.62 298 CYS A CA 1
ATOM 2308 C C . CYS A 1 298 ? 8.225 -3.694 -12.927 1.00 94.62 298 CYS A C 1
ATOM 2310 O O . CYS A 1 298 ? 7.413 -3.045 -13.586 1.00 94.62 298 CYS A O 1
ATOM 2312 N N . GLY A 1 299 ? 9.112 -3.128 -12.112 1.00 93.19 299 GLY A N 1
ATOM 2313 C CA . GLY A 1 299 ? 9.303 -1.693 -11.915 1.00 93.19 299 GLY A CA 1
ATOM 2314 C C . GLY A 1 299 ? 10.043 -1.015 -13.055 1.00 93.19 299 GLY A C 1
ATOM 2315 O O . GLY A 1 299 ? 11.171 -1.391 -13.389 1.00 93.19 299 GLY A O 1
ATOM 2316 N N . VAL A 1 300 ? 9.417 0.016 -13.618 1.00 91.31 300 VAL A N 1
ATOM 2317 C CA . VAL A 1 300 ? 10.015 0.896 -14.624 1.00 91.31 300 VAL A CA 1
ATOM 2318 C C . VAL A 1 300 ? 9.565 2.348 -14.446 1.00 91.31 300 VAL A C 1
ATOM 2320 O O . VAL A 1 300 ? 8.497 2.627 -13.900 1.00 91.31 300 VAL A O 1
ATOM 2323 N N . HIS A 1 301 ? 10.357 3.286 -14.968 1.00 91.88 301 HIS A N 1
ATOM 2324 C CA . HIS A 1 301 ? 9.959 4.689 -15.045 1.00 91.88 301 HIS A CA 1
ATOM 2325 C C . HIS A 1 301 ? 9.129 4.938 -16.313 1.00 91.88 301 HIS A C 1
ATOM 2327 O O . HIS A 1 301 ? 9.575 4.636 -17.420 1.00 91.88 301 HIS A O 1
ATOM 2333 N N . GLY A 1 302 ? 7.936 5.513 -16.169 1.00 90.44 302 GLY A N 1
ATOM 2334 C CA . GLY A 1 302 ? 7.000 5.790 -17.255 1.00 90.44 302 GLY A CA 1
ATOM 2335 C C . GLY A 1 302 ? 7.594 6.703 -18.324 1.00 90.44 302 GLY A C 1
ATOM 2336 O O . GLY A 1 302 ? 7.420 6.436 -19.513 1.00 90.44 302 GLY A O 1
ATOM 2337 N N . HIS A 1 303 ? 8.373 7.720 -17.937 1.00 87.69 303 HIS A N 1
ATOM 2338 C CA . HIS A 1 303 ? 9.033 8.614 -18.897 1.00 87.69 303 HIS A CA 1
ATOM 2339 C C . HIS A 1 303 ? 9.931 7.883 -19.908 1.00 87.69 303 HIS A C 1
ATOM 2341 O O . HIS A 1 303 ? 10.018 8.310 -21.059 1.00 87.69 303 HIS A O 1
ATOM 2347 N N . ALA A 1 304 ? 10.528 6.743 -19.536 1.00 85.81 304 ALA A N 1
ATOM 2348 C CA . ALA A 1 304 ? 11.363 5.942 -20.435 1.00 85.81 304 ALA A CA 1
ATOM 2349 C C . ALA A 1 304 ? 10.565 5.313 -21.600 1.00 85.81 304 ALA A C 1
ATOM 2351 O O . ALA A 1 304 ? 11.145 4.833 -22.574 1.00 85.81 304 ALA A O 1
ATOM 2352 N N . PHE A 1 305 ? 9.232 5.333 -21.513 1.00 89.19 305 PHE A N 1
ATOM 2353 C CA . PHE A 1 305 ? 8.295 4.767 -22.483 1.00 89.19 305 PHE A CA 1
ATOM 2354 C C . PHE A 1 305 ? 7.391 5.821 -23.138 1.00 89.19 305 PHE A C 1
ATOM 2356 O O . PHE A 1 305 ? 6.464 5.469 -23.871 1.00 89.19 305 PHE A O 1
ATOM 2363 N N . HIS A 1 306 ? 7.656 7.112 -22.913 1.00 84.50 306 HIS A N 1
ATOM 2364 C CA . HIS A 1 306 ? 6.821 8.193 -23.440 1.00 84.50 306 HIS A CA 1
ATOM 2365 C C . HIS A 1 306 ? 6.728 8.161 -24.979 1.00 84.50 306 HIS A C 1
ATOM 2367 O O . HIS A 1 306 ? 5.644 8.322 -25.550 1.00 84.50 306 HIS A O 1
ATOM 2373 N N . GLU A 1 307 ? 7.853 7.872 -25.648 1.00 83.25 307 GLU A N 1
ATOM 2374 C CA . GLU A 1 307 ? 7.948 7.780 -27.111 1.00 83.25 307 GLU A CA 1
ATOM 2375 C C . GLU A 1 307 ? 7.249 6.541 -27.691 1.00 83.25 307 GLU A C 1
ATOM 2377 O O . GLU A 1 307 ? 6.670 6.610 -28.775 1.00 83.25 307 GLU A O 1
ATOM 2382 N N . SER A 1 308 ? 7.315 5.391 -27.010 1.00 87.44 308 SER A N 1
ATOM 2383 C CA . SER A 1 308 ? 6.764 4.137 -27.531 1.00 87.44 308 SER A CA 1
ATOM 2384 C C . SER A 1 308 ? 6.519 3.092 -26.445 1.00 87.44 308 SER A C 1
ATOM 2386 O O . SER A 1 308 ? 7.410 2.748 -25.670 1.00 87.44 308 SER A O 1
ATOM 2388 N N . LEU A 1 309 ? 5.317 2.509 -26.485 1.00 91.88 309 LEU A N 1
ATOM 2389 C CA . LEU A 1 309 ? 4.901 1.352 -25.680 1.00 91.88 309 LEU A CA 1
ATOM 2390 C C . LEU A 1 309 ? 4.988 0.030 -26.457 1.00 91.88 309 LEU A C 1
ATOM 2392 O O . LEU A 1 309 ? 4.618 -1.023 -25.941 1.00 91.88 309 LEU A O 1
ATOM 2396 N N . GLN A 1 310 ? 5.463 0.073 -27.706 1.00 93.31 310 GLN A N 1
ATOM 2397 C CA . GLN A 1 310 ? 5.551 -1.097 -28.574 1.00 93.31 310 GLN A CA 1
ATOM 2398 C C . GLN A 1 310 ? 6.328 -2.226 -27.890 1.00 93.31 310 GLN A C 1
ATOM 2400 O O . GLN A 1 310 ? 7.412 -1.995 -27.355 1.00 93.31 310 GLN A O 1
ATOM 2405 N N . GLY A 1 311 ? 5.807 -3.451 -27.959 1.00 92.94 311 GLY A N 1
ATOM 2406 C CA . GLY A 1 311 ? 6.459 -4.647 -27.435 1.00 92.94 311 GLY A CA 1
ATOM 2407 C C . GLY A 1 311 ? 6.105 -4.982 -25.990 1.00 92.94 311 GLY A C 1
ATOM 2408 O O . GLY A 1 311 ? 6.401 -6.099 -25.577 1.00 92.94 311 GLY A O 1
ATOM 2409 N N . LEU A 1 312 ? 5.462 -4.082 -25.235 1.00 93.44 312 LEU A N 1
ATOM 2410 C CA . LEU A 1 312 ? 4.964 -4.387 -23.884 1.00 93.44 312 LEU A CA 1
ATOM 2411 C C . LEU A 1 312 ? 3.784 -5.367 -23.891 1.00 93.44 312 LEU A C 1
ATOM 2413 O O . LEU A 1 312 ? 3.592 -6.100 -22.927 1.00 93.44 312 LEU A O 1
ATOM 2417 N N . ASP A 1 313 ? 3.056 -5.458 -25.002 1.00 93.19 313 ASP A N 1
ATOM 2418 C CA . ASP A 1 313 ? 2.021 -6.464 -25.256 1.00 93.19 313 ASP A CA 1
ATOM 2419 C C . ASP A 1 313 ? 2.571 -7.903 -25.263 1.00 93.19 313 ASP A C 1
ATOM 2421 O O . ASP A 1 313 ? 1.827 -8.864 -25.056 1.00 93.19 313 ASP A O 1
ATOM 2425 N N . ARG A 1 314 ? 3.887 -8.050 -25.475 1.00 94.62 314 ARG A N 1
ATOM 2426 C CA . ARG A 1 314 ? 4.616 -9.328 -25.466 1.00 94.62 314 ARG A CA 1
ATOM 2427 C C . ARG A 1 314 ? 5.220 -9.671 -24.104 1.00 94.62 314 ARG A C 1
ATOM 2429 O O . ARG A 1 314 ? 5.819 -10.743 -23.976 1.00 94.62 314 ARG A O 1
ATOM 2436 N N . LEU A 1 315 ? 5.135 -8.776 -23.121 1.00 94.00 315 LEU A N 1
ATOM 2437 C CA . LEU A 1 315 ? 5.618 -9.045 -21.772 1.00 94.00 315 LEU A CA 1
ATOM 2438 C C . LEU A 1 315 ? 4.785 -10.176 -21.155 1.00 94.00 315 LEU A C 1
ATOM 2440 O O . LEU A 1 315 ? 3.559 -10.210 -21.283 1.00 94.00 315 LEU A O 1
ATOM 2444 N N . ASP A 1 316 ? 5.455 -11.124 -20.506 1.00 93.81 316 ASP A N 1
ATOM 2445 C CA . ASP A 1 316 ? 4.796 -12.237 -19.830 1.00 93.81 316 ASP A CA 1
ATOM 2446 C C . ASP A 1 316 ? 3.811 -11.712 -18.776 1.00 93.81 316 ASP A C 1
ATOM 2448 O O . ASP A 1 316 ? 4.179 -10.920 -17.912 1.00 93.81 316 ASP A O 1
ATOM 2452 N N . ARG A 1 317 ? 2.556 -12.170 -18.828 1.00 91.12 317 ARG A N 1
ATOM 2453 C CA . ARG A 1 317 ? 1.465 -11.654 -17.984 1.00 91.12 317 ARG A CA 1
ATOM 2454 C C . ARG A 1 317 ? 1.624 -11.952 -16.498 1.00 91.12 317 ARG A C 1
ATOM 2456 O O . ARG A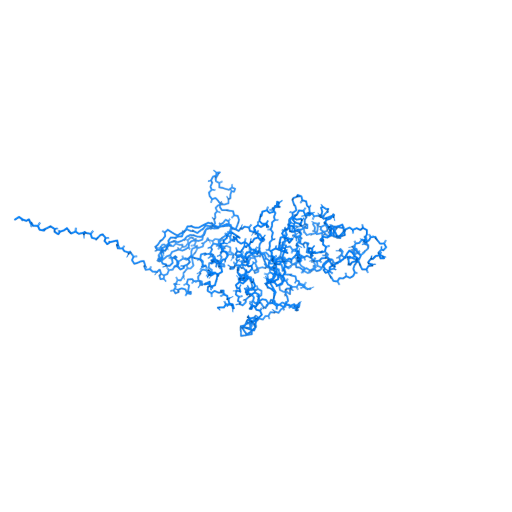 1 317 ? 0.915 -11.366 -15.691 1.00 91.12 317 ARG A O 1
ATOM 2463 N N . ARG A 1 318 ? 2.542 -12.848 -16.131 1.00 92.94 318 ARG A N 1
ATOM 2464 C CA . ARG A 1 318 ? 2.907 -13.088 -14.728 1.00 92.94 318 ARG A CA 1
ATOM 2465 C C . ARG A 1 318 ? 3.789 -11.973 -14.158 1.00 92.94 318 ARG A C 1
ATOM 2467 O O . ARG A 1 318 ? 3.939 -11.910 -12.943 1.00 92.94 318 ARG A O 1
ATOM 2474 N N . ALA A 1 319 ? 4.376 -11.127 -15.010 1.00 94.00 319 ALA A N 1
ATOM 2475 C CA . ALA A 1 319 ? 5.021 -9.887 -14.601 1.00 94.00 319 ALA A CA 1
ATOM 2476 C C . ALA A 1 319 ? 4.008 -8.736 -14.630 1.00 94.00 319 ALA A C 1
ATOM 2478 O O . ALA A 1 319 ? 3.568 -8.285 -15.690 1.00 94.00 319 ALA A O 1
ATOM 2479 N N . GLU A 1 320 ? 3.662 -8.251 -13.446 1.00 93.00 320 GLU A N 1
ATOM 2480 C CA . GLU A 1 320 ? 2.768 -7.118 -13.239 1.00 93.00 320 GLU A CA 1
ATOM 2481 C C . GLU A 1 320 ? 3.563 -5.819 -13.386 1.00 93.00 320 GLU A C 1
ATOM 2483 O O . GLU A 1 320 ? 4.598 -5.647 -12.737 1.00 93.00 320 GLU A O 1
ATOM 2488 N N . MET A 1 321 ? 3.112 -4.904 -14.245 1.00 93.44 321 MET A N 1
ATOM 2489 C CA . MET A 1 321 ? 3.835 -3.649 -14.465 1.00 93.44 321 MET A CA 1
ATOM 2490 C C . MET A 1 321 ? 3.678 -2.720 -13.269 1.00 93.44 321 MET A C 1
ATOM 2492 O O . MET A 1 321 ? 2.562 -2.467 -12.822 1.00 93.44 321 MET A O 1
ATOM 2496 N N . VAL A 1 322 ? 4.790 -2.172 -12.788 1.00 94.75 322 VAL A N 1
ATOM 2497 C CA . VAL A 1 322 ? 4.815 -1.122 -11.770 1.00 94.75 322 VAL A CA 1
ATOM 2498 C C . VAL A 1 322 ? 5.381 0.145 -12.400 1.00 94.75 322 VAL A C 1
ATOM 2500 O O . VAL A 1 322 ? 6.545 0.171 -12.799 1.00 94.75 322 VAL A O 1
ATOM 2503 N N . TRP A 1 323 ? 4.557 1.187 -12.489 1.00 94.75 323 TRP A N 1
ATOM 2504 C CA . TRP A 1 323 ? 4.931 2.463 -13.092 1.00 94.75 323 TRP A CA 1
ATOM 2505 C C . TRP A 1 323 ? 5.286 3.507 -12.034 1.00 94.75 323 TRP A C 1
ATOM 2507 O O . TRP A 1 323 ? 4.463 3.864 -11.187 1.00 94.75 323 TRP A O 1
ATOM 2517 N N . GLU A 1 324 ? 6.499 4.034 -12.144 1.00 92.81 324 GLU A N 1
ATOM 2518 C CA . GLU A 1 324 ? 7.024 5.190 -11.409 1.00 92.81 324 GLU A CA 1
ATOM 2519 C C . GLU A 1 324 ? 7.273 6.354 -12.379 1.00 92.81 324 GLU A C 1
ATOM 2521 O O . GLU A 1 324 ? 7.339 6.131 -13.582 1.00 92.81 324 GLU A O 1
ATOM 2526 N N . ASP A 1 325 ? 7.426 7.593 -11.899 1.00 91.81 325 ASP A N 1
ATOM 2527 C CA . ASP A 1 325 ? 7.823 8.752 -12.728 1.00 91.81 325 ASP A CA 1
ATOM 2528 C C . ASP A 1 325 ? 7.024 8.894 -14.036 1.00 91.81 325 ASP A C 1
ATOM 2530 O O . ASP A 1 325 ? 7.577 8.968 -15.140 1.00 91.81 325 ASP A O 1
ATOM 2534 N N . VAL A 1 326 ? 5.696 8.869 -13.903 1.00 93.75 326 VAL A N 1
ATOM 2535 C CA . VAL A 1 326 ? 4.752 8.918 -15.029 1.00 93.75 326 VAL A CA 1
ATOM 2536 C C . VAL A 1 326 ? 4.491 10.353 -15.498 1.00 93.75 326 VAL A C 1
ATOM 2538 O O . VAL A 1 326 ? 4.164 10.561 -16.663 1.00 93.75 326 VAL A O 1
ATOM 2541 N N . GLY A 1 327 ? 4.651 11.349 -14.629 1.00 93.75 327 GLY A N 1
ATOM 2542 C CA . GLY A 1 327 ? 4.366 12.742 -14.958 1.00 93.75 327 GLY A CA 1
ATOM 2543 C C . GLY A 1 327 ? 4.224 13.609 -13.714 1.00 93.75 327 GLY A C 1
ATOM 2544 O O . GLY A 1 327 ? 4.989 13.465 -12.765 1.00 93.75 327 GLY A O 1
ATOM 2545 N N . ALA A 1 328 ? 3.238 14.505 -13.727 1.00 95.38 328 ALA A N 1
ATOM 2546 C CA . ALA A 1 328 ? 2.954 15.421 -12.627 1.00 95.38 328 ALA A CA 1
ATOM 2547 C C . ALA A 1 328 ? 2.442 14.694 -11.367 1.00 95.38 328 ALA A C 1
ATOM 2549 O O . ALA A 1 328 ? 2.142 13.498 -11.395 1.00 95.38 328 ALA A O 1
ATOM 2550 N N . PHE A 1 329 ? 2.302 15.432 -10.259 1.00 95.56 329 PHE A N 1
ATOM 2551 C CA . PHE A 1 329 ? 1.640 14.946 -9.042 1.00 95.56 329 PHE A CA 1
ATOM 2552 C C . PHE A 1 329 ? 0.310 14.230 -9.389 1.00 95.56 329 PHE A C 1
ATOM 2554 O O . PHE A 1 329 ? -0.476 14.770 -10.174 1.00 95.56 329 PHE A O 1
ATOM 2561 N N . PRO A 1 330 ? 0.067 13.014 -8.861 1.00 95.88 330 PRO A N 1
ATOM 2562 C CA . PRO A 1 330 ? 0.757 12.396 -7.728 1.00 95.88 330 PRO A CA 1
ATOM 2563 C C . PRO A 1 330 ? 2.005 11.568 -8.064 1.00 95.88 330 PRO A C 1
ATOM 2565 O O . PRO A 1 330 ? 2.486 10.858 -7.198 1.00 95.88 330 PRO A O 1
ATOM 2568 N N . PHE A 1 331 ? 2.577 11.641 -9.266 1.00 95.38 331 PHE A N 1
ATOM 2569 C CA . PHE A 1 331 ? 3.801 10.899 -9.619 1.00 95.38 331 PHE A CA 1
ATOM 2570 C C . PHE A 1 331 ? 5.105 11.670 -9.388 1.00 95.38 331 PHE A C 1
ATOM 2572 O O . PHE A 1 331 ? 6.176 11.071 -9.463 1.00 95.38 331 PHE A O 1
ATOM 2579 N N . ASP A 1 332 ? 5.020 12.969 -9.093 1.00 93.12 332 ASP A N 1
ATOM 2580 C CA . ASP A 1 332 ? 6.160 13.842 -8.795 1.00 93.12 332 ASP A CA 1
ATOM 2581 C C . ASP A 1 332 ? 6.402 13.958 -7.277 1.00 93.12 332 ASP A C 1
ATOM 2583 O O . ASP A 1 332 ? 5.480 13.843 -6.465 1.00 93.12 332 ASP A O 1
ATOM 2587 N N . TYR A 1 333 ? 7.653 14.194 -6.878 1.00 91.88 333 TYR A N 1
ATOM 2588 C CA . TYR A 1 333 ? 8.033 14.407 -5.479 1.00 91.88 333 TYR A CA 1
ATOM 2589 C C . TYR A 1 333 ? 7.501 15.717 -4.896 1.00 91.88 333 TYR A C 1
ATOM 2591 O O . TYR A 1 333 ? 7.337 15.805 -3.681 1.00 91.88 333 TYR A O 1
ATOM 2599 N N . ASN A 1 334 ? 7.266 16.727 -5.734 1.00 91.81 334 ASN A N 1
ATOM 2600 C CA . ASN A 1 334 ? 6.785 18.032 -5.325 1.00 91.81 334 ASN A CA 1
ATOM 2601 C C . ASN A 1 334 ? 5.274 18.176 -5.607 1.00 91.81 334 ASN A C 1
ATOM 2603 O O . ASN A 1 334 ? 4.888 18.420 -6.755 1.00 91.81 334 ASN A O 1
ATOM 2607 N N . PRO A 1 335 ? 4.410 18.102 -4.577 1.00 92.25 335 PRO A N 1
ATOM 2608 C CA . PRO A 1 335 ? 2.970 18.267 -4.745 1.00 92.25 335 PRO A CA 1
ATOM 2609 C C . PRO A 1 335 ? 2.558 19.667 -5.235 1.00 92.25 335 PRO A C 1
ATOM 2611 O O . PRO A 1 335 ? 1.495 19.802 -5.829 1.00 92.25 335 PRO A O 1
ATOM 2614 N N . GLU A 1 336 ? 3.393 20.703 -5.078 1.00 91.00 336 GLU A N 1
ATOM 2615 C CA . GLU A 1 336 ? 3.097 22.073 -5.542 1.00 91.00 336 GLU A CA 1
ATOM 2616 C C . GLU A 1 336 ? 3.357 22.288 -7.048 1.00 91.00 336 GLU A C 1
ATOM 2618 O O . GLU A 1 336 ? 2.947 23.297 -7.636 1.00 91.00 336 GLU A O 1
ATOM 2623 N N . ALA A 1 337 ? 4.067 21.363 -7.703 1.00 85.94 337 ALA A N 1
ATOM 2624 C CA . ALA A 1 337 ? 4.493 21.511 -9.098 1.00 85.94 337 ALA A CA 1
ATOM 2625 C C . ALA A 1 337 ? 3.381 21.213 -10.123 1.00 85.94 337 ALA A C 1
ATOM 2627 O O . ALA A 1 337 ? 3.585 21.376 -11.330 1.00 85.94 337 ALA A O 1
ATOM 2628 N N . VAL A 1 338 ? 2.199 20.787 -9.675 1.00 90.88 338 VAL A N 1
ATOM 2629 C CA . VAL A 1 338 ? 1.102 20.389 -10.562 1.00 90.88 338 VAL A CA 1
ATOM 2630 C C . VAL A 1 338 ? 0.350 21.581 -11.135 1.00 90.88 338 VAL A C 1
ATOM 2632 O O . VAL A 1 338 ? 0.095 22.584 -10.471 1.00 90.88 338 VAL A O 1
ATOM 2635 N N . ARG A 1 339 ? 0.001 21.479 -12.414 1.00 92.69 339 ARG A N 1
ATOM 2636 C CA . ARG A 1 339 ? -0.845 22.430 -13.135 1.00 92.69 339 ARG A CA 1
ATOM 2637 C C . ARG A 1 339 ? -1.848 21.627 -13.952 1.00 92.69 339 ARG A C 1
ATOM 2639 O O . ARG A 1 339 ? -1.534 20.525 -14.389 1.00 92.69 339 ARG A O 1
ATOM 2646 N N . GLU A 1 340 ? -3.016 22.199 -14.220 1.00 94.06 340 GLU A N 1
ATOM 2647 C CA . GLU A 1 340 ? -4.099 21.512 -14.941 1.00 94.06 340 GLU A CA 1
ATOM 2648 C C . GLU A 1 340 ? -3.625 20.880 -16.261 1.00 94.06 340 GLU A C 1
ATOM 2650 O O . GLU A 1 340 ? -3.893 19.712 -16.531 1.00 94.06 340 GLU A O 1
ATOM 2655 N N . LYS A 1 341 ? -2.838 21.616 -17.057 1.00 94.94 341 LYS A N 1
ATOM 2656 C CA . LYS A 1 341 ? -2.289 21.105 -18.320 1.00 94.94 341 LYS A CA 1
ATOM 2657 C C . LYS A 1 341 ? -1.416 19.858 -18.120 1.00 94.94 341 LYS A C 1
ATOM 2659 O O . LYS A 1 341 ? -1.637 18.856 -18.793 1.00 94.94 341 LYS A O 1
ATOM 2664 N N . THR A 1 342 ? -0.434 19.917 -17.217 1.00 94.00 342 THR A N 1
ATOM 2665 C CA . THR A 1 342 ? 0.501 18.800 -16.993 1.00 94.00 342 THR A CA 1
ATOM 2666 C C . THR A 1 342 ? -0.187 17.621 -16.315 1.00 94.00 342 THR A C 1
ATOM 2668 O O . THR A 1 342 ? 0.152 16.468 -16.581 1.00 94.00 342 THR A O 1
ATOM 2671 N N . PHE A 1 343 ? -1.200 17.887 -15.489 1.00 96.88 343 PHE A N 1
ATOM 2672 C CA . PHE A 1 343 ? -2.062 16.855 -14.936 1.00 96.88 343 PHE A CA 1
ATOM 2673 C C . PHE A 1 343 ? -2.836 16.130 -16.045 1.00 96.88 343 PHE A C 1
ATOM 2675 O O . PHE A 1 343 ? -2.762 14.909 -16.129 1.00 96.88 343 PHE A O 1
ATOM 2682 N N . ASN A 1 344 ? -3.485 16.858 -16.958 1.00 97.00 344 ASN A N 1
ATOM 2683 C CA . ASN A 1 344 ? -4.228 16.256 -18.069 1.00 97.00 344 ASN A CA 1
ATOM 2684 C C . ASN A 1 344 ? -3.328 15.384 -18.964 1.00 97.00 344 ASN A C 1
ATOM 2686 O O . ASN A 1 344 ? -3.683 14.241 -19.255 1.00 97.00 344 ASN A O 1
ATOM 2690 N N . GLU A 1 345 ? -2.131 15.863 -19.316 1.00 96.00 345 GLU A N 1
ATOM 2691 C CA . GLU A 1 345 ? -1.126 15.071 -20.050 1.00 96.00 345 GLU A CA 1
ATOM 2692 C C . GLU A 1 345 ? -0.755 13.781 -19.292 1.00 96.00 345 GLU A C 1
ATOM 2694 O O . GLU A 1 345 ? -0.685 12.697 -19.877 1.00 96.00 345 GLU A O 1
ATOM 2699 N N . THR A 1 346 ? -0.596 13.873 -17.968 1.00 96.81 346 THR A N 1
ATOM 2700 C CA . THR A 1 346 ? -0.313 12.717 -17.102 1.00 96.81 346 THR A CA 1
ATOM 2701 C C . THR A 1 346 ? -1.473 11.717 -17.106 1.00 96.81 346 THR A C 1
ATOM 2703 O O . THR A 1 346 ? -1.243 10.515 -17.221 1.00 96.81 346 THR A O 1
ATOM 2706 N N . THR A 1 347 ? -2.724 12.184 -17.034 1.00 96.88 347 THR A N 1
ATOM 2707 C CA . THR A 1 347 ? -3.907 11.306 -17.040 1.00 96.88 347 THR A CA 1
ATOM 2708 C C . THR A 1 347 ? -4.077 10.540 -18.352 1.00 96.88 347 THR A C 1
ATOM 2710 O O . THR A 1 347 ? -4.367 9.342 -18.332 1.00 96.88 347 THR A O 1
ATOM 2713 N N . GLU A 1 348 ? -3.836 11.192 -19.494 1.00 95.75 348 GLU A N 1
ATOM 2714 C CA . GLU A 1 348 ? -3.853 10.532 -20.802 1.00 95.75 348 GLU A CA 1
ATOM 2715 C C . GLU A 1 348 ? -2.776 9.444 -20.862 1.00 95.75 348 GLU A C 1
ATOM 2717 O O . GLU A 1 348 ? -3.023 8.317 -21.311 1.00 95.75 348 GLU A O 1
ATOM 2722 N N . PHE A 1 349 ? -1.580 9.755 -20.357 1.00 96.50 349 PHE A N 1
ATOM 2723 C CA . PHE A 1 349 ? -0.481 8.807 -20.362 1.00 96.50 349 PHE A CA 1
ATOM 2724 C C . PHE A 1 349 ? -0.733 7.608 -19.439 1.00 96.50 349 PHE A C 1
ATOM 2726 O O . PHE A 1 349 ? -0.498 6.476 -19.859 1.00 96.50 349 PHE A O 1
ATOM 2733 N N . VAL A 1 350 ? -1.314 7.809 -18.252 1.00 96.19 350 VAL A N 1
ATOM 2734 C CA . VAL A 1 350 ? -1.760 6.721 -17.359 1.00 96.19 350 VAL A CA 1
ATOM 2735 C C . VAL A 1 350 ? -2.701 5.750 -18.081 1.00 96.19 350 VAL A C 1
ATOM 2737 O O . VAL A 1 350 ? -2.509 4.536 -17.993 1.00 96.19 350 VAL A O 1
ATOM 2740 N N . GLY A 1 351 ? -3.665 6.255 -18.859 1.00 94.12 351 GLY A N 1
ATOM 2741 C CA . GLY A 1 351 ? -4.565 5.413 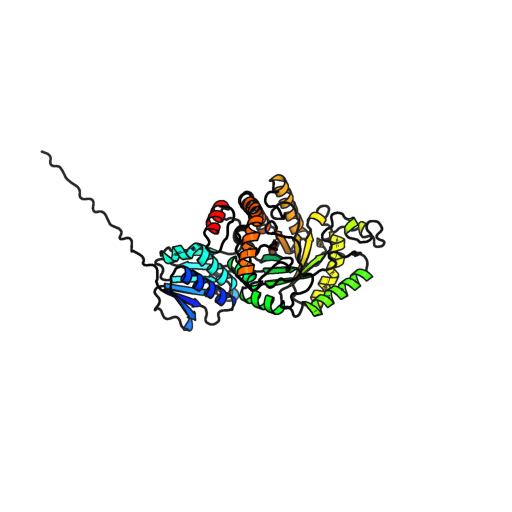-19.657 1.00 94.12 351 GLY A CA 1
ATOM 2742 C C . GLY A 1 351 ? -3.831 4.563 -20.703 1.00 94.12 351 GLY A C 1
ATOM 2743 O O . GLY A 1 351 ? -4.127 3.373 -20.875 1.00 94.12 351 GLY A O 1
ATOM 2744 N N . ARG A 1 352 ? -2.820 5.146 -21.365 1.00 94.38 352 ARG A N 1
ATOM 2745 C CA . ARG A 1 352 ? -1.947 4.433 -22.314 1.00 94.38 352 ARG A CA 1
ATOM 2746 C C . ARG A 1 352 ? -1.110 3.357 -21.615 1.00 94.38 352 ARG A C 1
ATOM 2748 O O . ARG A 1 352 ? -1.041 2.236 -22.117 1.00 94.38 352 ARG A O 1
ATOM 2755 N N . LEU A 1 353 ? -0.512 3.673 -20.464 1.00 94.25 353 LEU A N 1
ATOM 2756 C CA . LEU A 1 353 ? 0.311 2.749 -19.675 1.00 94.25 353 LEU A CA 1
ATOM 2757 C C . LEU A 1 353 ? -0.492 1.550 -19.163 1.00 94.25 353 LEU A C 1
ATOM 2759 O O . LEU A 1 353 ? -0.056 0.410 -19.310 1.00 94.25 353 LEU A O 1
ATOM 2763 N N . ALA A 1 354 ? -1.693 1.790 -18.636 1.00 91.75 354 ALA A N 1
ATOM 2764 C CA . ALA A 1 354 ? -2.581 0.737 -18.148 1.00 91.75 354 ALA A CA 1
ATOM 2765 C C . ALA A 1 354 ? -2.970 -0.270 -19.241 1.00 91.75 354 ALA A C 1
ATOM 2767 O O . ALA A 1 354 ? -3.157 -1.455 -18.975 1.00 91.75 354 ALA A O 1
ATOM 2768 N N . SER A 1 355 ? -3.057 0.198 -20.486 1.00 89.38 355 SER A N 1
ATOM 2769 C CA . SER A 1 355 ? -3.408 -0.626 -21.644 1.00 89.38 355 SER A CA 1
ATOM 2770 C C . SER A 1 355 ? -2.189 -1.254 -22.330 1.00 89.38 355 SER A C 1
ATOM 2772 O O . SER A 1 355 ? -2.362 -2.028 -23.271 1.00 89.38 355 SER A O 1
ATOM 2774 N N . ALA A 1 356 ? -0.962 -0.945 -21.891 1.00 90.69 356 ALA A N 1
ATOM 2775 C CA . ALA A 1 356 ? 0.264 -1.259 -22.627 1.00 90.69 356 ALA A CA 1
ATOM 2776 C C . ALA A 1 356 ? 0.535 -2.763 -22.767 1.00 90.69 356 ALA A C 1
ATOM 2778 O O . ALA A 1 356 ? 1.035 -3.200 -23.801 1.00 90.69 356 ALA A O 1
ATOM 2779 N N . GLN A 1 357 ? 0.176 -3.563 -21.759 1.00 88.38 357 GLN A N 1
ATOM 2780 C CA . GLN A 1 357 ? 0.259 -5.020 -21.866 1.00 88.38 357 GLN A CA 1
ATOM 2781 C C . GLN A 1 357 ? -0.895 -5.604 -22.699 1.00 88.38 357 GLN A C 1
ATOM 2783 O O . GLN A 1 357 ? -0.800 -6.741 -23.129 1.00 88.38 357 GLN A O 1
ATOM 2788 N N . GLY A 1 358 ? -1.975 -4.864 -22.970 1.00 85.12 358 GLY A N 1
ATOM 2789 C CA . GLY A 1 358 ? -3.193 -5.357 -23.624 1.00 85.12 358 GLY A CA 1
ATOM 2790 C C . GLY A 1 358 ? -4.181 -6.035 -22.657 1.00 85.12 358 GLY A C 1
ATOM 2791 O O . GLY A 1 358 ? -3.929 -6.076 -21.449 1.00 85.12 358 GLY A O 1
ATOM 2792 N N . PRO A 1 359 ? -5.292 -6.615 -23.159 1.00 82.31 359 PRO A N 1
ATOM 2793 C CA . PRO A 1 359 ? -6.368 -7.164 -22.326 1.00 82.31 359 PRO A CA 1
ATOM 2794 C C . PRO A 1 359 ? -5.869 -8.161 -21.272 1.00 82.31 359 PRO A C 1
ATOM 2796 O O . PRO A 1 359 ? -5.043 -9.018 -21.580 1.00 82.31 359 PRO A O 1
ATOM 2799 N N . GLY A 1 360 ? -6.363 -8.037 -20.037 1.00 76.94 360 GLY A N 1
ATOM 2800 C CA . GLY A 1 360 ? -5.968 -8.895 -18.913 1.00 76.94 360 GLY A CA 1
ATOM 2801 C C . GLY A 1 360 ? -4.607 -8.569 -18.285 1.00 76.94 360 GLY A C 1
ATOM 2802 O O . GLY A 1 360 ? -4.119 -9.357 -17.484 1.00 76.94 360 GLY A O 1
ATOM 2803 N N . GLY A 1 361 ? -3.976 -7.450 -18.658 1.00 80.38 361 GLY A N 1
ATOM 2804 C CA . GLY A 1 361 ? -2.764 -6.959 -18.000 1.00 80.38 361 GLY A CA 1
ATOM 2805 C C . GLY A 1 361 ? -3.072 -6.359 -16.633 1.00 80.38 361 GLY A C 1
ATOM 2806 O O . GLY A 1 361 ? -4.113 -5.727 -16.460 1.00 80.38 361 GLY A O 1
ATOM 2807 N N . ASN A 1 362 ? -2.150 -6.540 -15.691 1.00 85.94 362 ASN A N 1
ATOM 2808 C CA . ASN A 1 362 ? -2.222 -5.950 -14.359 1.00 85.94 362 ASN A CA 1
ATOM 2809 C C . ASN A 1 362 ? -1.241 -4.788 -14.277 1.00 85.94 362 ASN A C 1
ATOM 2811 O O . ASN A 1 362 ? -0.113 -4.880 -14.771 1.00 85.94 362 ASN A O 1
ATOM 2815 N N . THR A 1 363 ? -1.661 -3.709 -13.622 1.00 89.88 363 THR A N 1
ATOM 2816 C CA . THR A 1 363 ? -0.800 -2.547 -13.437 1.00 89.88 363 THR A CA 1
ATOM 2817 C C . THR A 1 363 ? -0.875 -2.016 -12.013 1.00 89.88 363 THR A C 1
ATOM 2819 O O . THR A 1 363 ? -1.933 -1.976 -11.379 1.00 89.88 363 THR A O 1
ATOM 2822 N N . LEU A 1 364 ? 0.277 -1.558 -11.546 1.00 94.44 364 LEU A N 1
ATOM 2823 C CA . LEU A 1 364 ? 0.465 -0.834 -10.308 1.00 94.44 364 LEU A CA 1
ATOM 2824 C C . LEU A 1 364 ? 1.054 0.540 -10.622 1.00 94.44 364 LEU A C 1
ATOM 2826 O O . LEU A 1 364 ? 1.896 0.676 -11.511 1.00 94.44 364 LEU A 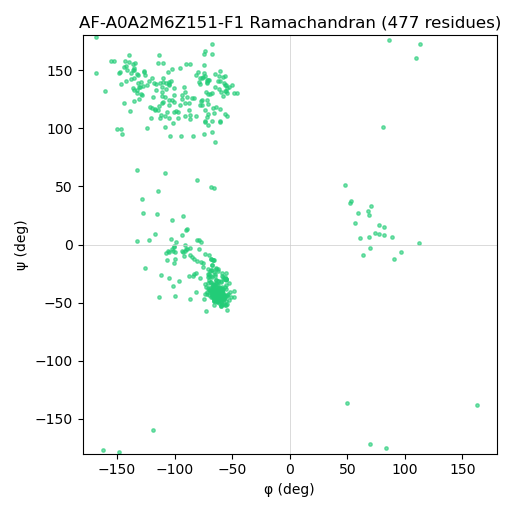O 1
ATOM 2830 N N . PHE A 1 365 ? 0.629 1.546 -9.870 1.00 96.94 365 PHE A N 1
ATOM 2831 C CA . PHE A 1 365 ? 1.176 2.897 -9.931 1.00 96.94 365 PHE A CA 1
ATOM 2832 C C . PHE A 1 365 ? 1.829 3.263 -8.600 1.00 96.94 365 PHE A C 1
ATOM 2834 O O . PHE A 1 365 ? 1.286 2.958 -7.538 1.00 96.94 365 PHE A O 1
ATOM 2841 N N . VAL A 1 366 ? 2.993 3.908 -8.653 1.00 96.81 366 VAL A N 1
ATOM 2842 C CA . VAL A 1 366 ? 3.671 4.426 -7.462 1.00 96.81 366 VAL A CA 1
ATOM 2843 C C . VAL A 1 366 ? 3.503 5.936 -7.418 1.00 96.81 366 VAL A C 1
ATOM 2845 O O . VAL A 1 366 ? 4.083 6.668 -8.221 1.00 96.81 366 VAL A O 1
ATOM 2848 N N . PHE A 1 367 ? 2.691 6.394 -6.476 1.00 97.19 367 PHE A N 1
ATOM 2849 C CA . PHE A 1 367 ? 2.534 7.804 -6.163 1.00 97.19 367 PHE A CA 1
ATOM 2850 C C . PHE A 1 367 ? 3.693 8.274 -5.291 1.00 97.19 367 PHE A C 1
ATOM 2852 O O . PHE A 1 367 ? 4.258 7.520 -4.504 1.00 97.19 367 PHE A O 1
ATOM 2859 N N . LYS A 1 368 ? 4.055 9.537 -5.442 1.00 93.19 368 LYS A N 1
ATOM 2860 C CA . LYS A 1 368 ? 5.132 10.232 -4.754 1.00 93.19 368 LYS A CA 1
ATOM 2861 C C . LYS A 1 368 ? 4.529 11.400 -3.962 1.00 93.19 368 LYS A C 1
ATOM 2863 O O . LYS A 1 368 ? 3.360 11.369 -3.588 1.00 93.19 368 LYS A O 1
ATOM 2868 N N . GLY A 1 369 ? 5.340 12.391 -3.608 1.00 89.69 369 GLY A N 1
ATOM 2869 C CA . GLY A 1 369 ? 4.894 13.518 -2.780 1.00 89.69 369 GLY A CA 1
ATOM 2870 C C . GLY A 1 369 ? 4.863 13.232 -1.275 1.00 89.69 369 GLY A C 1
ATOM 2871 O O . GLY A 1 369 ? 4.376 14.062 -0.516 1.00 89.69 369 GLY A O 1
ATOM 2872 N N . MET A 1 370 ? 5.381 12.085 -0.824 1.00 92.38 370 MET A N 1
ATOM 2873 C CA . MET A 1 370 ? 5.453 11.685 0.595 1.00 92.38 370 MET A CA 1
ATOM 2874 C C . MET A 1 370 ? 6.878 11.265 1.010 1.00 92.38 370 MET A C 1
ATOM 2876 O O . MET A 1 370 ? 7.069 10.455 1.918 1.00 92.38 370 MET A O 1
ATOM 2880 N N . VAL A 1 371 ? 7.897 11.803 0.328 1.00 82.88 371 VAL A N 1
ATOM 2881 C CA . VAL A 1 371 ? 9.316 11.473 0.546 1.00 82.88 371 VAL A CA 1
ATOM 2882 C C . VAL A 1 371 ? 10.059 12.643 1.147 1.00 82.88 371 VAL A C 1
ATOM 2884 O O . VAL A 1 371 ? 10.031 13.745 0.607 1.00 82.88 371 VAL A O 1
ATOM 2887 N N . MET A 1 372 ? 10.814 12.374 2.210 1.00 72.06 372 MET A N 1
ATOM 2888 C CA . MET A 1 372 ? 11.504 13.424 2.961 1.00 72.06 372 MET A CA 1
ATOM 2889 C C . MET A 1 372 ? 13.011 13.474 2.746 1.00 72.06 372 MET A C 1
ATOM 2891 O O . MET A 1 372 ? 13.674 14.413 3.193 1.00 72.06 372 MET A O 1
ATOM 2895 N N . GLY A 1 373 ? 13.584 12.440 2.145 1.00 67.81 373 GLY A N 1
ATOM 2896 C CA . GLY A 1 373 ? 15.021 12.315 2.021 1.00 67.81 373 GLY A CA 1
ATOM 2897 C C . GLY A 1 373 ? 15.417 11.206 1.069 1.00 67.81 373 GLY A C 1
ATOM 2898 O O . GLY A 1 373 ? 14.753 10.180 0.965 1.00 67.81 373 GLY A O 1
ATOM 2899 N N . TRP A 1 374 ? 16.537 11.441 0.395 1.00 65.19 374 TRP A N 1
ATOM 2900 C CA . TRP A 1 374 ? 17.162 10.492 -0.509 1.00 65.19 374 TRP A CA 1
ATOM 2901 C C . TRP A 1 374 ? 18.373 9.839 0.162 1.00 65.19 374 TRP A C 1
ATOM 2903 O O . TRP A 1 374 ? 19.162 10.504 0.848 1.00 65.19 374 TRP A O 1
ATOM 2913 N N . GLY A 1 375 ? 18.545 8.540 -0.071 1.00 55.72 375 GLY A N 1
ATOM 2914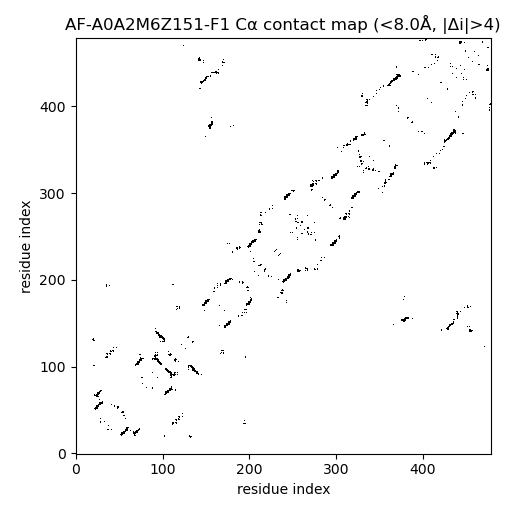 C CA . GLY A 1 375 ? 19.727 7.777 0.331 1.00 55.72 375 GLY A CA 1
ATOM 2915 C C . GLY A 1 375 ? 19.688 7.218 1.755 1.00 55.72 375 GLY A C 1
ATOM 2916 O O . GLY A 1 375 ? 18.782 7.486 2.529 1.00 55.72 375 GLY A O 1
ATOM 2917 N N . GLY A 1 376 ? 20.722 6.454 2.114 1.00 56.50 376 GLY A N 1
ATOM 2918 C CA . GLY A 1 376 ? 20.671 5.510 3.234 1.00 56.50 376 GLY A CA 1
ATOM 2919 C C . GLY A 1 376 ? 19.985 4.242 2.745 1.00 56.50 376 GLY A C 1
ATOM 2920 O O . GLY A 1 376 ? 18.780 4.235 2.571 1.00 56.50 376 GLY A O 1
ATOM 2921 N N . PHE A 1 377 ? 20.772 3.214 2.432 1.00 54.12 377 PHE A N 1
ATOM 2922 C CA . PHE A 1 377 ? 20.290 1.903 1.974 1.00 54.12 377 PHE A CA 1
ATOM 2923 C C . PHE A 1 377 ? 20.647 0.828 2.998 1.00 54.12 377 PHE A C 1
ATOM 2925 O O . PHE A 1 377 ? 20.895 -0.310 2.616 1.00 54.12 377 PHE A O 1
ATOM 2932 N N . ASP A 1 378 ? 20.795 1.221 4.261 1.00 57.03 378 ASP A N 1
ATOM 2933 C CA . ASP A 1 378 ? 21.059 0.315 5.365 1.00 57.03 378 ASP A CA 1
ATOM 2934 C C . ASP A 1 378 ? 19.858 0.389 6.302 1.00 57.03 378 ASP A C 1
ATOM 2936 O O . ASP A 1 378 ? 19.442 1.497 6.639 1.00 57.03 378 ASP A O 1
ATOM 2940 N N . PRO A 1 379 ? 19.299 -0.739 6.764 1.00 59.06 379 PRO A N 1
ATOM 2941 C CA . PRO A 1 379 ? 18.169 -0.694 7.667 1.00 59.06 379 PRO A CA 1
ATOM 2942 C C . PRO A 1 379 ? 18.645 -0.084 8.983 1.00 59.06 379 PRO A C 1
ATOM 2944 O O . PRO A 1 379 ? 19.504 -0.645 9.670 1.00 59.06 379 PRO A O 1
ATOM 2947 N N . MET A 1 380 ? 18.084 1.063 9.345 1.00 65.81 380 MET A N 1
ATOM 2948 C CA . MET A 1 380 ? 18.320 1.665 10.647 1.00 65.81 380 MET A CA 1
ATOM 2949 C C . MET A 1 380 ? 17.307 1.057 11.610 1.00 65.81 380 MET A C 1
ATOM 2951 O O . MET A 1 380 ? 16.135 1.343 11.506 1.00 65.81 380 MET A O 1
ATOM 2955 N N . LEU A 1 381 ? 17.701 0.195 12.541 1.00 72.88 381 LEU A N 1
ATOM 2956 C CA . LEU A 1 381 ? 16.796 -0.193 13.629 1.00 72.88 381 LEU A CA 1
ATOM 2957 C C . LEU A 1 381 ? 17.126 0.671 14.839 1.00 72.88 381 LEU A C 1
ATOM 2959 O O . LEU A 1 381 ? 18.185 0.512 15.444 1.00 72.88 381 LEU A O 1
ATOM 2963 N N . VAL A 1 382 ? 16.234 1.604 15.167 1.00 77.06 382 VAL A N 1
ATOM 2964 C CA . VAL A 1 382 ? 16.370 2.486 16.329 1.00 77.06 382 VAL A CA 1
ATOM 2965 C C . VAL A 1 382 ? 15.219 2.201 17.279 1.00 77.06 382 VAL A C 1
ATOM 2967 O O . VAL A 1 382 ? 14.057 2.417 16.955 1.00 77.06 382 VAL A O 1
ATOM 2970 N N . THR A 1 383 ? 15.556 1.701 18.465 1.00 76.12 383 THR A N 1
ATOM 2971 C CA . THR A 1 383 ? 14.586 1.356 19.517 1.00 76.12 383 THR A CA 1
ATOM 2972 C C . THR A 1 383 ? 14.473 2.429 20.601 1.00 76.12 383 THR A C 1
ATOM 2974 O O . THR A 1 383 ? 13.648 2.300 21.498 1.00 76.12 383 THR A O 1
ATOM 2977 N N . ASP A 1 384 ? 15.319 3.461 20.564 1.00 85.12 384 ASP A N 1
ATOM 2978 C CA . ASP A 1 384 ? 15.309 4.552 21.539 1.00 85.12 384 ASP A CA 1
ATOM 2979 C C . ASP A 1 384 ? 14.232 5.588 21.177 1.00 85.12 384 ASP A C 1
ATOM 2981 O O . ASP A 1 384 ? 14.350 6.322 20.192 1.00 85.12 384 ASP A O 1
ATOM 2985 N N . GLU A 1 385 ? 13.179 5.657 21.994 1.00 87.06 385 GLU A N 1
ATOM 2986 C CA . GLU A 1 385 ? 12.048 6.571 21.805 1.00 87.06 385 GLU A CA 1
ATOM 2987 C C . GLU A 1 385 ? 12.436 8.053 21.869 1.00 87.06 385 GLU A C 1
ATOM 2989 O O . GLU A 1 385 ? 11.826 8.875 21.180 1.00 87.06 385 GLU A O 1
ATOM 2994 N N . VAL A 1 386 ? 13.454 8.422 22.653 1.00 89.12 386 VAL A N 1
ATOM 2995 C CA . VAL A 1 386 ? 13.929 9.812 22.728 1.00 89.12 386 VAL A CA 1
ATOM 2996 C C . VAL A 1 386 ? 14.563 10.200 21.397 1.00 89.12 386 VAL A C 1
ATOM 2998 O O . VAL A 1 386 ? 14.271 11.269 20.856 1.00 89.12 386 VAL A O 1
ATOM 3001 N N . VAL A 1 387 ? 15.376 9.304 20.830 1.00 88.44 387 VAL A N 1
ATOM 3002 C CA . VAL A 1 387 ? 16.000 9.506 19.516 1.00 88.44 387 VAL A CA 1
ATOM 3003 C C . VAL A 1 387 ? 14.939 9.591 18.420 1.00 88.44 387 VAL A C 1
ATOM 3005 O O . VAL A 1 387 ? 14.960 10.538 17.634 1.00 88.44 387 VAL A O 1
ATOM 3008 N N . LEU A 1 388 ? 13.987 8.654 18.383 1.00 87.38 388 LEU A N 1
ATOM 3009 C CA . LEU A 1 388 ? 12.899 8.648 17.398 1.00 87.38 388 LEU A CA 1
ATOM 3010 C C . LEU A 1 388 ? 12.034 9.912 17.477 1.00 87.38 388 LEU A C 1
ATOM 3012 O O . LEU A 1 388 ? 11.710 10.515 16.452 1.00 87.38 388 LEU A O 1
ATOM 3016 N N . THR A 1 389 ? 11.699 10.350 18.691 1.00 86.81 389 THR A N 1
ATOM 3017 C CA . THR A 1 389 ? 10.903 11.562 18.916 1.00 86.81 389 THR A CA 1
ATOM 3018 C C . THR A 1 389 ? 11.639 12.809 18.433 1.00 86.81 389 THR A C 1
ATOM 3020 O O . THR A 1 389 ? 11.045 13.658 17.762 1.00 86.81 389 THR A O 1
ATOM 3023 N N . GLU A 1 390 ? 12.936 12.921 18.723 1.00 88.75 390 GLU A N 1
ATOM 3024 C CA . GLU A 1 390 ? 13.751 14.052 18.280 1.00 88.75 390 GLU A CA 1
ATOM 3025 C C . GLU A 1 390 ? 13.947 14.057 16.757 1.00 88.75 390 GLU A C 1
ATOM 3027 O O . GLU A 1 390 ? 13.858 15.113 16.124 1.00 88.75 390 GLU A O 1
ATOM 3032 N N . LEU A 1 391 ? 14.151 12.888 16.143 1.00 87.81 391 LEU A N 1
ATOM 3033 C CA . LEU A 1 391 ? 14.187 12.750 14.686 1.00 87.81 391 LEU A CA 1
ATOM 3034 C C . LEU A 1 391 ? 12.862 13.200 14.059 1.00 87.81 391 LEU A C 1
ATOM 3036 O O . LEU A 1 391 ? 12.876 13.995 13.119 1.00 87.81 391 LEU A O 1
ATOM 3040 N N . ALA A 1 392 ? 11.722 12.771 14.610 1.00 87.25 392 ALA A N 1
ATOM 3041 C CA . ALA A 1 392 ? 10.403 13.137 14.093 1.00 87.25 392 ALA A CA 1
ATOM 3042 C C . ALA A 1 392 ? 10.136 14.641 14.234 1.00 87.25 392 ALA A C 1
ATOM 3044 O O . ALA A 1 392 ? 9.588 15.269 13.327 1.00 87.25 392 ALA A O 1
ATOM 3045 N N . ARG A 1 393 ? 10.587 15.250 15.338 1.00 86.69 393 ARG A N 1
ATOM 3046 C CA . ARG A 1 393 ? 10.523 16.702 15.541 1.00 86.69 393 ARG A CA 1
ATOM 3047 C C . ARG A 1 393 ? 11.351 17.459 14.502 1.00 86.69 393 ARG A C 1
ATOM 3049 O O . ARG A 1 393 ? 10.866 18.446 13.958 1.00 86.69 393 ARG A O 1
ATOM 3056 N N . LYS A 1 394 ? 12.577 17.011 14.208 1.00 87.31 394 LYS A N 1
ATOM 3057 C CA . LYS A 1 394 ? 13.415 17.610 13.152 1.00 87.31 394 LYS A CA 1
ATOM 3058 C C . LYS A 1 394 ? 12.769 17.453 11.776 1.00 87.31 394 LYS A C 1
ATOM 3060 O O . LYS A 1 394 ? 12.764 18.395 10.991 1.00 87.31 394 LYS A O 1
ATOM 3065 N N . ARG A 1 395 ? 12.176 16.286 11.513 1.00 86.75 395 ARG A N 1
ATOM 3066 C CA . ARG A 1 395 ? 11.540 15.962 10.233 1.00 86.75 395 ARG A CA 1
ATOM 3067 C C . ARG A 1 395 ? 10.282 16.775 9.949 1.00 86.75 395 ARG A C 1
ATOM 3069 O O . ARG A 1 395 ? 10.003 17.050 8.787 1.00 86.75 395 ARG A O 1
ATOM 3076 N N . ALA A 1 396 ? 9.569 17.216 10.986 1.00 87.69 396 ALA A N 1
ATOM 3077 C CA . ALA A 1 396 ? 8.378 18.056 10.854 1.00 87.69 396 ALA A CA 1
ATOM 3078 C C . ALA A 1 396 ? 8.615 19.317 9.996 1.00 87.69 396 ALA A C 1
ATOM 3080 O O . ALA A 1 396 ? 7.725 19.736 9.267 1.00 87.69 396 ALA A O 1
ATOM 3081 N N . GLN A 1 397 ? 9.822 19.899 10.026 1.00 85.38 397 GLN A N 1
ATOM 3082 C CA . GLN A 1 397 ? 10.153 21.061 9.188 1.00 85.38 397 GLN A CA 1
ATOM 3083 C C . GLN A 1 397 ? 10.172 20.723 7.697 1.00 85.38 397 GLN A C 1
ATOM 3085 O O . GLN A 1 397 ? 9.729 21.520 6.878 1.00 85.38 397 GLN A O 1
ATOM 3090 N N . SER A 1 398 ? 10.663 19.536 7.342 1.00 86.94 398 SER A N 1
ATOM 3091 C CA . SER A 1 398 ? 10.659 19.071 5.957 1.00 86.94 398 SER A CA 1
ATOM 3092 C C . SER A 1 398 ? 9.243 18.742 5.479 1.00 86.94 398 SER A C 1
ATOM 3094 O O . SER A 1 398 ? 8.986 18.825 4.283 1.00 86.94 398 SER A O 1
ATOM 3096 N N . TRP A 1 399 ? 8.333 18.372 6.392 1.00 91.31 399 TRP A N 1
ATOM 3097 C CA . TRP A 1 399 ? 6.932 18.076 6.066 1.00 91.31 399 TRP A CA 1
ATOM 3098 C C . TRP A 1 399 ? 6.134 19.318 5.697 1.00 91.31 399 TRP A C 1
ATOM 3100 O O . TRP A 1 399 ? 5.177 19.193 4.946 1.00 91.31 399 TRP A O 1
ATOM 3110 N N . LEU A 1 400 ? 6.533 20.502 6.171 1.00 91.06 400 LEU A N 1
ATOM 3111 C CA . LEU A 1 400 ? 5.776 21.735 5.962 1.00 91.06 400 LEU A CA 1
ATOM 3112 C C . LEU A 1 400 ? 5.472 22.029 4.479 1.00 91.06 400 LEU A C 1
ATOM 3114 O O . LEU A 1 400 ? 4.294 22.140 4.157 1.00 91.06 400 LEU A O 1
ATOM 3118 N N . PRO A 1 401 ? 6.460 22.113 3.564 1.00 91.06 401 PRO A N 1
ATOM 3119 C CA . PRO A 1 401 ? 6.166 22.363 2.150 1.00 91.06 401 PRO A CA 1
ATOM 3120 C C . PRO A 1 401 ? 5.365 21.228 1.494 1.00 91.06 401 PRO A C 1
ATOM 3122 O O . PRO A 1 401 ? 4.480 21.484 0.686 1.00 91.06 401 PRO A O 1
ATOM 3125 N N . LEU A 1 402 ? 5.622 19.967 1.862 1.00 92.25 402 LEU A N 1
ATOM 3126 C CA . LEU A 1 402 ? 4.867 18.842 1.304 1.00 92.25 402 LEU A CA 1
ATOM 3127 C C . LEU A 1 402 ? 3.404 18.886 1.736 1.00 92.25 402 LEU A C 1
ATOM 3129 O O . LEU A 1 402 ? 2.520 18.754 0.899 1.00 92.25 402 LEU A O 1
ATOM 3133 N N . GLU A 1 403 ? 3.136 19.093 3.023 1.00 94.69 403 GLU A N 1
ATOM 3134 C CA . GLU A 1 403 ? 1.772 19.161 3.532 1.00 94.69 403 GLU A CA 1
ATOM 3135 C C . GLU A 1 403 ? 1.011 20.364 2.962 1.00 94.69 403 GLU A C 1
ATOM 3137 O O . GLU A 1 403 ? -0.148 20.205 2.583 1.00 94.69 403 GLU A O 1
ATOM 3142 N N . THR A 1 404 ? 1.653 21.530 2.824 1.00 95.00 404 THR A N 1
ATOM 3143 C CA . THR A 1 404 ? 1.067 22.685 2.123 1.00 95.00 404 THR A CA 1
ATOM 3144 C C . THR A 1 404 ? 0.655 22.307 0.702 1.00 95.00 404 THR A C 1
ATOM 3146 O O . THR A 1 404 ? -0.514 22.458 0.345 1.00 95.00 404 THR A O 1
ATOM 3149 N N . GLY A 1 405 ? 1.566 21.722 -0.081 1.00 94.88 405 GLY A N 1
ATOM 3150 C CA . GLY A 1 405 ? 1.251 21.294 -1.440 1.00 94.88 405 GLY A CA 1
ATOM 3151 C C . GLY A 1 405 ? 0.150 20.233 -1.500 1.00 94.88 405 GLY A C 1
ATOM 3152 O O . GLY A 1 405 ? -0.703 20.308 -2.382 1.00 94.88 405 GLY A O 1
ATOM 3153 N N . TRP A 1 406 ? 0.107 19.286 -0.556 1.00 95.88 406 TRP A N 1
ATOM 3154 C CA . TRP A 1 406 ? -0.985 18.311 -0.450 1.00 95.88 406 TRP A CA 1
ATOM 3155 C C . TRP A 1 406 ? -2.326 18.978 -0.153 1.00 95.88 406 TRP A C 1
ATOM 3157 O O . TRP A 1 406 ? -3.319 18.630 -0.778 1.00 95.88 406 TRP A O 1
ATOM 3167 N N . ARG A 1 407 ? -2.388 19.954 0.753 1.00 95.25 407 ARG A N 1
ATOM 3168 C CA . ARG A 1 407 ? -3.644 20.658 1.064 1.00 95.25 407 ARG A CA 1
ATOM 3169 C C . ARG A 1 407 ? -4.193 21.418 -0.131 1.00 95.25 407 ARG A C 1
ATOM 3171 O O . ARG A 1 407 ? -5.397 21.408 -0.357 1.00 95.25 407 ARG A O 1
ATOM 3178 N N . GLU A 1 408 ? -3.311 22.049 -0.894 1.00 95.00 408 GLU A N 1
ATOM 3179 C CA . GLU A 1 408 ? -3.692 22.795 -2.090 1.00 95.00 408 GLU A CA 1
ATOM 3180 C C . GLU A 1 408 ? -4.081 21.873 -3.255 1.00 95.00 408 GLU A C 1
ATOM 3182 O O . GLU A 1 408 ? -4.961 22.216 -4.042 1.00 95.00 408 GLU A O 1
ATOM 3187 N N . ASN A 1 409 ? -3.439 20.704 -3.373 1.00 96.06 409 ASN A N 1
ATOM 3188 C CA . ASN A 1 409 ? -3.480 19.893 -4.593 1.00 96.06 409 ASN A CA 1
ATOM 3189 C C . ASN A 1 409 ? -4.011 18.461 -4.411 1.00 96.06 409 ASN A C 1
ATOM 3191 O O . ASN A 1 409 ? -4.055 17.715 -5.390 1.00 96.06 409 ASN A O 1
ATOM 3195 N N . ALA A 1 410 ? -4.474 18.061 -3.220 1.00 95.75 410 ALA A N 1
ATOM 3196 C CA . ALA A 1 410 ? -5.026 16.722 -2.971 1.00 95.75 410 ALA A CA 1
ATOM 3197 C C . ALA A 1 410 ? -6.179 16.372 -3.926 1.00 95.75 410 ALA A C 1
ATOM 3199 O O . ALA A 1 410 ? -6.321 15.217 -4.316 1.00 95.75 410 ALA A O 1
ATOM 3200 N N . GLY A 1 411 ? -6.951 17.360 -4.392 1.00 96.56 411 GLY A N 1
ATOM 3201 C CA . GLY A 1 411 ? -8.003 17.137 -5.387 1.00 96.56 411 GLY A CA 1
ATOM 3202 C C . GLY A 1 411 ? -7.506 16.463 -6.678 1.00 96.56 411 GLY A C 1
ATOM 3203 O O . GLY A 1 411 ? -8.220 15.629 -7.239 1.00 96.56 411 GLY A O 1
ATOM 3204 N N . TYR A 1 412 ? -6.274 16.757 -7.116 1.00 97.25 412 TYR A N 1
ATOM 3205 C CA . TYR A 1 412 ? -5.645 16.104 -8.272 1.00 97.25 412 TYR A CA 1
ATOM 3206 C C . TYR A 1 412 ? -5.298 14.641 -7.990 1.00 97.25 412 TYR A C 1
ATOM 3208 O O . TYR A 1 412 ? -5.485 13.783 -8.851 1.00 97.25 412 TYR A O 1
ATOM 3216 N N . GLU A 1 413 ? -4.825 14.334 -6.784 1.00 96.62 413 GLU A N 1
ATOM 3217 C CA . GLU A 1 413 ? -4.537 12.959 -6.380 1.00 96.62 413 GLU A CA 1
ATOM 3218 C C . GLU A 1 413 ? -5.827 12.128 -6.338 1.00 96.62 413 GLU A C 1
ATOM 3220 O O . GLU A 1 413 ? -5.904 11.099 -7.010 1.00 96.62 413 GLU A O 1
ATOM 3225 N N . PHE A 1 414 ? -6.888 12.639 -5.706 1.00 98.00 414 PHE A N 1
ATOM 3226 C CA . PHE A 1 414 ? -8.198 11.982 -5.670 1.00 98.00 414 PHE A CA 1
ATOM 3227 C C . PHE A 1 414 ? -8.750 11.776 -7.087 1.00 98.00 414 PHE A C 1
ATOM 3229 O O . PHE A 1 414 ? -9.292 10.717 -7.414 1.00 98.00 414 PHE A O 1
ATOM 3236 N N . GLN A 1 415 ? -8.582 12.765 -7.971 1.00 97.88 415 GLN A N 1
ATOM 3237 C CA . GLN A 1 415 ? -8.949 12.633 -9.380 1.00 97.88 415 GLN A CA 1
ATOM 3238 C C . GLN A 1 415 ? -8.151 11.537 -10.090 1.00 97.88 415 GLN A C 1
ATOM 3240 O O . GLN A 1 415 ? -8.739 10.766 -10.849 1.00 97.88 415 GLN A O 1
ATOM 3245 N N . MET A 1 416 ? -6.846 11.431 -9.836 1.00 98.12 416 MET A N 1
ATOM 3246 C CA . MET A 1 416 ? -6.015 10.369 -10.398 1.00 98.12 416 MET A CA 1
ATOM 3247 C C . MET A 1 416 ? -6.457 8.987 -9.903 1.00 98.12 416 MET A C 1
ATOM 3249 O O . MET A 1 416 ? -6.545 8.058 -10.705 1.00 98.12 416 MET A O 1
ATOM 3253 N N . VAL A 1 417 ? -6.812 8.839 -8.622 1.00 98.06 417 VAL A N 1
ATOM 3254 C CA . VAL A 1 417 ? -7.335 7.566 -8.099 1.00 98.06 417 VAL A CA 1
ATOM 3255 C C . VAL A 1 417 ? -8.658 7.196 -8.768 1.00 98.06 417 VAL A C 1
ATOM 3257 O O . VAL A 1 417 ? -8.805 6.050 -9.187 1.00 98.06 417 VAL A O 1
ATOM 3260 N N . ARG A 1 418 ? -9.584 8.146 -8.976 1.00 97.81 418 ARG A N 1
ATOM 3261 C CA . ARG A 1 418 ? -10.822 7.897 -9.749 1.00 97.81 418 ARG A CA 1
ATOM 3262 C C . ARG A 1 418 ? -10.530 7.462 -11.184 1.00 97.81 418 ARG A C 1
ATOM 3264 O O . ARG A 1 418 ? -11.236 6.620 -11.735 1.00 97.81 418 ARG A O 1
ATOM 3271 N N . ILE A 1 419 ? -9.501 8.025 -11.814 1.00 96.94 419 ILE A N 1
ATOM 3272 C CA . ILE A 1 419 ? -9.082 7.608 -13.157 1.00 96.94 419 ILE A CA 1
ATOM 3273 C C . ILE A 1 419 ? -8.581 6.166 -13.118 1.00 96.94 419 ILE A C 1
ATOM 3275 O O . ILE A 1 419 ? -9.040 5.353 -13.918 1.00 96.94 419 ILE A O 1
ATOM 3279 N N . ILE A 1 420 ? -7.707 5.836 -12.162 1.00 96.31 420 ILE A N 1
ATOM 3280 C CA . ILE A 1 420 ? -7.169 4.484 -11.987 1.00 96.31 420 ILE A CA 1
ATOM 3281 C C . ILE A 1 420 ? -8.298 3.483 -11.733 1.00 96.31 420 ILE A C 1
ATOM 3283 O O . ILE A 1 420 ? -8.377 2.474 -12.431 1.00 96.31 420 ILE A O 1
ATOM 3287 N N . GLU A 1 421 ? -9.202 3.786 -10.801 1.00 95.12 421 GLU A N 1
ATOM 3288 C CA . GLU A 1 421 ? -10.393 2.994 -10.470 1.00 95.12 421 GLU A CA 1
ATOM 3289 C C . GLU A 1 421 ? -11.191 2.597 -11.723 1.00 95.12 421 GLU A C 1
ATOM 3291 O O . GLU A 1 421 ? -11.639 1.458 -11.840 1.00 95.12 421 GLU A O 1
ATOM 3296 N N . ASN A 1 422 ? -11.315 3.506 -12.692 1.00 93.88 422 ASN A N 1
ATOM 3297 C CA . ASN A 1 422 ? -12.109 3.303 -13.903 1.00 93.88 422 ASN A CA 1
ATOM 3298 C C . ASN A 1 422 ? -11.328 2.704 -15.089 1.00 93.88 422 ASN A C 1
ATOM 3300 O O . ASN A 1 422 ? -11.919 2.452 -16.141 1.00 93.88 422 ASN A O 1
ATOM 3304 N N . LEU A 1 423 ? -10.024 2.431 -14.954 1.00 91.81 423 LEU A N 1
ATOM 3305 C CA . LEU A 1 423 ? -9.230 1.801 -16.022 1.00 91.81 423 LEU A CA 1
ATOM 3306 C C . LEU A 1 423 ? -9.780 0.413 -16.381 1.00 91.81 423 LEU A C 1
ATOM 3308 O O . LEU A 1 423 ? -10.107 -0.335 -15.475 1.00 91.81 423 LEU A O 1
ATOM 3312 N N . PRO A 1 424 ? -9.836 -0.020 -17.647 1.00 88.75 424 PRO A N 1
ATOM 3313 C CA . PRO A 1 424 ? -10.433 -1.305 -18.031 1.00 88.75 424 PRO A CA 1
ATOM 3314 C C . PRO A 1 424 ? -9.488 -2.505 -17.804 1.00 88.75 424 PRO A C 1
ATOM 3316 O O . PRO A 1 424 ? -9.200 -3.267 -18.728 1.00 88.75 424 PRO A O 1
ATOM 3319 N N . ILE A 1 425 ? -8.992 -2.676 -16.576 1.00 87.44 425 ILE A N 1
ATOM 3320 C CA . ILE A 1 425 ? -8.050 -3.732 -16.178 1.00 87.44 425 ILE A CA 1
ATOM 3321 C C . ILE A 1 425 ? -8.569 -4.528 -14.969 1.00 87.44 425 ILE A C 1
ATOM 3323 O O . ILE A 1 425 ? -9.300 -3.975 -14.142 1.00 87.44 425 ILE A O 1
ATOM 3327 N N . PRO A 1 426 ? -8.238 -5.831 -14.871 1.00 81.44 426 PRO A N 1
ATOM 3328 C CA . PRO A 1 426 ? -8.796 -6.712 -13.848 1.00 81.44 426 PRO A CA 1
ATOM 3329 C C . PRO A 1 426 ? -8.283 -6.395 -12.441 1.00 81.44 426 PRO A C 1
ATOM 3331 O O . PRO A 1 426 ? -9.085 -6.338 -11.510 1.00 81.44 426 PRO A O 1
ATOM 3334 N N . GLU A 1 427 ? -6.981 -6.149 -12.283 1.00 83.81 427 GLU A N 1
ATOM 3335 C CA . GLU A 1 427 ? -6.383 -5.772 -11.002 1.00 83.81 427 GLU A CA 1
ATOM 3336 C C . GLU A 1 427 ? -5.668 -4.428 -11.096 1.00 83.81 427 GLU A C 1
ATOM 3338 O O . GLU A 1 427 ? -5.009 -4.102 -12.087 1.00 83.81 427 GLU A O 1
ATOM 3343 N N . ARG A 1 428 ? -5.815 -3.650 -10.022 1.00 88.12 428 ARG A N 1
ATOM 3344 C CA . ARG A 1 428 ? -5.254 -2.313 -9.864 1.00 88.12 428 ARG A CA 1
ATOM 3345 C C . ARG A 1 428 ? -4.602 -2.235 -8.502 1.00 88.12 428 ARG A C 1
ATOM 3347 O O . ARG A 1 428 ? -5.218 -2.604 -7.498 1.00 88.12 428 ARG A O 1
ATOM 3354 N N . ALA A 1 429 ? -3.391 -1.709 -8.477 1.00 94.12 429 ALA A N 1
ATOM 3355 C CA . ALA A 1 429 ? -2.691 -1.442 -7.241 1.00 94.12 429 ALA A CA 1
ATOM 3356 C C . ALA A 1 429 ? -2.115 -0.028 -7.248 1.00 94.12 429 ALA A C 1
ATOM 3358 O O . ALA A 1 429 ? -1.696 0.479 -8.289 1.00 94.12 429 ALA A O 1
ATOM 3359 N N . VAL A 1 430 ? -2.084 0.607 -6.082 1.00 97.81 430 VAL A N 1
ATOM 3360 C CA . VAL A 1 430 ? -1.444 1.914 -5.922 1.00 97.81 430 VAL A CA 1
ATOM 3361 C C . VAL A 1 430 ? -0.610 1.902 -4.657 1.00 97.81 430 VAL A C 1
ATOM 3363 O O . VAL A 1 430 ? -1.123 1.605 -3.575 1.00 97.81 430 VAL A O 1
ATOM 3366 N N . TYR A 1 431 ? 0.679 2.204 -4.794 1.00 97.94 431 TYR A N 1
ATOM 3367 C CA . TYR A 1 431 ? 1.584 2.377 -3.662 1.00 97.94 431 TYR A CA 1
ATOM 3368 C C . TYR A 1 431 ? 1.985 3.834 -3.511 1.00 97.94 431 TYR A C 1
ATOM 3370 O O . TYR A 1 431 ? 2.197 4.525 -4.499 1.00 97.94 431 TYR A O 1
ATOM 3378 N N . GLY A 1 432 ? 2.128 4.282 -2.271 1.00 97.12 432 GLY A N 1
ATOM 3379 C CA . GLY A 1 432 ? 2.755 5.553 -1.950 1.00 97.12 432 GLY A CA 1
ATOM 3380 C C . GLY A 1 432 ? 4.227 5.312 -1.674 1.00 97.12 432 GLY A C 1
ATOM 3381 O O . GLY A 1 432 ? 4.569 4.481 -0.833 1.00 97.12 432 GLY A O 1
ATOM 3382 N N . LEU A 1 433 ? 5.107 6.016 -2.367 1.00 94.75 433 LEU A N 1
ATOM 3383 C CA . LEU A 1 433 ? 6.515 6.046 -2.034 1.00 94.75 433 LEU A CA 1
ATOM 3384 C C . LEU A 1 433 ? 6.691 6.908 -0.769 1.00 94.75 433 LEU A C 1
ATOM 3386 O O . LEU A 1 433 ? 6.565 8.134 -0.804 1.00 94.75 433 LEU A O 1
ATOM 3390 N N . VAL A 1 434 ? 6.952 6.230 0.351 1.00 92.88 434 VAL A N 1
ATOM 3391 C CA . VAL A 1 434 ? 7.090 6.816 1.690 1.00 92.88 434 VAL A CA 1
ATOM 3392 C C . VAL A 1 434 ? 8.460 6.423 2.241 1.00 92.88 434 VAL A C 1
ATOM 3394 O O . VAL A 1 434 ? 8.653 5.312 2.730 1.00 92.88 434 VAL A O 1
ATOM 3397 N N . GLU A 1 435 ? 9.422 7.343 2.158 1.00 87.44 435 GLU A N 1
ATOM 3398 C CA . GLU A 1 435 ? 10.795 7.148 2.645 1.00 87.44 435 GLU A CA 1
ATOM 3399 C C . GLU A 1 435 ? 11.219 8.300 3.551 1.00 87.44 435 GLU A C 1
ATOM 3401 O O . GLU A 1 435 ? 10.941 9.468 3.260 1.00 87.44 435 GLU A O 1
ATOM 3406 N N . ASP A 1 436 ? 11.937 7.970 4.633 1.00 86.19 436 ASP A N 1
ATOM 3407 C CA . ASP A 1 436 ? 12.472 8.938 5.604 1.00 86.19 436 ASP A CA 1
ATOM 3408 C C . ASP A 1 436 ? 11.370 9.823 6.225 1.00 86.19 436 ASP A C 1
ATOM 3410 O O . ASP A 1 436 ? 11.612 10.896 6.782 1.00 86.19 436 ASP A O 1
ATOM 3414 N N . ALA A 1 437 ? 10.129 9.349 6.113 1.00 85.50 437 ALA A N 1
ATOM 3415 C CA . ALA A 1 437 ? 8.916 9.981 6.588 1.00 85.50 437 ALA A CA 1
ATOM 3416 C C . ALA A 1 437 ? 8.824 9.976 8.113 1.00 85.50 437 ALA A C 1
ATOM 3418 O O . ALA A 1 437 ? 8.158 10.840 8.675 1.00 85.50 437 ALA A O 1
ATOM 3419 N N . LEU A 1 438 ? 9.479 9.020 8.787 1.00 89.12 438 LEU A N 1
ATOM 3420 C CA . LEU A 1 438 ? 9.220 8.677 10.191 1.00 89.12 438 LEU A CA 1
ATOM 3421 C C . LEU A 1 438 ? 7.735 8.375 10.430 1.00 89.12 438 LEU A C 1
ATOM 3423 O O . LEU A 1 438 ? 7.166 8.749 11.461 1.00 89.12 438 LEU A O 1
ATOM 3427 N N . PHE A 1 439 ? 7.104 7.714 9.455 1.00 92.25 439 PHE A N 1
ATOM 3428 C CA . PHE A 1 439 ? 5.701 7.326 9.537 1.00 92.25 439 PHE A CA 1
ATOM 3429 C C . PHE A 1 439 ? 5.469 6.308 10.655 1.00 92.25 439 PHE A C 1
ATOM 3431 O O . PHE A 1 439 ? 4.403 6.281 11.242 1.00 92.25 439 PHE A O 1
ATOM 3438 N N . GLU A 1 440 ? 6.484 5.536 11.036 1.00 90.44 440 GLU A N 1
ATOM 3439 C CA . GLU A 1 440 ? 6.516 4.681 12.222 1.00 90.44 440 GLU A CA 1
ATOM 3440 C C . GLU A 1 440 ? 6.426 5.455 13.552 1.00 90.44 440 GLU A C 1
ATOM 3442 O O . GLU A 1 440 ? 6.048 4.887 14.578 1.00 90.44 440 GLU A O 1
ATOM 3447 N N . VAL A 1 441 ? 6.750 6.754 13.560 1.00 89.19 441 VAL A N 1
ATOM 3448 C CA . VAL A 1 441 ? 6.675 7.601 14.761 1.00 89.19 441 VAL A CA 1
ATOM 3449 C C . VAL A 1 441 ? 5.410 8.449 14.775 1.00 89.19 441 VAL A C 1
ATOM 3451 O O . VAL A 1 441 ? 4.774 8.561 15.821 1.00 89.19 441 VAL A O 1
ATOM 3454 N N . ARG A 1 442 ? 5.055 9.055 13.637 1.00 89.88 442 ARG A N 1
ATOM 3455 C CA . ARG A 1 442 ? 3.924 9.983 13.501 1.00 89.88 442 ARG A CA 1
ATOM 3456 C C . ARG A 1 442 ? 3.138 9.679 12.235 1.00 89.88 442 ARG A C 1
ATOM 3458 O O . ARG A 1 442 ? 3.730 9.519 11.172 1.00 89.88 442 ARG A O 1
ATOM 3465 N N . GLN A 1 443 ? 1.814 9.650 12.338 1.00 93.81 443 GLN A N 1
ATOM 3466 C CA . GLN A 1 443 ? 0.948 9.455 11.179 1.00 93.81 443 GLN A CA 1
ATOM 3467 C C . GLN A 1 443 ? 0.731 10.810 10.500 1.00 93.81 443 GLN A C 1
ATOM 3469 O O . GLN A 1 443 ? -0.101 11.606 10.921 1.00 93.81 443 GLN A O 1
ATOM 3474 N N . TRP A 1 444 ? 1.553 11.134 9.507 1.00 94.94 444 TRP A N 1
ATOM 3475 C CA . TRP A 1 444 ? 1.502 12.443 8.853 1.00 94.94 444 TRP A CA 1
ATOM 3476 C C . TRP A 1 444 ? 0.267 12.586 7.966 1.00 94.94 444 TRP A C 1
ATOM 3478 O O . TRP A 1 444 ? -0.065 11.660 7.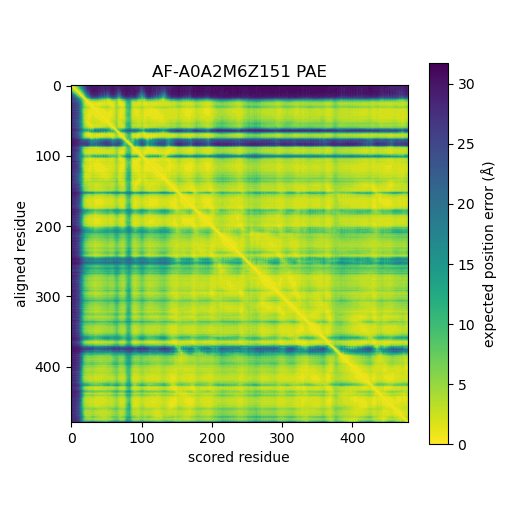222 1.00 94.94 444 TRP A O 1
ATOM 3488 N N . LEU A 1 445 ? -0.360 13.766 8.009 1.00 95.81 445 LEU A N 1
ATOM 3489 C CA . LEU A 1 445 ? -1.579 14.076 7.258 1.00 95.81 445 LEU A CA 1
ATOM 3490 C C . LEU A 1 445 ? -1.501 13.675 5.768 1.00 95.81 445 LEU A C 1
ATOM 3492 O O . LEU A 1 445 ? -2.443 13.034 5.308 1.00 95.81 445 LEU A O 1
ATOM 3496 N N . PRO A 1 446 ? -0.416 13.949 5.010 1.00 96.38 446 PRO A N 1
ATOM 3497 C CA . PRO A 1 446 ? -0.342 13.537 3.605 1.00 96.38 446 PRO A CA 1
ATOM 3498 C C . PRO A 1 446 ? -0.464 12.026 3.376 1.00 96.38 446 PRO A C 1
ATOM 3500 O O . PRO A 1 446 ? -1.140 11.595 2.448 1.00 96.38 446 PRO A O 1
ATOM 3503 N N . VAL A 1 447 ? 0.146 11.208 4.242 1.00 97.44 447 VAL A N 1
ATOM 3504 C CA . VAL A 1 447 ? 0.094 9.740 4.120 1.00 97.44 447 VAL A CA 1
ATOM 3505 C C . VAL A 1 447 ? -1.294 9.214 4.491 1.00 97.44 447 VAL A C 1
ATOM 3507 O O . VAL A 1 447 ? -1.786 8.281 3.861 1.00 97.44 447 VAL A O 1
ATOM 3510 N N . ALA A 1 448 ? -1.943 9.833 5.480 1.00 97.31 448 ALA A N 1
ATOM 3511 C CA . ALA A 1 448 ? -3.324 9.535 5.851 1.00 97.31 448 ALA A CA 1
ATOM 3512 C C . ALA A 1 448 ? -4.319 9.912 4.735 1.00 97.31 448 ALA A C 1
ATOM 3514 O O . ALA A 1 448 ? -5.178 9.110 4.381 1.00 97.31 448 ALA A O 1
ATOM 3515 N N . LEU A 1 449 ? -4.162 11.090 4.119 1.00 97.44 449 LEU A N 1
ATOM 3516 C CA . LEU A 1 449 ? -4.970 11.519 2.969 1.00 97.44 449 LEU A CA 1
ATOM 3517 C C . LEU A 1 449 ? -4.813 10.575 1.779 1.00 97.44 449 LEU A C 1
ATOM 3519 O O . LEU A 1 449 ? -5.810 10.187 1.179 1.00 97.44 449 LEU A O 1
ATOM 3523 N N . PHE A 1 450 ? -3.578 10.172 1.478 1.00 98.31 450 PHE A N 1
ATOM 3524 C CA . PHE A 1 450 ? -3.302 9.160 0.466 1.00 98.31 450 PHE A CA 1
ATOM 3525 C C . PHE A 1 450 ? -3.969 7.815 0.793 1.00 98.31 450 PHE A C 1
ATOM 3527 O O . PHE A 1 450 ? -4.507 7.153 -0.083 1.00 98.31 450 PHE A O 1
ATOM 3534 N N . ALA A 1 451 ? -3.972 7.383 2.052 1.00 98.12 451 ALA A N 1
ATOM 3535 C CA . ALA A 1 451 ? -4.669 6.155 2.426 1.00 98.12 451 ALA A CA 1
ATOM 3536 C C . ALA A 1 451 ? -6.183 6.248 2.168 1.00 98.12 451 ALA A C 1
ATOM 3538 O O . ALA A 1 451 ? -6.791 5.316 1.634 1.00 98.12 451 ALA A O 1
ATOM 3539 N N . GLU A 1 452 ? -6.776 7.386 2.526 1.00 97.88 452 GLU A N 1
ATOM 3540 C CA . GLU A 1 452 ? -8.205 7.644 2.378 1.00 97.88 452 GLU A CA 1
ATOM 3541 C C . GLU A 1 452 ? -8.633 7.835 0.921 1.00 97.88 452 GLU A C 1
ATOM 3543 O O . GLU A 1 452 ? -9.716 7.383 0.548 1.00 97.88 452 GLU A O 1
ATOM 3548 N N . SER A 1 453 ? -7.780 8.403 0.065 1.00 97.94 453 SER A N 1
ATOM 3549 C CA . SER A 1 453 ? -8.052 8.490 -1.373 1.00 97.94 453 SER A CA 1
ATOM 3550 C C . SER A 1 453 ? -8.169 7.102 -2.009 1.00 97.94 453 SER A C 1
ATOM 3552 O O . SER A 1 453 ? -9.078 6.853 -2.798 1.00 97.94 453 SER A O 1
ATOM 3554 N N . LEU A 1 454 ? -7.304 6.157 -1.624 1.00 98.12 454 LEU A N 1
ATOM 3555 C CA . LEU A 1 454 ? -7.348 4.773 -2.102 1.00 98.12 454 LEU A CA 1
ATOM 3556 C C . LEU A 1 454 ? -8.533 3.991 -1.537 1.00 98.12 454 LEU A C 1
ATOM 3558 O O . LEU A 1 454 ? -9.001 3.030 -2.161 1.00 98.12 454 LEU A O 1
ATOM 3562 N N . TRP A 1 455 ? -8.992 4.375 -0.345 1.00 97.62 455 TRP A N 1
ATOM 3563 C CA . TRP A 1 455 ? -10.174 3.800 0.271 1.00 97.62 455 TRP A CA 1
ATOM 3564 C C . TRP A 1 455 ? -11.435 4.273 -0.444 1.00 97.62 455 TRP A C 1
ATOM 3566 O O . TRP A 1 455 ? -12.151 3.432 -0.977 1.00 97.62 455 TRP A O 1
ATOM 3576 N N . ASN A 1 456 ? -11.665 5.587 -0.523 1.00 96.81 456 ASN A N 1
ATOM 3577 C CA . ASN A 1 456 ? -12.799 6.184 -1.219 1.00 96.81 456 ASN A CA 1
ATOM 3578 C C . ASN A 1 456 ? -12.419 7.545 -1.847 1.00 96.81 456 ASN A C 1
ATOM 3580 O O . ASN A 1 456 ? -12.484 8.584 -1.179 1.00 96.81 456 ASN A O 1
ATOM 3584 N N . PRO A 1 457 ? -12.116 7.578 -3.158 1.00 97.25 457 PRO A N 1
ATOM 3585 C CA . PRO A 1 457 ? -11.677 8.789 -3.846 1.00 97.25 457 PRO A CA 1
ATOM 3586 C C . PRO A 1 457 ? -12.835 9.740 -4.197 1.00 97.25 457 PRO A C 1
ATOM 3588 O O . PRO A 1 457 ? -12.625 10.743 -4.884 1.00 97.25 457 PRO A O 1
ATOM 3591 N N . HIS A 1 458 ? -14.066 9.429 -3.782 1.00 97.38 458 HIS A N 1
ATOM 3592 C CA . HIS A 1 458 ? -15.262 10.247 -4.021 1.00 97.38 458 HIS A CA 1
ATOM 3593 C C . HIS A 1 458 ? -15.656 11.088 -2.799 1.00 97.38 458 HIS A C 1
ATOM 3595 O O . HIS A 1 458 ? -16.622 11.847 -2.871 1.00 97.38 458 HIS A O 1
ATOM 3601 N N . ARG A 1 459 ? -14.917 10.974 -1.684 1.00 94.75 459 ARG A N 1
ATOM 3602 C CA . ARG A 1 459 ? -15.082 11.836 -0.504 1.00 94.75 459 ARG A CA 1
ATOM 3603 C C . ARG A 1 459 ? -14.712 13.286 -0.843 1.00 94.75 459 ARG A C 1
ATOM 3605 O O . ARG A 1 459 ? -13.813 13.539 -1.645 1.00 94.75 459 ARG A O 1
ATOM 3612 N N . ASP A 1 460 ? -15.403 14.235 -0.211 1.00 94.75 460 ASP A N 1
ATOM 3613 C CA . ASP A 1 460 ? -15.069 15.658 -0.315 1.00 94.75 460 ASP A CA 1
ATOM 3614 C C . ASP A 1 460 ? -13.688 15.919 0.295 1.00 94.75 460 ASP A C 1
ATOM 3616 O O . ASP A 1 460 ? -13.473 15.674 1.483 1.00 94.75 460 ASP A O 1
ATOM 3620 N N . THR A 1 461 ? -12.748 16.403 -0.516 1.00 93.75 461 THR A N 1
ATOM 3621 C CA . THR A 1 461 ? -11.346 16.539 -0.110 1.00 93.75 461 THR A CA 1
ATOM 3622 C C . THR A 1 461 ? -11.173 17.551 1.025 1.00 93.75 461 THR A C 1
ATOM 3624 O O . THR A 1 461 ? -10.435 17.279 1.969 1.00 93.75 461 THR A O 1
ATOM 3627 N N . GLU A 1 462 ? -11.870 18.693 0.994 1.00 92.75 462 GLU A N 1
ATOM 3628 C CA . GLU A 1 462 ? -11.750 19.709 2.051 1.00 92.75 462 GLU A CA 1
ATOM 3629 C C . GLU A 1 462 ? -12.322 19.227 3.389 1.00 92.75 462 GLU A C 1
ATOM 3631 O O . GLU A 1 462 ? -11.701 19.411 4.442 1.00 92.75 462 GLU A O 1
ATOM 3636 N N . GLY A 1 463 ? -13.506 18.612 3.364 1.00 94.75 463 GLY A N 1
ATOM 3637 C CA . GLY A 1 463 ? -14.125 18.003 4.535 1.00 94.75 463 GLY A CA 1
ATOM 3638 C C . GLY A 1 463 ? -13.275 16.874 5.110 1.00 94.75 463 GLY A C 1
ATOM 3639 O O . GLY A 1 463 ? -13.104 16.798 6.328 1.00 94.75 463 GLY A O 1
ATOM 3640 N N . LEU A 1 464 ? -12.682 16.048 4.246 1.00 95.38 464 LEU A N 1
ATOM 3641 C CA . LEU A 1 464 ? -11.816 14.948 4.651 1.00 95.38 464 LEU A CA 1
ATOM 3642 C C . LEU A 1 464 ? -10.522 15.437 5.310 1.00 95.38 464 LEU A C 1
ATOM 3644 O O . LEU A 1 464 ? -10.142 14.895 6.342 1.00 95.38 464 LEU A O 1
ATOM 3648 N N . ILE A 1 465 ? -9.877 16.487 4.786 1.00 95.62 465 ILE A N 1
ATOM 3649 C CA . ILE A 1 465 ? -8.695 17.090 5.428 1.00 95.62 465 ILE A CA 1
ATOM 3650 C C . ILE A 1 465 ? -9.025 17.505 6.865 1.00 95.62 465 ILE A C 1
ATOM 3652 O O . ILE A 1 465 ? -8.341 17.084 7.796 1.00 95.62 465 ILE A O 1
ATOM 3656 N N . LYS A 1 466 ? -10.111 18.266 7.057 1.00 94.38 466 LYS A N 1
ATOM 3657 C CA . LYS A 1 466 ? -10.553 18.715 8.390 1.00 94.38 466 LYS A CA 1
ATOM 3658 C C . LYS A 1 466 ? -10.874 17.543 9.308 1.00 94.38 466 LYS A C 1
ATOM 3660 O O . LYS A 1 466 ? -10.628 17.600 10.508 1.00 94.38 466 LYS A O 1
ATOM 3665 N N . HIS A 1 467 ? -11.466 16.489 8.761 1.00 93.88 467 HIS A N 1
ATOM 3666 C CA . HIS A 1 467 ? -11.776 15.291 9.521 1.00 93.88 467 HIS A CA 1
ATOM 3667 C C . HIS A 1 467 ? -10.493 14.580 9.989 1.00 93.88 467 HIS A C 1
ATOM 3669 O O . HIS A 1 467 ? -10.325 14.368 11.189 1.00 93.88 467 HIS A O 1
ATOM 3675 N N . ILE A 1 468 ? -9.555 14.303 9.078 1.00 94.69 468 ILE A N 1
ATOM 3676 C CA . ILE A 1 468 ? -8.308 13.585 9.379 1.00 94.69 468 ILE A CA 1
ATOM 3677 C C . ILE A 1 468 ? -7.437 14.361 10.383 1.00 94.69 468 ILE A C 1
ATOM 3679 O O . ILE A 1 468 ? -6.818 13.754 11.252 1.00 94.69 468 ILE A O 1
ATOM 3683 N N . GLU A 1 469 ? -7.422 15.696 10.339 1.00 93.62 469 GLU A N 1
ATOM 3684 C CA . GLU A 1 469 ? -6.732 16.530 11.340 1.00 93.62 469 GLU A CA 1
ATOM 3685 C C . GLU A 1 469 ? -7.217 16.315 12.778 1.00 93.62 469 GLU A C 1
ATOM 3687 O O . GLU A 1 469 ? -6.464 16.555 13.724 1.00 93.62 469 GLU A O 1
ATOM 3692 N N . ASN A 1 470 ? -8.470 15.892 12.950 1.00 91.19 470 ASN A N 1
ATOM 3693 C CA . ASN A 1 470 ? -9.063 15.634 14.258 1.00 91.19 470 ASN A CA 1
ATOM 3694 C C . ASN A 1 470 ? -8.851 14.188 14.734 1.00 91.19 470 ASN A C 1
ATOM 3696 O O . ASN A 1 470 ? -9.220 13.863 15.866 1.00 91.19 470 ASN A O 1
ATOM 3700 N N . VAL A 1 471 ? -8.241 13.324 13.916 1.00 92.19 471 VAL A N 1
ATOM 3701 C CA . VAL A 1 471 ? -7.897 11.956 14.315 1.00 92.19 471 VAL A CA 1
ATOM 3702 C C . VAL A 1 471 ? -6.722 12.006 15.312 1.00 92.19 471 VAL A C 1
ATOM 3704 O O . VAL A 1 471 ? -5.672 12.557 14.982 1.00 92.19 471 VAL A O 1
ATOM 3707 N N . PRO A 1 472 ? -6.840 11.424 16.527 1.00 83.19 472 PRO A N 1
ATOM 3708 C CA . PRO A 1 472 ? -5.905 11.666 17.637 1.00 83.19 472 PRO A CA 1
ATOM 3709 C C . PRO A 1 472 ? -4.415 11.391 17.382 1.00 83.19 472 PRO A C 1
ATOM 3711 O O . PRO A 1 472 ? -3.571 12.001 18.037 1.00 83.19 472 PRO A O 1
ATOM 3714 N N . ASP A 1 473 ? -4.084 10.465 16.479 1.00 85.81 473 ASP A N 1
ATOM 3715 C CA . ASP A 1 473 ? -2.698 10.075 16.182 1.00 85.81 473 ASP A CA 1
ATOM 3716 C C . ASP A 1 473 ? -2.147 10.720 14.893 1.00 85.81 473 ASP A C 1
ATOM 3718 O O . ASP A 1 473 ? -0.966 10.537 14.567 1.00 85.81 473 ASP A O 1
ATOM 3722 N N . VAL A 1 474 ? -2.972 11.498 14.180 1.00 93.38 474 VAL A N 1
ATOM 3723 C CA . VAL A 1 474 ? -2.541 12.241 12.996 1.00 93.38 474 VAL A CA 1
ATOM 3724 C C . VAL A 1 474 ? -1.785 13.493 13.401 1.00 93.38 474 VAL A C 1
ATOM 3726 O O . VAL A 1 474 ? -2.164 14.234 14.308 1.00 93.38 474 VAL A O 1
ATOM 3729 N N . VAL A 1 475 ? -0.701 13.761 12.680 1.00 92.88 475 VAL A N 1
ATOM 3730 C CA . VAL A 1 475 ? 0.078 14.982 12.828 1.00 92.88 475 VAL A CA 1
ATOM 3731 C C . VAL A 1 475 ? -0.037 15.819 11.564 1.00 92.88 475 VAL A C 1
ATOM 3733 O O . VAL A 1 475 ? 0.401 15.410 10.489 1.00 92.88 475 VAL A O 1
ATOM 3736 N N . SER A 1 476 ? -0.579 17.020 11.752 1.00 92.56 476 SER A N 1
ATOM 3737 C CA . SER A 1 476 ? -0.519 18.137 10.814 1.00 92.56 476 SER A CA 1
ATOM 3738 C C . SER A 1 476 ? 0.567 19.128 11.255 1.00 92.56 476 SER A C 1
ATOM 3740 O O . SER A 1 476 ? 0.663 19.474 12.443 1.00 92.56 476 SER A O 1
ATOM 3742 N N . VAL A 1 477 ? 1.393 19.578 10.309 1.00 91.56 477 VAL A N 1
ATOM 3743 C CA . VAL A 1 477 ? 2.391 20.641 10.522 1.00 91.56 477 VAL A CA 1
ATOM 3744 C C . VAL A 1 477 ? 1.937 22.010 10.017 1.00 91.56 477 VAL A C 1
ATOM 3746 O O . VAL A 1 477 ? 2.556 23.009 10.386 1.00 91.56 477 VAL A O 1
ATOM 3749 N N . VAL A 1 478 ? 0.856 22.076 9.235 1.00 86.56 478 VAL A N 1
ATOM 3750 C CA . VAL A 1 478 ? 0.209 23.324 8.811 1.00 86.56 478 VAL A CA 1
ATOM 3751 C C . VAL A 1 478 ? -0.973 23.584 9.749 1.00 86.56 478 VAL A C 1
ATOM 3753 O O . VAL A 1 478 ? -1.927 22.811 9.783 1.00 86.56 478 VAL A O 1
ATOM 3756 N N . ARG A 1 479 ? -0.903 24.648 10.550 1.00 70.94 479 ARG A N 1
ATOM 3757 C CA . ARG A 1 479 ? -1.963 25.038 11.492 1.00 70.94 479 ARG A CA 1
ATOM 3758 C C . ARG A 1 479 ? -2.539 26.396 11.158 1.00 70.94 479 ARG A C 1
ATOM 3760 O O . ARG A 1 479 ? -1.731 27.279 10.793 1.00 70.94 479 ARG A O 1
#

Secondary structure (DSSP, 8-state):
-------------------PPPSEEEEEE-TT--HHHHHHHHHHHHHHHHTT-EEEEEEGGG--S-SSEEEEEEEPPPGGGS-TT--PPPTT-EEEEE-STTSEEEEEESSHHHHHHHHHHIIIIIHHHHHTT--EEEEE--SSSEEEEEE-SSS-S-HHHHHHHHHHTT--EEEEE-SS--TTHHHHHHHHHHTT-EEEEE--SSTTS---TT-HHHHHHHHHHHHHHIIIIIGGG--SEEEEE-S-S--SGGGGSTTGGG-TT-GGGS-HHHHHHHHHHHHHHHHHHHSTT-EEEEEEEGGGGSS--TTGGGS-TTEEEEEE--SSTTSSS-GGG--HHHHHHHHHHHHHHHTTT-TT--EEEEE-S--------S------HHHHHHHHHHHHHHHHHHHHHHHHHHHHHHHHHHHHHTSS-S-EEEEEE--S--TTT-EEHHHHHHHHHHH-TTS-HHHHHHHHHTSTTEE-S--

Foldseek 3Di:
DDDDDDDDDDDPPPPPPQLQQFQEEEEEEAPPQALQLVLLVVVLCVLCVVVNHHYDYYYPVGDDQDGQAYEYEEEFPDPVPDPVPDPQADALKWWWWDQFSLHYIYIYAPDSLSSLQSSLCCSQPNVVVSSSRHTDTDIFHFLAPAEAAEELQFQAQALLLLLSLCLSLSHQEYEHAFQAQDPQLQVSQVSSVSSNHFYEYEYELQPPHAAALLDPVRLVVSLVVVVVSCVPGPVNSDGQAYEYEQPAPAQDQQSNHNCGPNDPSPSSVDQPLQSLQSNVVVNLVVCCVPPNRHQAEYEYELNSDPPHLPNLLNHDQSYAYEYANQWAPQRDQQLQPDDPVRLVVSLVSVLCVLCSNHAQHHYEYEGHLQEQDDDRSHNNHDPDPVVLVVLLVVSLVSCVNSLVSCLVRVLSVLVSLVSQSPRNYDHYYYHYHHYSNSCSNAVELSNSSNSVSSRPSPDDSNVVSVSQCPRPRYDDSPD

Sequence (479 aa):
MRRAAVGFLASTIVAASLHTTPRSVTIVIPDRASPVVLFAAGELQTAFKRAGVATELKKQSESSTQAEGEVRFALSPARERAAAGSDSLKPQEYAVHAPGGASEASITGGDDRGVLYGTMDFIHDHLTGYLAGTPIDCREAPHIATRGIWTWGGRIYNYERLLDNMARWKFNSICVWHRFAPKNARALAAYARTRGIGVVWGYAWGWGMPVCPSDSLERETWKRYIIETYRTTYAAAGGEGVYFQTFTEVYSKTQFCRFGEKCPNGCTNKSAGELLSGWVNPLVEAFAKEFPGVRIYCGVHGHAFHESLQGLDRLDRRAEMVWEDVGAFPFDYNPEAVREKTFNETTEFVGRLASAQGPGGNTLFVFKGMVMGWGGFDPMLVTDEVVLTELARKRAQSWLPLETGWRENAGYEFQMVRIIENLPIPERAVYGLVEDALFEVRQWLPVALFAESLWNPHRDTEGLIKHIENVPDVVSVVR

Solvent-accessible surface area (backbone atoms only — not comparable to full-atom values): 25171 Å² total; per-residue (Å²): 141,85,83,89,82,88,81,85,80,85,78,83,78,76,77,77,77,82,65,71,56,46,63,32,34,34,39,31,35,50,80,80,58,49,59,28,41,51,47,33,50,52,52,51,48,50,52,37,46,75,73,70,23,46,69,46,82,36,38,55,92,67,67,68,99,78,56,62,11,37,40,36,48,45,68,38,61,58,67,92,78,43,61,97,87,58,94,51,45,50,80,53,12,22,33,38,44,19,91,32,66,34,37,48,36,38,30,33,2,28,34,56,55,2,32,28,40,40,44,35,50,36,62,68,74,34,44,73,43,32,47,63,22,43,62,42,81,50,72,54,56,55,65,40,80,42,29,29,41,30,29,56,48,12,50,48,43,42,66,67,43,31,43,53,47,35,34,63,50,58,30,36,33,37,36,43,27,30,89,58,81,59,96,56,35,42,58,50,33,53,52,29,46,36,48,51,23,44,32,25,46,22,45,70,60,56,48,96,51,86,43,50,55,64,39,68,67,57,47,54,52,50,44,54,51,53,52,48,48,38,63,77,60,44,65,80,21,59,55,56,27,39,31,30,39,40,72,53,96,31,93,49,76,46,63,64,26,66,52,26,87,72,31,90,63,48,53,65,81,47,48,59,21,40,44,49,24,65,50,45,35,67,45,52,54,50,41,54,73,76,46,69,82,60,40,34,34,45,31,36,43,37,60,55,36,71,92,43,56,55,42,29,54,68,36,47,79,72,49,28,39,29,39,30,51,60,44,37,38,42,29,23,68,50,35,68,76,52,45,72,69,52,35,51,56,28,55,56,48,50,57,52,59,59,48,33,44,37,92,83,27,42,42,30,40,40,30,37,39,47,60,66,61,84,78,58,66,50,70,40,81,59,87,52,65,68,60,52,52,52,50,47,60,63,46,45,66,67,42,36,66,40,44,53,15,37,73,75,38,43,66,52,40,25,50,49,45,50,52,58,63,66,47,96,47,86,49,53,33,45,26,38,34,50,28,51,58,45,50,43,80,40,42,40,48,61,63,52,51,54,35,44,30,41,34,48,41,82,59,59,62,72,61,46,52,61,50,52,64,68,30,92,68,42,43,73,76,80,129

Radius of gyration: 25.97 Å; Cα contacts (8 Å, |Δi|>4): 953; chains: 1; bounding box: 97×65×66 Å